Protein AF-A0A197JJI2-F1 (afdb_monomer_lite)

Organism: NCBI:txid1314771

Secondary structure (DSSP, 8-state):
-PPPP---HHHHHHHHHHHHHHHGGGS----------------------------------------------------------------------------------PPPPHHHHHHHHHHHHTT--HHHIIIII-TTS-HHHHHHHHHHHHHHHHHHHHHHHH-PPTTS--HHHHHHT-TTPPPHHHHHHHHHHHHHHHHHHS---HHHHHHHHHHHHHHHTTSPPPHHHHHHHHHHHHHHTTSPTTHHHHHHHT-EETTEE--S-HHHHHHHHHHHHTTGGGG--SPPHHHHHHHHHHHHHHTTTTSHHHHHHHTT--TT-HHHHHHHHHHHHT--SSS------S--GGGGG--HHHHHHHH-SS-HHHHHHHIIIIIS----SSPPHHHHHHHHHHHHHHTT-HHHHHHHHSSS-HHHHHHHHHHHHHHHHHHHHHHHHHHHTT-

Radius of gyration: 39.75 Å; chains: 1; bounding box: 96×110×100 Å

Sequence (451 aa):
MATPFRISNSARLSLVTDALSRLRLHQYTGPAIVPRLYSFQQRTFTQSLLCSLKNLAASEPTTVPSLDASPSKPAGSKKSSFEITQKPLHAHTLGTKVKPRFTPRLRPSLRWTDEEDRELFRLVMAGTSTYDIYSNHFRDRTLSAVSRRIFSARLAGRALEQQAREGVRPGELDVAKSVAGEEGATPLRTVYSRQRESQLVEQQESGMSDDVILRRVSNATSAAQRGAWTRDEDELLRELVRKYIHLPEPALWTSVSGGSVNASVLLRGATTCRQRWRVLQLASSAEHGPWTREEELRLQEAISEQLEGKYQVVVDVLIGKPSATEHNLSQWRSDLQQLPGQAGLPILKFGSRRLRMLSWIAVERIVKSRSDIECRNHFYEVYHNGNRGLFSREERKRLKEGLEMFEKDYWKIAEHVGTRSPIQVMKAIRGRERYKERKLNVSKESSDNKK

Foldseek 3Di:
DDDDDDDDPVVVVVVVVVVVVVVVVPPPDDDDDDDDDDDDDDDDDDDDDDDDDDDDYDDDDDDDDDDDDDDDDDDDDDDDDDDDDDDDDDDDDDDDDPDDDPDPDPQPPDDDDLVNLLVLLVCLVVVHDLVCCCPPPPVVDDSVVSVVSSVLSVLLVVVQVVCVVPNADVPHANSVCCSVVPVPHDRSVVVSVVSVVVVVVCCVVVDDDVVVVVVCLVVVLVVVQVDDDDPVLVVLLVVLCVVQVPDDPPVSLVCSCQDDDPNDGNSYHSVSSVVVVVVVVCVVLVVVPPQDPLLVVLLLVLVLVQVPDPCVCLSCVLVVNNDDPPPCCVVCVVVVVVDDDDNERSACLVLDCVVVSDPLCSSCVRSVSHHSVRSVVVCCVRHNQQPPDDQDPLLVVLLVVQCVVPPLPLSSSCSSSSRHHSVRSNVVVVVVVVVVVVVVVVVVVVVVVVD

Structure (mmCIF, N/CA/C/O backbone):
data_AF-A0A197JJI2-F1
#
_entry.id   AF-A0A197JJI2-F1
#
loop_
_atom_site.group_PDB
_atom_site.id
_atom_site.type_symbol
_atom_site.label_atom_id
_atom_site.label_alt_id
_atom_site.label_comp_id
_atom_site.label_asym_id
_atom_site.label_entity_id
_atom_site.label_seq_id
_atom_site.pdbx_PDB_ins_code
_atom_site.Cartn_x
_atom_site.Cartn_y
_atom_site.Cartn_z
_atom_site.occupancy
_atom_site.B_iso_or_equiv
_atom_site.auth_seq_id
_atom_site.auth_comp_id
_atom_site.auth_asym_id
_atom_site.auth_atom_id
_atom_site.pdbx_PDB_model_num
ATOM 1 N N . MET A 1 1 ? -53.595 -18.055 47.433 1.00 39.16 1 MET A N 1
ATOM 2 C CA . MET A 1 1 ? -52.283 -18.173 46.759 1.00 39.16 1 MET A CA 1
ATOM 3 C C . MET A 1 1 ? -52.509 -17.995 45.266 1.00 39.16 1 MET A C 1
ATOM 5 O O . MET A 1 1 ? -53.070 -18.886 44.649 1.00 39.16 1 MET A O 1
ATOM 9 N N . ALA A 1 2 ? -52.189 -16.821 44.718 1.00 34.75 2 ALA A N 1
ATOM 10 C CA . ALA A 1 2 ? -52.374 -16.515 43.300 1.00 34.75 2 ALA A CA 1
ATOM 11 C C . ALA A 1 2 ? -51.019 -16.597 42.586 1.00 34.75 2 ALA A C 1
ATOM 13 O O . ALA A 1 2 ? -50.085 -15.877 42.936 1.00 34.75 2 ALA A O 1
ATOM 14 N N . THR A 1 3 ? -50.896 -17.504 41.622 1.00 37.03 3 THR A N 1
ATOM 15 C CA . THR A 1 3 ? -49.710 -17.648 40.769 1.00 37.03 3 THR A CA 1
ATOM 16 C C . THR A 1 3 ? -49.725 -16.603 39.649 1.00 37.03 3 THR A C 1
ATOM 18 O O . THR A 1 3 ? -50.762 -16.441 39.002 1.00 37.03 3 THR A O 1
ATOM 21 N N . PRO A 1 4 ? -48.605 -15.913 39.364 1.00 47.50 4 PRO A N 1
ATOM 22 C CA . PRO A 1 4 ? -48.562 -14.919 38.301 1.00 47.50 4 PRO A CA 1
ATOM 23 C C . PRO A 1 4 ? -48.494 -15.590 36.922 1.00 47.50 4 PRO A C 1
ATOM 25 O O . PRO A 1 4 ? -47.658 -16.460 36.668 1.00 47.50 4 PRO A O 1
ATOM 28 N N . PHE A 1 5 ? -49.372 -15.155 36.017 1.00 45.31 5 PHE A N 1
ATOM 29 C CA . PHE A 1 5 ? -49.398 -15.567 34.615 1.00 45.31 5 PHE A CA 1
ATOM 30 C C . PHE A 1 5 ? -48.142 -15.072 33.878 1.00 45.31 5 PHE A C 1
ATOM 32 O O . PHE A 1 5 ? -47.902 -13.870 33.760 1.00 45.31 5 PHE A O 1
ATOM 39 N N . ARG A 1 6 ? -47.348 -16.003 33.333 1.00 37.19 6 ARG A N 1
ATOM 40 C CA . ARG A 1 6 ? -46.288 -15.699 32.359 1.00 37.19 6 ARG A CA 1
ATOM 41 C C . ARG A 1 6 ? -46.919 -15.477 30.986 1.00 37.19 6 ARG A C 1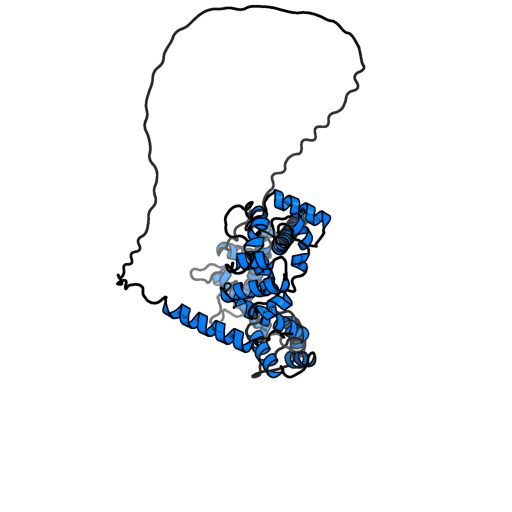
ATOM 43 O O . ARG A 1 6 ? -47.361 -16.423 30.342 1.00 37.19 6 ARG A O 1
ATOM 50 N N . ILE A 1 7 ? -46.924 -14.230 30.530 1.00 49.16 7 ILE A N 1
ATOM 51 C CA . ILE A 1 7 ? -47.288 -13.880 29.154 1.00 49.16 7 ILE A CA 1
ATOM 52 C C . ILE A 1 7 ? -46.143 -14.324 28.232 1.00 49.16 7 ILE A C 1
ATOM 54 O O . ILE A 1 7 ? -44.987 -13.964 28.456 1.00 49.16 7 ILE A O 1
ATOM 58 N N . SER A 1 8 ? -46.453 -15.132 27.215 1.00 51.44 8 SER A N 1
ATOM 59 C CA . SER A 1 8 ? -45.463 -15.651 26.266 1.00 51.44 8 SER A CA 1
ATOM 60 C C . SER A 1 8 ? -44.918 -14.541 25.353 1.00 51.44 8 SER A C 1
ATOM 62 O O . SER A 1 8 ? -45.620 -13.586 25.011 1.00 51.44 8 SER A O 1
ATOM 64 N N . ASN A 1 9 ? -43.659 -14.672 24.919 1.00 45.06 9 ASN A N 1
ATOM 65 C CA . ASN A 1 9 ? -42.978 -13.689 24.060 1.00 45.06 9 ASN A CA 1
ATOM 66 C C . ASN A 1 9 ? -43.694 -13.439 22.714 1.00 45.06 9 ASN A C 1
ATOM 68 O O . ASN A 1 9 ? -43.528 -12.376 22.123 1.00 45.06 9 ASN A O 1
ATOM 72 N N . SER A 1 10 ? -44.544 -14.371 22.271 1.00 44.09 10 SER A N 1
ATOM 73 C CA . SER A 1 10 ? -45.397 -14.218 21.085 1.00 44.09 10 SER A CA 1
ATOM 74 C C . SER A 1 10 ? -46.456 -13.116 21.267 1.00 44.09 10 SER A C 1
ATOM 76 O O . SER A 1 10 ? -46.608 -12.245 20.410 1.00 44.09 10 SER A O 1
ATOM 78 N N . ALA A 1 11 ? -47.110 -13.060 22.433 1.00 44.00 11 ALA A N 1
ATOM 79 C CA . ALA A 1 11 ? -48.126 -12.045 22.722 1.00 44.00 11 ALA A CA 1
ATOM 80 C C . ALA A 1 11 ? -47.526 -10.632 22.863 1.00 44.00 11 ALA A C 1
ATOM 82 O O . ALA A 1 11 ? -48.170 -9.639 22.523 1.00 44.00 11 ALA A O 1
ATOM 83 N N . ARG A 1 12 ? -46.263 -10.533 23.302 1.00 47.81 12 ARG A N 1
ATOM 84 C CA . ARG A 1 12 ? -45.526 -9.261 23.377 1.00 47.81 12 ARG A CA 1
ATOM 85 C C . ARG A 1 12 ? -45.197 -8.691 21.997 1.00 47.81 12 ARG A C 1
ATOM 87 O O . ARG A 1 12 ? -45.296 -7.483 21.812 1.00 47.81 12 ARG A O 1
ATOM 94 N N . LEU A 1 13 ? -44.860 -9.542 21.029 1.00 45.81 13 LEU A N 1
ATOM 95 C CA . LEU A 1 13 ? -44.587 -9.113 19.654 1.00 45.81 13 LEU A CA 1
ATOM 96 C C . LEU A 1 13 ? -45.856 -8.619 18.945 1.00 45.81 13 LEU A C 1
ATOM 98 O O . LEU A 1 13 ? -45.807 -7.584 18.286 1.00 45.81 13 LEU A O 1
ATOM 102 N N . SER A 1 14 ? -47.000 -9.278 19.168 1.00 50.78 14 SER A N 1
ATOM 103 C CA . SER A 1 14 ? -48.289 -8.877 18.582 1.00 50.78 14 SER A CA 1
ATOM 104 C C . SER A 1 14 ? -48.765 -7.493 19.048 1.00 50.78 14 SER A C 1
ATOM 106 O O . SER A 1 14 ? -49.309 -6.726 18.252 1.00 50.78 14 SER A O 1
ATOM 108 N N . LEU A 1 15 ? -48.552 -7.154 20.325 1.00 46.50 15 LEU A N 1
ATOM 109 C CA . LEU A 1 15 ? -48.927 -5.850 20.889 1.00 46.50 15 LEU A CA 1
ATOM 110 C C . LEU A 1 15 ? -48.054 -4.707 20.351 1.00 46.50 15 LEU A C 1
ATOM 112 O O . LEU A 1 15 ? -48.543 -3.599 20.138 1.00 46.50 15 LEU A O 1
ATOM 116 N N . VAL A 1 16 ? -46.774 -4.980 20.081 1.00 48.16 16 VAL A N 1
ATOM 117 C CA . VAL A 1 16 ? -45.846 -3.990 19.515 1.00 48.16 16 VAL A CA 1
ATOM 118 C C . VAL A 1 16 ? -46.162 -3.718 18.041 1.00 48.16 16 VAL A C 1
ATOM 120 O O . VAL A 1 16 ? -46.121 -2.566 17.610 1.00 48.16 16 VAL A O 1
ATOM 123 N N . THR A 1 17 ? -46.552 -4.737 17.269 1.00 50.16 17 THR A N 1
ATOM 124 C CA . THR A 1 17 ? -46.960 -4.552 15.867 1.00 50.16 17 THR A CA 1
ATOM 125 C C . THR A 1 17 ? -48.282 -3.792 15.711 1.00 50.16 17 THR A C 1
ATOM 127 O O . THR A 1 17 ? -48.398 -2.984 14.787 1.00 50.16 17 THR A O 1
ATOM 130 N N . ASP A 1 18 ? -49.251 -3.966 16.622 1.00 46.41 18 ASP A N 1
ATOM 131 C CA . ASP A 1 18 ? -50.512 -3.200 16.587 1.00 46.41 18 ASP A CA 1
ATOM 132 C C . ASP A 1 18 ? -50.288 -1.723 16.961 1.00 46.41 18 ASP A C 1
ATOM 134 O O . ASP A 1 18 ? -50.770 -0.814 16.281 1.00 46.41 18 ASP A O 1
ATOM 138 N N . ALA A 1 19 ? -49.457 -1.459 17.976 1.00 42.97 19 ALA A N 1
ATOM 139 C CA . ALA A 1 19 ? -49.117 -0.098 18.394 1.00 42.97 19 ALA A CA 1
ATOM 140 C C . ALA A 1 19 ? -48.362 0.691 17.304 1.00 42.97 19 ALA A C 1
ATOM 142 O O . ALA A 1 19 ? -48.636 1.873 17.082 1.00 42.97 19 ALA A O 1
ATOM 143 N N . LEU A 1 20 ? -47.451 0.038 16.573 1.00 46.25 20 LEU A N 1
ATOM 144 C CA . LEU A 1 20 ? -46.706 0.666 15.475 1.00 46.25 20 LEU A CA 1
ATOM 145 C C . LEU A 1 20 ? -47.570 0.914 14.229 1.00 46.25 20 LEU A C 1
ATOM 147 O O . LEU A 1 20 ? -47.347 1.892 13.514 1.00 46.25 20 LEU A O 1
ATOM 151 N N . SER A 1 21 ? -48.587 0.083 13.995 1.00 46.66 21 SER A N 1
ATOM 152 C CA . SER A 1 21 ? -49.534 0.271 12.888 1.00 46.66 21 SER A CA 1
ATOM 153 C C . SER A 1 21 ? -50.436 1.490 13.113 1.00 46.66 21 SER A C 1
ATOM 155 O O . SER A 1 21 ? -50.705 2.242 12.176 1.00 46.66 21 SER A O 1
ATOM 157 N N . ARG A 1 22 ? -50.820 1.763 14.368 1.00 44.59 22 ARG A N 1
ATOM 158 C CA . ARG A 1 22 ? -51.632 2.938 14.738 1.00 44.59 22 ARG A CA 1
ATOM 159 C C . ARG A 1 22 ? -50.854 4.257 14.692 1.00 44.59 22 ARG A C 1
ATOM 161 O O . ARG A 1 22 ? -51.421 5.284 14.334 1.00 44.59 22 ARG A O 1
ATOM 168 N N . LEU A 1 23 ? -49.549 4.237 14.972 1.00 42.69 23 LEU A N 1
ATOM 169 C CA . LEU A 1 23 ? -48.689 5.428 14.884 1.00 42.69 23 LEU A CA 1
ATOM 170 C C . LEU A 1 23 ? -48.411 5.879 13.438 1.00 42.69 23 LEU A C 1
ATOM 172 O O . LEU A 1 23 ? -48.114 7.050 13.208 1.00 42.69 23 LEU A O 1
ATOM 176 N N . ARG A 1 24 ? -48.552 4.985 12.449 1.00 44.62 24 ARG A N 1
ATOM 177 C CA . ARG A 1 24 ? -48.292 5.290 11.030 1.00 44.62 24 ARG A CA 1
ATOM 178 C C . ARG A 1 24 ? -49.406 6.084 10.339 1.00 44.62 24 ARG A C 1
ATOM 180 O O . ARG A 1 24 ? -49.148 6.706 9.313 1.00 44.62 24 ARG A O 1
ATOM 187 N N . LEU A 1 25 ? -50.616 6.108 10.901 1.00 42.03 25 LEU A N 1
ATOM 188 C CA . LEU A 1 25 ? -51.771 6.804 10.315 1.00 42.03 25 LEU A CA 1
ATOM 189 C C . LEU A 1 25 ? -51.833 8.304 10.647 1.00 42.03 25 LEU A C 1
ATOM 191 O O . LEU A 1 25 ? -52.551 9.038 9.977 1.00 42.03 25 LEU A O 1
ATOM 195 N N . HIS A 1 26 ? -51.045 8.791 11.611 1.00 43.16 26 HIS A N 1
ATOM 196 C CA . HIS A 1 26 ? -51.077 10.201 12.026 1.00 43.16 26 HIS A CA 1
ATOM 197 C C . HIS A 1 26 ? -50.051 11.118 11.337 1.00 43.16 26 HIS A C 1
ATOM 199 O O . HIS A 1 26 ? -50.017 12.308 11.636 1.00 43.16 26 HIS A O 1
ATOM 205 N N . GLN A 1 27 ? -49.230 10.614 10.407 1.00 44.31 27 GLN A N 1
ATOM 206 C CA . GLN A 1 27 ? -48.160 11.408 9.773 1.00 44.31 27 GLN A CA 1
ATOM 207 C C . GLN A 1 27 ? -48.436 11.849 8.322 1.00 44.31 27 GLN A C 1
ATOM 209 O O . GLN A 1 27 ? -47.592 12.517 7.732 1.00 44.31 27 GLN A O 1
ATOM 214 N N . TYR A 1 28 ? -49.610 11.555 7.752 1.00 40.19 28 TYR A N 1
ATOM 215 C CA . TYR A 1 28 ? -49.947 11.903 6.359 1.00 40.19 28 TYR A CA 1
ATOM 216 C C . TYR A 1 28 ? -51.104 12.900 6.229 1.00 40.19 28 TYR A C 1
ATOM 218 O O . TYR A 1 28 ? -52.018 12.708 5.435 1.00 40.19 28 TYR A O 1
ATOM 226 N N . THR A 1 29 ? -51.048 14.008 6.965 1.00 50.25 29 THR A N 1
ATOM 227 C CA . THR A 1 29 ? -51.828 15.207 6.619 1.00 50.25 29 THR A CA 1
ATOM 228 C C . THR A 1 29 ? -50.973 16.453 6.825 1.00 50.25 29 THR A C 1
ATOM 230 O O . THR A 1 29 ? -50.904 16.999 7.923 1.00 50.25 29 THR A O 1
ATOM 233 N N . GLY A 1 30 ? -50.297 16.886 5.759 1.00 35.59 30 GLY A N 1
ATOM 234 C CA . GLY A 1 30 ? -49.550 18.143 5.681 1.00 35.59 30 GLY A CA 1
ATOM 235 C C . GLY A 1 30 ? -49.440 18.609 4.220 1.00 35.59 30 GLY A C 1
ATOM 236 O O . GLY A 1 30 ? -49.352 17.754 3.339 1.00 35.59 30 GLY A O 1
ATOM 237 N N . PRO A 1 31 ? -49.534 19.923 3.938 1.00 43.72 31 PRO A N 1
ATOM 238 C CA . PRO A 1 31 ? -50.153 20.439 2.716 1.00 43.72 31 PRO A CA 1
ATOM 239 C C . PRO A 1 31 ? -49.207 20.562 1.514 1.00 43.72 31 PRO A C 1
ATOM 241 O O . PRO A 1 31 ? -47.992 20.696 1.643 1.00 43.72 31 PRO A O 1
ATOM 244 N N . ALA A 1 32 ? -49.825 20.548 0.332 1.00 44.38 32 ALA A N 1
ATOM 245 C CA . ALA A 1 32 ? -49.212 20.650 -0.985 1.00 44.38 32 ALA A CA 1
ATOM 246 C C . ALA A 1 32 ? -48.353 21.916 -1.170 1.00 44.38 32 ALA A C 1
ATOM 248 O O . ALA A 1 32 ? -48.808 23.030 -0.915 1.00 44.38 32 ALA A O 1
ATOM 249 N N . ILE A 1 33 ? -47.139 21.739 -1.705 1.00 40.62 33 ILE A N 1
ATOM 250 C CA . ILE A 1 33 ? -46.278 22.821 -2.199 1.00 40.62 33 ILE A CA 1
ATOM 251 C C . ILE A 1 33 ? -45.993 22.582 -3.688 1.00 40.62 33 ILE A C 1
ATOM 253 O O . ILE A 1 33 ? -45.555 21.510 -4.101 1.00 40.62 33 ILE A O 1
ATOM 257 N N . VAL A 1 34 ? -46.291 23.614 -4.475 1.00 36.69 34 VAL A N 1
ATOM 258 C CA . VAL A 1 34 ? -46.188 23.740 -5.937 1.00 36.69 34 VAL A CA 1
ATOM 259 C C . VAL A 1 34 ? -44.715 23.806 -6.389 1.00 36.69 34 VAL A C 1
ATOM 261 O O . VAL A 1 34 ? -43.913 24.444 -5.704 1.00 36.69 34 VAL A O 1
ATOM 264 N N . PRO A 1 35 ? -44.322 23.223 -7.543 1.00 41.28 35 PRO A N 1
ATOM 265 C CA . PRO A 1 35 ? -42.938 23.249 -8.007 1.00 41.28 35 PRO A CA 1
ATOM 266 C C . PRO A 1 35 ? -42.633 24.520 -8.820 1.00 41.28 35 PRO A C 1
ATOM 268 O O . PRO A 1 35 ? -43.408 24.913 -9.692 1.00 41.28 35 PRO A O 1
ATOM 271 N N . ARG A 1 36 ? -41.465 25.137 -8.591 1.00 34.81 36 ARG A N 1
ATOM 272 C CA . ARG A 1 36 ? -40.893 26.165 -9.478 1.00 34.81 36 ARG A CA 1
ATOM 273 C C . ARG A 1 36 ? -39.588 25.666 -10.101 1.00 34.81 36 ARG A C 1
ATOM 275 O O . ARG A 1 36 ? -38.688 25.206 -9.407 1.00 34.81 36 ARG A O 1
ATOM 282 N N . LEU A 1 37 ? -39.551 25.758 -11.426 1.00 35.78 37 LEU A N 1
ATOM 283 C CA . LEU A 1 37 ? -38.508 25.315 -12.349 1.00 35.78 37 LEU A CA 1
ATOM 284 C C . LEU A 1 37 ? -37.332 26.310 -12.447 1.00 35.78 37 LEU A C 1
ATOM 286 O O . LEU A 1 37 ? -37.542 27.515 -12.373 1.00 35.78 37 LEU A O 1
ATOM 290 N N . TYR A 1 38 ? -36.138 25.746 -12.685 1.00 37.81 38 TYR A N 1
ATOM 291 C CA . TYR A 1 38 ? -34.980 26.223 -13.471 1.00 37.81 38 TYR A CA 1
ATOM 292 C C . TYR A 1 38 ? -34.523 27.699 -13.413 1.00 37.81 38 TYR A C 1
ATOM 294 O O . TYR A 1 38 ? -35.226 28.612 -13.826 1.00 37.81 38 TYR A O 1
ATOM 302 N N . SER A 1 39 ? -33.219 27.912 -13.189 1.00 34.12 39 SER A N 1
ATOM 303 C CA . SER A 1 39 ? -32.304 28.243 -14.301 1.00 34.12 39 SER A CA 1
ATOM 304 C C . SER A 1 39 ? -30.828 28.287 -13.885 1.00 34.12 39 SER A C 1
ATOM 306 O O . SER A 1 39 ? -30.450 28.507 -12.739 1.00 34.12 39 SER A O 1
ATOM 308 N N . PHE A 1 40 ? -30.023 27.988 -14.893 1.00 34.91 40 PHE A N 1
ATOM 309 C CA . PHE A 1 40 ? -28.586 27.795 -14.965 1.00 34.91 40 PHE A CA 1
ATOM 310 C C . PHE A 1 40 ? -27.958 29.120 -15.423 1.00 34.91 40 PHE A C 1
ATOM 312 O O . PHE A 1 40 ? -28.468 29.685 -16.386 1.00 34.91 40 PHE A O 1
ATOM 319 N N . GLN A 1 41 ? -26.848 29.588 -14.842 1.00 35.66 41 GLN A N 1
ATOM 320 C CA . GLN A 1 41 ? -25.854 30.354 -15.609 1.00 35.66 41 GLN A CA 1
ATOM 321 C C . GLN A 1 41 ? -24.488 30.411 -14.913 1.00 35.66 41 GLN A C 1
ATOM 323 O O . GLN A 1 41 ? -24.339 30.881 -13.789 1.00 35.66 41 GLN A O 1
ATOM 328 N N . GLN A 1 42 ? -23.483 29.922 -15.638 1.00 38.16 42 GLN A N 1
ATOM 329 C CA . GLN A 1 42 ? -22.062 30.167 -15.417 1.00 38.16 42 GLN A CA 1
ATOM 330 C C . GLN A 1 42 ? -21.704 31.585 -15.879 1.00 38.16 42 GLN A C 1
ATOM 332 O O . GLN A 1 42 ? -22.238 32.032 -16.894 1.00 38.16 42 GLN A O 1
ATOM 337 N N . ARG A 1 43 ? -20.723 32.227 -15.229 1.00 31.83 43 ARG A N 1
ATOM 338 C CA . ARG A 1 43 ? -19.709 33.075 -15.887 1.00 31.83 43 ARG A CA 1
ATOM 339 C C . ARG A 1 43 ? -18.547 33.411 -14.944 1.00 31.83 43 ARG A C 1
ATOM 341 O O . ARG A 1 43 ? -18.615 33.248 -13.733 1.00 31.83 43 ARG A O 1
ATOM 348 N N . THR A 1 44 ? -17.463 33.799 -15.587 1.00 34.53 44 THR A N 1
ATOM 349 C CA . THR A 1 44 ? -16.039 33.664 -15.271 1.00 34.53 44 THR A CA 1
ATOM 350 C C . THR A 1 44 ? -15.332 35.024 -15.140 1.00 34.53 44 THR A C 1
ATOM 352 O O . THR A 1 44 ? -15.741 35.946 -15.835 1.00 34.53 44 THR A O 1
ATOM 355 N N . PHE A 1 45 ? -14.199 35.056 -14.402 1.00 30.58 45 PHE A N 1
ATOM 356 C CA . PHE A 1 45 ? -13.082 36.050 -14.417 1.00 30.58 45 PHE A CA 1
ATOM 357 C C . PHE A 1 45 ? -13.422 37.494 -13.932 1.00 30.58 45 PHE A C 1
ATOM 359 O O . PHE A 1 45 ? -14.555 37.925 -14.052 1.00 30.58 45 PHE A O 1
ATOM 366 N N . THR A 1 46 ? -12.566 38.309 -13.283 1.00 32.44 46 THR A N 1
ATOM 367 C CA . THR A 1 46 ? -11.112 38.586 -13.405 1.00 32.44 46 THR A CA 1
ATOM 368 C C . THR A 1 46 ? -10.569 39.325 -12.151 1.00 32.44 46 THR A C 1
ATOM 370 O O . THR A 1 46 ? -11.335 39.866 -11.360 1.00 32.44 46 THR A O 1
ATOM 373 N N . GLN A 1 47 ? -9.235 39.372 -12.022 1.00 35.97 47 GLN A N 1
ATOM 374 C CA . GLN A 1 47 ? -8.388 40.090 -11.047 1.00 35.97 47 GLN A CA 1
ATOM 375 C C . GLN A 1 47 ? -8.536 41.629 -11.015 1.00 35.97 47 GLN A C 1
ATOM 377 O O . GLN A 1 47 ? -8.804 42.227 -12.051 1.00 35.97 47 GLN A O 1
ATOM 382 N N . SER A 1 48 ? -8.178 42.250 -9.874 1.00 29.95 48 SER A N 1
ATOM 383 C CA . SER A 1 48 ? -7.215 43.378 -9.732 1.00 29.95 48 SER A CA 1
ATOM 384 C C . SER A 1 48 ? -7.566 44.291 -8.541 1.00 29.95 48 SER A C 1
ATOM 386 O O . SER A 1 48 ? -8.687 44.777 -8.433 1.00 29.95 48 SER A O 1
ATOM 388 N N . LEU A 1 49 ? -6.596 44.535 -7.653 1.00 31.06 49 LEU A N 1
ATOM 389 C CA . LEU A 1 49 ? -6.684 45.413 -6.478 1.00 31.06 49 LEU A CA 1
ATOM 390 C C . LEU A 1 49 ? -5.381 46.225 -6.398 1.00 31.06 49 LEU A C 1
ATOM 392 O O . LEU A 1 49 ? -4.332 45.622 -6.183 1.00 31.06 49 LEU A O 1
ATOM 396 N N . LEU A 1 50 ? -5.446 47.555 -6.572 1.00 34.31 50 LEU A N 1
ATOM 397 C CA . LEU A 1 50 ? -4.503 48.551 -6.021 1.00 34.31 50 LEU A CA 1
ATOM 398 C C . LEU A 1 50 ? -4.907 49.992 -6.394 1.00 34.31 50 LEU A C 1
ATOM 400 O O . LEU A 1 50 ? -5.039 50.296 -7.575 1.00 34.31 50 LEU A O 1
ATOM 404 N N . CYS A 1 51 ? -5.062 50.854 -5.378 1.00 29.78 51 CYS A N 1
ATOM 405 C CA . CYS A 1 51 ? -4.785 52.309 -5.325 1.00 29.78 51 CYS A CA 1
ATOM 406 C C . CYS A 1 51 ? -5.459 52.904 -4.065 1.00 29.78 51 CYS A C 1
ATOM 408 O O . CYS A 1 51 ? -6.441 52.344 -3.595 1.00 29.78 51 CYS A O 1
ATOM 410 N N . SER A 1 52 ? -5.161 54.100 -3.554 1.00 32.22 52 SER A N 1
ATOM 411 C CA . SER A 1 52 ? -3.938 54.815 -3.150 1.00 32.22 52 SER A CA 1
ATOM 412 C C . SER A 1 52 ? -4.404 56.164 -2.546 1.00 32.22 52 SER A C 1
ATOM 414 O O . SER A 1 52 ? -5.412 56.699 -3.000 1.00 32.22 52 SER A O 1
ATOM 416 N N . LEU A 1 53 ? -3.610 56.733 -1.625 1.00 34.81 53 LEU A N 1
ATOM 417 C CA . LEU A 1 53 ? -3.398 58.176 -1.334 1.00 34.81 53 LEU A CA 1
ATOM 418 C C . LEU A 1 53 ? -4.442 59.077 -0.626 1.00 34.81 53 LEU A C 1
ATOM 420 O O . LEU A 1 53 ? -5.573 59.232 -1.079 1.00 34.81 53 LEU A O 1
ATOM 424 N N . LYS A 1 54 ? -3.946 59.842 0.375 1.00 33.91 54 LYS A N 1
ATOM 425 C CA . LYS A 1 54 ? -3.688 61.325 0.396 1.00 33.91 54 LYS A CA 1
ATOM 426 C C . LYS A 1 54 ? -3.140 61.731 1.801 1.00 33.91 54 LYS A C 1
ATOM 428 O O . LYS A 1 54 ? -3.723 61.292 2.781 1.00 33.91 54 LYS A O 1
ATOM 433 N N . ASN A 1 55 ? -1.924 62.290 1.991 1.00 36.47 55 ASN A N 1
ATOM 434 C CA . ASN A 1 55 ? -1.382 63.673 1.792 1.00 36.47 55 ASN A CA 1
ATOM 435 C C . ASN A 1 55 ? -1.991 64.731 2.766 1.00 36.47 55 ASN A C 1
ATOM 437 O O . ASN A 1 55 ? -3.197 64.677 2.955 1.00 36.47 55 ASN A O 1
ATOM 441 N N . LEU A 1 56 ? -1.306 65.706 3.417 1.00 33.16 56 LEU A N 1
ATOM 442 C CA . LEU A 1 56 ? -0.218 66.641 3.020 1.00 33.16 56 LEU A CA 1
ATOM 443 C C . LEU A 1 56 ? 0.315 67.504 4.224 1.00 33.16 56 LEU A C 1
ATOM 445 O O . LEU A 1 56 ? -0.487 67.822 5.093 1.00 33.16 56 LEU A O 1
ATOM 449 N N . ALA A 1 57 ? 1.595 67.953 4.144 1.00 31.97 57 ALA A N 1
ATOM 450 C CA . ALA A 1 57 ? 2.230 69.266 4.517 1.00 31.97 57 ALA A CA 1
ATOM 451 C C . ALA A 1 57 ? 2.151 69.864 5.955 1.00 31.97 57 ALA A C 1
ATOM 453 O O . ALA A 1 57 ? 1.172 69.649 6.647 1.00 31.97 57 ALA A O 1
ATOM 454 N N . ALA A 1 58 ? 3.043 70.741 6.463 1.00 35.09 58 ALA A N 1
ATOM 455 C CA . ALA A 1 58 ? 4.413 71.237 6.193 1.00 35.09 58 ALA A CA 1
ATOM 456 C C . ALA A 1 58 ? 4.798 72.260 7.321 1.00 35.09 58 ALA A C 1
ATOM 458 O O . ALA A 1 58 ? 3.924 72.647 8.089 1.00 35.09 58 ALA A O 1
ATOM 459 N N . SER A 1 59 ? 6.066 72.721 7.324 1.00 33.50 59 SER A N 1
ATOM 460 C CA . SER A 1 59 ? 6.688 73.937 7.936 1.00 33.50 59 SER A CA 1
ATOM 461 C C . SER A 1 59 ? 7.279 73.940 9.371 1.00 33.50 59 SER A C 1
ATOM 463 O O . SER A 1 59 ? 6.566 73.787 10.357 1.00 33.50 59 SER A O 1
ATOM 465 N N . GLU A 1 60 ? 8.594 74.224 9.436 1.00 40.78 60 GLU A N 1
ATOM 466 C CA . GLU A 1 60 ? 9.410 74.793 10.546 1.00 40.78 60 GLU A CA 1
ATOM 467 C C . GLU A 1 60 ? 9.215 76.350 10.657 1.00 40.78 60 GLU A C 1
ATOM 469 O O . GLU A 1 60 ? 8.387 76.834 9.878 1.00 40.78 60 GLU A O 1
ATOM 474 N N . PRO A 1 61 ? 9.944 77.196 11.464 1.00 55.91 61 PRO A N 1
ATOM 475 C CA . PRO A 1 61 ? 11.135 76.973 12.327 1.00 55.91 61 PRO A CA 1
ATOM 476 C C . PRO A 1 61 ? 11.284 77.819 13.650 1.00 55.91 61 PRO A C 1
ATOM 478 O O . PRO A 1 61 ? 10.469 78.676 13.970 1.00 55.91 61 PRO A O 1
ATOM 481 N N . THR A 1 62 ? 12.408 77.575 14.361 1.00 34.31 62 THR A N 1
ATOM 482 C CA . THR A 1 62 ? 13.248 78.443 15.256 1.00 34.31 62 THR A CA 1
ATOM 483 C C . THR A 1 62 ? 12.736 79.014 16.608 1.00 34.31 62 THR A C 1
ATOM 485 O O . THR A 1 62 ? 11.821 79.829 16.643 1.00 34.31 62 THR A O 1
ATOM 488 N N . THR A 1 63 ? 13.486 78.750 17.706 1.00 31.55 63 THR A N 1
ATOM 489 C CA . THR A 1 63 ? 14.199 79.701 18.634 1.00 31.55 63 THR A CA 1
ATOM 490 C C . THR A 1 63 ? 14.247 79.226 20.118 1.00 31.55 63 THR A C 1
ATOM 492 O O . THR A 1 63 ? 13.254 78.791 20.682 1.00 31.55 63 THR A O 1
ATOM 495 N N . VAL A 1 64 ? 15.450 79.313 20.710 1.00 46.00 64 VAL A N 1
ATOM 496 C CA . VAL A 1 64 ? 15.974 79.036 22.087 1.00 46.00 64 VAL A CA 1
ATOM 497 C C . VAL A 1 64 ? 15.451 80.009 23.186 1.00 46.00 64 VAL A C 1
ATOM 499 O O . VAL A 1 64 ? 14.746 80.940 22.805 1.00 46.00 64 VAL A O 1
ATOM 502 N N . PRO A 1 65 ? 15.905 80.010 24.480 1.00 56.91 65 PRO A N 1
ATOM 503 C CA . PRO A 1 65 ? 16.461 78.987 25.411 1.00 56.91 65 PRO A CA 1
ATOM 504 C C . PRO A 1 65 ? 15.848 79.063 26.859 1.00 56.91 65 PRO A C 1
ATOM 506 O O . PRO A 1 65 ? 14.975 79.887 27.111 1.00 56.91 65 PRO A O 1
ATOM 509 N N . SER A 1 66 ? 16.382 78.292 27.838 1.00 32.28 66 SER A N 1
ATOM 510 C CA . SER A 1 66 ? 16.889 78.790 29.159 1.00 32.28 66 SER A CA 1
ATOM 511 C C . SER A 1 66 ? 16.497 78.024 30.459 1.00 32.28 66 SER A C 1
ATOM 513 O O . SER A 1 66 ? 15.325 77.760 30.705 1.00 32.28 66 SER A O 1
ATOM 515 N N . LEU A 1 67 ? 17.531 77.822 31.305 1.00 35.38 67 LEU A N 1
ATOM 516 C CA . LEU A 1 67 ? 17.636 77.751 32.789 1.00 35.38 67 LEU A CA 1
ATOM 517 C C . LEU A 1 67 ? 17.288 76.492 33.631 1.00 35.38 67 LEU A C 1
ATOM 519 O O . LEU A 1 67 ? 16.137 76.112 33.808 1.00 35.38 67 LEU A O 1
ATOM 523 N N . ASP A 1 68 ? 18.366 75.952 34.230 1.00 32.22 68 ASP A N 1
ATOM 524 C CA . ASP A 1 68 ? 18.652 75.702 35.663 1.00 32.22 68 ASP A CA 1
ATOM 525 C C . ASP A 1 68 ? 17.627 75.047 36.609 1.00 32.22 68 ASP A C 1
ATOM 527 O O . ASP A 1 68 ? 16.563 75.591 36.882 1.00 32.22 68 ASP A O 1
ATOM 531 N N . ALA A 1 69 ? 18.055 73.965 37.284 1.00 35.72 69 ALA A N 1
ATOM 532 C CA . ALA A 1 69 ? 18.463 73.987 38.706 1.00 35.72 69 ALA A CA 1
ATOM 533 C C . ALA A 1 69 ? 18.583 72.564 39.318 1.00 35.72 69 ALA A C 1
ATOM 535 O O . ALA A 1 69 ? 17.666 71.750 39.271 1.00 35.72 69 ALA A O 1
ATOM 536 N N . SER A 1 70 ? 19.733 72.289 39.944 1.00 44.50 70 SER A N 1
ATOM 537 C CA . SER A 1 70 ? 19.957 71.280 41.015 1.00 44.50 70 SER A CA 1
ATOM 538 C C . SER A 1 70 ? 19.342 71.792 42.353 1.00 44.50 70 SER A C 1
ATOM 540 O O . SER A 1 70 ? 18.952 72.960 42.336 1.00 44.50 70 SER A O 1
ATOM 542 N N . PRO A 1 71 ? 19.296 71.092 43.533 1.00 55.03 71 PRO A N 1
ATOM 543 C CA . PRO A 1 71 ? 20.295 70.131 44.051 1.00 55.03 71 PRO A CA 1
ATOM 544 C C . PRO A 1 71 ? 19.837 69.073 45.111 1.00 55.03 71 PRO A C 1
ATOM 546 O O . PRO A 1 71 ? 18.670 68.951 45.464 1.00 55.03 71 PRO A O 1
ATOM 549 N N . SER A 1 72 ? 20.850 68.404 45.696 1.00 37.53 72 SER A N 1
ATOM 550 C CA . SER A 1 72 ? 20.994 67.843 47.069 1.00 37.53 72 SER A CA 1
ATOM 551 C C . SER A 1 72 ? 20.964 66.299 47.209 1.00 37.53 72 SER A C 1
ATOM 553 O O . SER A 1 72 ? 20.059 65.670 46.686 1.00 37.53 72 SER A O 1
ATOM 555 N N . LYS A 1 73 ? 21.995 65.567 47.698 1.00 42.53 73 LYS A N 1
ATOM 556 C CA . LYS A 1 73 ? 22.811 65.499 48.960 1.00 42.53 73 LYS A CA 1
ATOM 557 C C . LYS A 1 73 ? 22.302 64.381 49.937 1.00 42.53 73 LYS A C 1
ATOM 559 O O . LYS A 1 73 ? 21.243 63.835 49.671 1.00 42.53 73 LYS A O 1
ATOM 564 N N . PRO A 1 74 ? 23.058 63.923 50.972 1.00 57.31 74 PRO A N 1
ATOM 565 C CA . PRO A 1 74 ? 23.859 62.677 50.937 1.00 57.31 74 PRO A CA 1
ATOM 566 C C . PRO A 1 74 ? 23.690 61.726 52.165 1.00 57.31 74 PRO A C 1
ATOM 568 O O . PRO A 1 74 ? 23.047 62.086 53.142 1.00 57.31 74 PRO A O 1
ATOM 571 N N . ALA A 1 75 ? 24.370 60.565 52.166 1.00 39.50 75 ALA A N 1
ATOM 572 C CA . ALA A 1 75 ? 24.886 59.793 53.330 1.00 39.50 75 ALA A CA 1
ATOM 573 C C . ALA A 1 75 ? 25.679 58.575 52.778 1.00 39.50 75 ALA A C 1
ATOM 575 O O . ALA A 1 75 ? 25.293 58.050 51.745 1.00 39.50 75 ALA A O 1
ATOM 576 N N . GLY A 1 76 ? 26.784 58.031 53.300 1.00 33.91 76 GLY A N 1
ATOM 577 C CA . GLY A 1 76 ? 27.495 58.164 54.567 1.00 33.91 76 GLY A CA 1
ATOM 578 C C . GLY A 1 76 ? 27.807 56.765 55.145 1.00 33.91 76 GLY A C 1
ATOM 579 O O . GLY A 1 76 ? 26.881 56.069 55.544 1.00 33.91 76 GLY A O 1
ATOM 580 N N . SER A 1 77 ? 29.100 56.413 55.296 1.00 34.50 77 SER A N 1
ATOM 581 C CA . SER A 1 77 ? 29.647 55.279 56.099 1.00 34.50 77 SER A CA 1
ATOM 582 C C . SER A 1 77 ? 29.572 53.868 55.448 1.00 34.50 77 SER A C 1
ATOM 584 O O . SER A 1 77 ? 28.606 53.572 54.767 1.00 34.50 77 SER A O 1
ATOM 586 N N . LYS A 1 78 ? 30.509 52.910 55.577 1.00 41.66 78 LYS A N 1
ATOM 587 C CA . LYS A 1 78 ? 31.630 52.647 56.504 1.00 41.66 78 LYS A CA 1
ATOM 588 C C . LYS A 1 78 ? 32.611 51.641 55.862 1.00 41.66 78 LYS A C 1
ATOM 590 O O . LYS A 1 78 ? 32.235 50.847 55.006 1.00 41.66 78 LYS A O 1
ATOM 595 N N . LYS A 1 79 ? 33.857 51.673 56.341 1.00 41.12 79 LYS A N 1
ATOM 596 C CA . LYS A 1 79 ? 34.966 50.744 56.062 1.00 41.12 79 LYS A CA 1
ATOM 597 C C . LYS A 1 79 ? 34.650 49.309 56.519 1.00 41.12 79 LYS A C 1
ATOM 599 O O . LYS A 1 79 ? 34.101 49.142 57.603 1.00 41.12 79 LYS A O 1
ATOM 604 N N . SER A 1 80 ? 35.115 48.305 55.775 1.00 40.69 80 SER A N 1
ATOM 605 C CA . SER A 1 80 ? 35.504 47.001 56.331 1.00 40.69 80 SER A CA 1
ATOM 606 C C . SER A 1 80 ? 36.477 46.301 55.382 1.00 40.69 80 SER A C 1
ATOM 608 O O . SER A 1 80 ? 36.153 46.029 54.228 1.00 40.69 80 SER A O 1
ATOM 610 N N . SER A 1 81 ? 37.687 46.083 55.881 1.00 38.16 81 SER A N 1
ATOM 611 C CA . SER A 1 81 ? 38.779 45.354 55.247 1.00 38.16 81 SER A CA 1
ATOM 612 C C . SER A 1 81 ? 38.576 43.855 55.443 1.00 38.16 81 SER A C 1
ATOM 614 O O . SER A 1 81 ? 38.291 43.461 56.564 1.00 38.16 81 SER A O 1
ATOM 616 N N . PHE A 1 82 ? 38.798 43.033 54.416 1.00 36.81 82 PHE A N 1
ATOM 617 C CA . PHE A 1 82 ? 39.363 41.685 54.562 1.00 36.81 82 PHE A CA 1
ATOM 618 C C . PHE A 1 82 ? 39.914 41.223 53.206 1.00 36.81 82 PHE A C 1
ATOM 620 O O . PHE A 1 82 ? 39.175 41.059 52.236 1.00 36.81 82 PHE A O 1
ATOM 627 N N . GLU A 1 83 ? 41.235 41.048 53.151 1.00 42.44 83 GLU A N 1
ATOM 628 C CA . GLU A 1 83 ? 41.937 40.305 52.108 1.00 42.44 83 GLU A CA 1
ATOM 629 C C . GLU A 1 83 ? 41.524 38.834 52.176 1.00 42.44 83 GLU A C 1
ATOM 631 O O . GLU A 1 83 ? 41.725 38.182 53.199 1.00 42.44 83 GLU A O 1
ATOM 636 N N . ILE A 1 84 ? 40.986 38.297 51.078 1.00 40.00 84 ILE A N 1
ATOM 637 C CA . ILE A 1 84 ? 40.935 36.854 50.841 1.00 40.00 84 ILE A CA 1
ATOM 638 C C . ILE A 1 84 ? 41.378 36.582 49.400 1.00 40.00 84 ILE A C 1
ATOM 640 O O . ILE A 1 84 ? 40.846 37.106 48.424 1.00 40.00 84 ILE A O 1
ATOM 644 N N . THR A 1 85 ? 42.409 35.752 49.341 1.00 34.03 85 THR A N 1
ATOM 645 C CA . THR A 1 85 ? 43.158 35.168 48.233 1.00 34.03 85 THR A CA 1
ATOM 646 C C . THR A 1 85 ? 42.338 34.868 46.970 1.00 34.03 85 THR A C 1
ATOM 648 O O . THR A 1 85 ? 41.424 34.044 46.977 1.00 34.03 85 THR A O 1
ATOM 651 N N . GLN A 1 86 ? 42.734 35.471 45.845 1.00 35.88 86 GLN A N 1
ATOM 652 C CA . GLN A 1 86 ? 42.225 35.142 44.513 1.00 35.88 86 GLN A CA 1
ATOM 653 C C . GLN A 1 86 ? 42.845 33.828 43.998 1.00 35.88 86 GLN A C 1
ATOM 655 O O . GLN A 1 86 ? 44.058 33.727 43.828 1.00 35.88 86 GLN A O 1
ATOM 660 N N . LYS A 1 87 ? 42.000 32.835 43.694 1.00 41.47 87 LYS A N 1
ATOM 661 C CA . LYS A 1 87 ? 42.290 31.748 42.740 1.00 41.47 87 LYS A CA 1
ATOM 662 C C . LYS A 1 87 ? 41.499 32.020 41.451 1.00 41.47 87 LYS A C 1
ATOM 664 O O . LYS A 1 87 ? 40.294 32.251 41.550 1.00 41.47 87 LYS A O 1
ATOM 669 N N . PRO A 1 88 ? 42.110 31.977 40.255 1.00 46.16 88 PRO A N 1
ATOM 670 C CA . PRO A 1 88 ? 41.388 32.209 39.010 1.00 46.16 88 PRO A CA 1
ATOM 671 C C . PRO A 1 88 ? 40.628 30.950 38.562 1.00 46.16 88 PRO A C 1
ATOM 673 O O . PRO A 1 88 ? 41.207 29.880 38.376 1.00 46.16 88 PRO A O 1
ATOM 676 N N . LEU A 1 89 ? 39.315 31.095 38.370 1.00 33.94 89 LEU A N 1
ATOM 677 C CA . LEU A 1 89 ? 38.452 30.139 37.677 1.00 33.94 89 LEU A CA 1
ATOM 678 C C . LEU A 1 89 ? 38.502 30.425 36.170 1.00 33.94 89 LEU A C 1
ATOM 680 O O . LEU A 1 89 ? 38.063 31.478 35.711 1.00 33.94 89 LEU A O 1
ATOM 684 N N . HIS A 1 90 ? 39.016 29.469 35.396 1.00 36.66 90 HIS A N 1
ATOM 685 C CA . HIS A 1 90 ? 38.905 29.457 33.940 1.00 36.66 90 HIS A CA 1
ATOM 686 C C . HIS A 1 90 ? 37.459 29.158 33.518 1.00 36.66 90 HIS A C 1
ATOM 688 O O . HIS A 1 90 ? 36.958 28.050 33.706 1.00 36.66 90 HIS A O 1
ATOM 694 N N . ALA A 1 91 ? 36.797 30.142 32.908 1.00 35.19 91 ALA A N 1
ATOM 695 C CA . ALA A 1 91 ? 35.529 29.962 32.211 1.00 35.19 91 ALA A CA 1
ATOM 696 C C . ALA A 1 91 ? 35.790 29.569 30.745 1.00 35.19 91 ALA A C 1
ATOM 698 O O . ALA A 1 91 ? 36.276 30.373 29.951 1.00 35.19 91 ALA A O 1
ATOM 699 N N . HIS A 1 92 ? 35.450 28.332 30.373 1.00 36.62 92 HIS A N 1
ATOM 700 C CA . HIS A 1 92 ? 35.379 27.900 28.976 1.00 36.62 92 HIS A CA 1
ATOM 701 C C . HIS A 1 92 ? 33.962 28.117 28.436 1.00 36.62 92 HIS A C 1
ATOM 703 O O . HIS A 1 92 ? 33.061 27.306 28.648 1.00 36.62 92 HIS A O 1
ATOM 709 N N . THR A 1 93 ? 33.770 29.205 27.696 1.00 37.09 93 THR A N 1
ATOM 710 C CA . THR A 1 93 ? 32.546 29.466 26.930 1.00 37.09 93 THR A CA 1
ATOM 711 C C . THR A 1 93 ? 32.615 28.707 25.600 1.00 37.09 93 THR A C 1
ATOM 713 O O . THR A 1 93 ? 33.215 29.170 24.631 1.00 37.09 93 THR A O 1
ATOM 716 N N . LEU A 1 94 ? 32.016 27.514 25.534 1.00 41.16 94 LEU A N 1
ATOM 717 C CA . LEU A 1 94 ? 31.855 26.760 24.285 1.00 41.16 94 LEU A CA 1
ATOM 718 C C . LEU A 1 94 ? 30.698 27.342 23.457 1.00 41.16 94 LEU A C 1
ATOM 720 O O . LEU A 1 94 ? 29.538 26.958 23.604 1.00 41.16 94 LEU A O 1
ATOM 724 N N . GLY A 1 95 ? 31.030 28.263 22.551 1.00 37.25 95 GLY A N 1
ATOM 725 C CA . GLY A 1 95 ? 30.129 28.737 21.502 1.00 37.25 95 GLY A CA 1
ATOM 726 C C . GLY A 1 95 ? 29.800 27.617 20.511 1.00 37.25 95 GLY A C 1
ATOM 727 O O . GLY A 1 95 ? 30.621 27.226 19.681 1.00 37.25 95 GLY A O 1
ATOM 728 N N . THR A 1 96 ? 28.580 27.089 20.576 1.00 41.75 96 THR A N 1
ATOM 729 C CA . THR A 1 96 ? 28.069 26.098 19.624 1.00 41.75 96 THR A CA 1
ATOM 730 C C . THR A 1 96 ? 27.718 26.790 18.306 1.00 41.75 96 THR A C 1
ATOM 732 O O . THR A 1 96 ? 26.673 27.421 18.168 1.00 41.75 96 THR A O 1
ATOM 735 N N . LYS A 1 97 ? 28.596 26.663 17.302 1.00 46.34 97 LYS A N 1
ATOM 736 C CA . LYS A 1 97 ? 28.305 27.054 15.913 1.00 46.34 97 LYS A CA 1
ATOM 737 C C . LYS A 1 97 ? 27.114 26.241 15.395 1.00 46.34 97 LYS A C 1
ATOM 739 O O . LYS A 1 97 ? 27.237 25.053 15.089 1.00 46.34 97 LYS A O 1
ATOM 744 N N . VAL A 1 98 ? 25.956 26.887 15.283 1.00 37.94 98 VAL A N 1
ATOM 745 C CA . VAL A 1 98 ? 24.757 26.331 14.648 1.00 37.94 98 VAL A CA 1
ATOM 746 C C . VAL A 1 98 ? 25.050 26.139 13.158 1.00 37.94 98 VAL A C 1
ATOM 748 O O . VAL A 1 98 ? 25.084 27.096 12.390 1.00 37.94 98 VAL A O 1
ATOM 751 N N . LYS A 1 99 ? 25.288 24.891 12.736 1.00 44.91 99 LYS A N 1
ATOM 752 C CA . LYS A 1 99 ? 25.366 24.540 11.311 1.00 44.91 99 LYS A CA 1
ATOM 753 C C . LYS A 1 99 ? 23.971 24.707 10.689 1.00 44.91 99 LYS A C 1
ATOM 755 O O . LYS A 1 99 ? 23.032 24.071 11.180 1.00 44.91 99 LYS A O 1
ATOM 760 N N . PRO A 1 100 ? 23.805 25.508 9.621 1.00 40.66 100 PRO A N 1
ATOM 761 C CA . PRO A 1 100 ? 22.527 25.617 8.932 1.00 40.66 100 PRO A CA 1
ATOM 762 C C . PRO A 1 100 ? 22.126 24.239 8.393 1.00 40.66 100 PRO A C 1
ATOM 764 O O . PRO A 1 100 ? 22.887 23.574 7.687 1.00 40.66 100 PRO A O 1
ATOM 767 N N . ARG A 1 101 ? 20.930 23.774 8.768 1.00 42.12 101 ARG A N 1
ATOM 768 C CA . ARG A 1 101 ? 20.347 22.539 8.235 1.00 42.12 101 ARG A CA 1
ATOM 769 C C . ARG A 1 101 ? 19.984 22.770 6.769 1.00 42.12 101 ARG A C 1
ATOM 771 O O . ARG A 1 101 ? 18.938 23.341 6.483 1.00 42.12 101 ARG A O 1
ATOM 778 N N . PHE A 1 102 ? 20.824 22.285 5.859 1.00 45.06 102 PHE A N 1
ATOM 779 C CA . PHE A 1 102 ? 20.435 22.056 4.471 1.00 45.06 102 PHE A CA 1
ATOM 780 C C . PHE A 1 102 ? 19.352 20.974 4.457 1.00 45.06 102 PHE A C 1
ATOM 782 O O . PHE A 1 102 ? 19.632 19.788 4.630 1.00 45.06 102 PHE A O 1
ATOM 789 N N . THR A 1 103 ? 18.094 21.372 4.302 1.00 43.91 103 THR A N 1
ATOM 790 C CA . THR A 1 103 ? 17.065 20.445 3.841 1.00 43.91 103 THR A CA 1
ATOM 791 C C . THR A 1 103 ? 17.367 20.155 2.369 1.00 43.91 103 THR A C 1
ATOM 793 O O . THR A 1 103 ? 17.497 21.103 1.590 1.00 43.91 103 THR A O 1
ATOM 796 N N . PRO A 1 104 ? 17.546 18.885 1.955 1.00 47.72 104 PRO A N 1
ATOM 797 C CA . PRO A 1 104 ? 17.714 18.562 0.548 1.00 47.72 104 PRO A CA 1
ATOM 798 C C . PRO A 1 104 ? 16.422 18.971 -0.152 1.00 47.72 104 PRO A C 1
ATOM 800 O O . PRO A 1 104 ? 15.382 18.328 -0.001 1.00 47.72 104 PRO A O 1
ATOM 803 N N . ARG A 1 105 ? 16.464 20.108 -0.852 1.00 49.69 105 ARG A N 1
ATOM 804 C CA . ARG A 1 105 ? 15.385 20.514 -1.743 1.00 49.69 105 ARG A CA 1
ATOM 805 C C . ARG A 1 105 ? 15.233 19.372 -2.737 1.00 49.69 105 ARG A C 1
ATOM 807 O O . ARG A 1 105 ? 16.197 19.042 -3.426 1.00 49.69 105 ARG A O 1
ATOM 814 N N . LEU A 1 106 ? 14.060 18.741 -2.748 1.00 51.16 106 LEU A N 1
ATOM 815 C CA . LEU A 1 106 ? 13.675 17.775 -3.768 1.00 51.16 106 LEU A CA 1
ATOM 816 C C . LEU A 1 106 ? 13.881 18.474 -5.110 1.00 51.16 106 LEU A C 1
ATOM 818 O O . LEU A 1 106 ? 13.116 19.374 -5.457 1.00 51.16 106 LEU A O 1
ATOM 822 N N . ARG A 1 107 ? 14.979 18.151 -5.802 1.00 62.59 107 ARG A N 1
ATOM 823 C CA . ARG A 1 107 ? 15.229 18.724 -7.119 1.00 62.59 107 ARG A CA 1
ATOM 824 C C . ARG A 1 107 ? 14.092 18.226 -8.010 1.00 62.59 107 ARG A C 1
ATOM 826 O O . ARG A 1 107 ? 13.850 17.014 -8.021 1.00 62.59 107 ARG A O 1
ATOM 833 N N . PRO A 1 108 ? 13.359 19.119 -8.692 1.00 63.69 108 PRO A N 1
ATOM 834 C CA . PRO A 1 108 ? 12.345 18.689 -9.637 1.00 63.69 108 PRO A CA 1
ATOM 835 C C . PRO A 1 108 ? 12.996 17.718 -10.623 1.00 63.69 108 PRO A C 1
ATOM 837 O O . PRO A 1 108 ? 14.129 17.932 -11.054 1.00 63.69 108 PRO A O 1
ATOM 840 N N . SER A 1 109 ? 12.307 16.615 -10.919 1.00 77.00 109 SER A N 1
ATOM 841 C CA . SER A 1 109 ? 12.753 15.650 -11.921 1.00 77.00 109 SER A CA 1
ATOM 842 C C . SER A 1 109 ? 12.768 16.351 -13.275 1.00 77.00 109 SER A C 1
ATOM 844 O O . SER A 1 109 ? 11.755 16.378 -13.970 1.00 77.00 109 SER A O 1
ATOM 846 N N . LEU A 1 110 ? 13.900 16.956 -13.628 1.00 87.38 110 LEU A N 1
ATOM 847 C CA . LEU A 1 110 ? 14.077 17.595 -14.921 1.00 87.38 110 LEU A CA 1
ATOM 848 C C . LEU A 1 110 ? 13.882 16.528 -16.006 1.00 87.38 110 LEU A C 1
ATOM 850 O O . LEU A 1 110 ? 14.379 15.404 -15.896 1.00 87.38 110 LEU A O 1
ATOM 854 N N . ARG A 1 111 ? 13.140 16.851 -17.058 1.00 92.75 111 ARG A N 1
ATOM 855 C CA . ARG A 1 111 ? 12.997 15.980 -18.232 1.00 92.75 111 ARG A CA 1
ATOM 856 C C . ARG A 1 111 ? 14.282 16.058 -19.063 1.00 92.75 111 ARG A C 1
ATOM 858 O O . ARG A 1 111 ? 14.865 17.133 -19.110 1.00 92.75 111 ARG A O 1
ATOM 865 N N . TRP A 1 112 ? 14.747 14.952 -19.647 1.00 94.94 112 TRP A N 1
ATOM 866 C CA . TRP A 1 112 ? 15.879 14.971 -20.590 1.00 94.94 112 TRP A CA 1
ATOM 867 C C . TRP A 1 112 ? 15.462 15.681 -21.882 1.00 94.94 112 TRP A C 1
ATOM 869 O O . TRP A 1 112 ? 14.373 15.395 -22.395 1.00 94.94 112 TRP A O 1
ATOM 879 N N . THR A 1 113 ? 16.284 16.612 -22.358 1.00 95.69 113 THR A N 1
ATOM 880 C CA . THR A 1 113 ? 16.121 17.247 -23.670 1.00 95.69 113 THR A CA 1
ATOM 881 C C . THR A 1 113 ? 16.776 16.399 -24.756 1.00 95.69 113 THR A C 1
ATOM 883 O O . THR A 1 113 ? 17.580 15.507 -24.473 1.00 95.69 113 THR A O 1
ATOM 886 N N . ASP A 1 114 ? 16.418 16.664 -26.010 1.00 92.44 114 ASP A N 1
ATOM 887 C CA . ASP A 1 114 ? 16.944 15.892 -27.134 1.00 92.44 114 ASP A CA 1
ATOM 888 C C . ASP A 1 114 ? 18.433 16.230 -27.382 1.00 92.44 114 ASP A C 1
ATOM 890 O O . ASP A 1 114 ? 19.213 15.356 -27.755 1.00 92.44 114 ASP A O 1
ATOM 894 N N . GLU A 1 115 ? 18.869 17.457 -27.074 1.00 94.94 115 GLU A N 1
ATOM 895 C CA . GLU A 1 115 ? 20.281 17.874 -27.080 1.00 94.94 115 GLU A CA 1
ATOM 896 C C . GLU A 1 115 ? 21.097 17.115 -26.032 1.00 94.94 115 GLU A C 1
ATOM 898 O O . GLU A 1 115 ? 22.184 16.625 -26.337 1.00 94.94 115 GLU A O 1
ATOM 903 N N . GLU A 1 116 ? 20.565 16.983 -24.812 1.00 96.38 116 GLU A N 1
ATOM 904 C CA . GLU A 1 116 ? 21.214 16.210 -23.752 1.00 96.38 116 GLU A CA 1
ATOM 905 C C . GLU A 1 116 ? 21.340 14.732 -24.142 1.00 96.38 116 GLU A C 1
ATOM 907 O O . GLU A 1 116 ? 22.369 14.117 -23.874 1.00 96.38 116 GLU A O 1
ATOM 912 N N . ASP A 1 117 ? 20.322 14.156 -24.790 1.00 97.44 117 ASP A N 1
ATOM 913 C CA . ASP A 1 117 ? 20.373 12.774 -25.271 1.00 97.44 117 ASP A CA 1
ATOM 914 C C . ASP A 1 117 ? 21.413 12.576 -26.384 1.00 97.44 117 ASP A C 1
ATOM 916 O O . ASP A 1 117 ? 22.109 11.558 -26.367 1.00 97.44 117 ASP A O 1
ATOM 920 N N . ARG A 1 118 ? 21.541 13.530 -27.320 1.00 95.75 118 ARG A N 1
ATOM 921 C CA . ARG A 1 118 ? 22.560 13.497 -28.387 1.00 95.75 118 ARG A CA 1
ATOM 922 C C . ARG A 1 118 ? 23.970 13.609 -27.819 1.00 95.75 118 ARG A C 1
ATOM 924 O O . ARG A 1 118 ? 24.835 12.807 -28.165 1.00 95.75 118 ARG A O 1
ATOM 931 N N . GLU A 1 119 ? 24.190 14.553 -26.908 1.00 97.38 119 GLU A N 1
ATOM 932 C CA . GLU A 1 119 ? 25.493 14.730 -26.264 1.00 97.38 119 GLU A CA 1
ATOM 933 C C . GLU A 1 119 ? 25.862 13.509 -25.415 1.00 97.38 119 GLU A C 1
ATOM 935 O O . GLU A 1 119 ? 26.982 13.003 -25.496 1.00 97.38 119 GLU A O 1
ATOM 940 N N . LEU A 1 120 ? 24.906 12.961 -24.657 1.00 97.56 120 LEU A N 1
ATOM 941 C CA . LEU A 1 120 ? 25.118 11.732 -23.899 1.00 97.56 120 LEU A CA 1
ATOM 942 C C . LEU A 1 120 ? 25.487 10.566 -24.821 1.00 97.56 120 LEU A C 1
ATOM 944 O O . LEU A 1 120 ? 26.426 9.829 -24.524 1.00 97.56 120 LEU A O 1
ATOM 948 N N . PHE A 1 121 ? 24.756 10.392 -25.924 1.00 97.62 121 PHE A N 1
ATOM 949 C CA . PHE A 1 121 ? 25.029 9.342 -26.899 1.00 97.62 121 PHE A CA 1
ATOM 950 C C . PHE A 1 121 ? 26.447 9.471 -27.464 1.00 97.62 121 PHE A C 1
ATOM 952 O O . PHE A 1 121 ? 27.207 8.504 -27.428 1.00 97.62 121 PHE A O 1
ATOM 959 N N . ARG A 1 122 ? 26.839 10.680 -27.888 1.00 97.88 122 ARG A N 1
ATOM 960 C CA . ARG A 1 122 ? 28.187 10.984 -28.388 1.00 97.88 122 ARG A CA 1
ATOM 961 C C . ARG A 1 122 ? 29.272 10.592 -27.381 1.00 97.88 122 ARG A C 1
ATOM 963 O O . ARG A 1 122 ? 30.228 9.913 -27.747 1.00 97.88 122 ARG A O 1
ATOM 970 N N . LEU A 1 123 ? 29.111 10.966 -26.110 1.00 98.00 123 LEU A N 1
ATOM 971 C CA . LEU A 1 123 ? 30.073 10.649 -25.046 1.00 98.00 123 LEU A CA 1
ATOM 972 C C . LEU A 1 123 ? 30.159 9.147 -24.751 1.00 98.00 123 LEU A C 1
ATOM 974 O O . LEU A 1 123 ? 31.252 8.632 -24.508 1.00 98.00 123 LEU A O 1
ATOM 978 N N . VAL A 1 124 ? 29.021 8.447 -24.777 1.00 97.81 124 VAL A N 1
ATOM 979 C CA . VAL A 1 124 ? 28.957 6.992 -24.576 1.00 9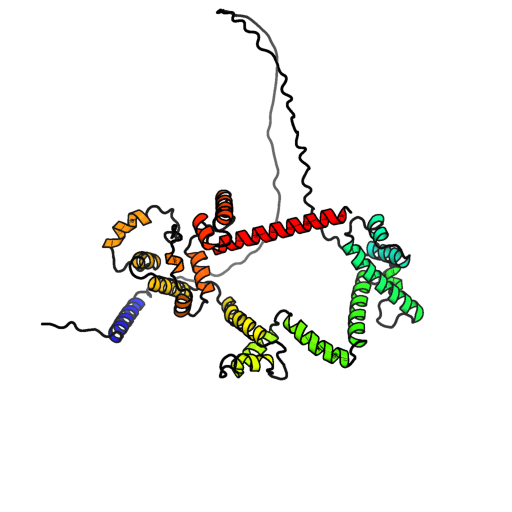7.81 124 VAL A CA 1
ATOM 980 C C . VAL A 1 124 ? 29.661 6.253 -25.712 1.00 97.81 124 VAL A C 1
ATOM 982 O O . VAL A 1 124 ? 30.430 5.335 -25.433 1.00 97.81 124 VAL A O 1
ATOM 985 N N . MET A 1 125 ? 29.450 6.669 -26.964 1.00 97.31 125 MET A N 1
ATOM 986 C CA . MET A 1 125 ? 30.119 6.074 -28.126 1.00 97.31 125 MET A CA 1
ATOM 987 C C . MET A 1 125 ? 31.616 6.401 -28.175 1.00 97.31 125 MET A C 1
ATOM 989 O O . MET A 1 125 ? 32.401 5.580 -28.634 1.00 97.31 125 MET A O 1
ATOM 993 N N . ALA A 1 126 ? 32.035 7.542 -27.620 1.00 97.50 126 ALA A N 1
ATOM 994 C CA . ALA A 1 126 ? 33.447 7.869 -27.415 1.00 97.50 126 ALA A CA 1
ATOM 995 C C . ALA A 1 126 ? 34.119 7.054 -26.285 1.00 97.50 126 ALA A C 1
ATOM 997 O O . ALA A 1 126 ? 35.300 7.251 -26.010 1.00 97.50 126 ALA A O 1
ATOM 998 N N . GLY A 1 127 ? 33.387 6.165 -25.598 1.00 97.25 127 GLY A N 1
ATOM 999 C CA . GLY A 1 127 ? 33.928 5.331 -24.520 1.00 97.25 127 GLY A CA 1
ATOM 1000 C C . GLY A 1 127 ? 34.158 6.071 -23.198 1.00 97.25 127 GLY A C 1
ATOM 1001 O O . GLY A 1 127 ? 34.851 5.559 -22.321 1.00 97.25 127 GLY A O 1
ATOM 1002 N N . THR A 1 128 ? 33.574 7.261 -23.031 1.00 98.12 128 THR A N 1
ATOM 1003 C CA . THR A 1 128 ? 33.730 8.074 -21.814 1.00 98.12 128 THR A CA 1
ATOM 1004 C C . THR A 1 128 ? 33.180 7.332 -20.590 1.00 98.12 128 THR A C 1
ATOM 1006 O O . THR A 1 128 ? 32.129 6.684 -20.656 1.00 98.12 128 THR A O 1
ATOM 1009 N N . SER A 1 129 ? 33.867 7.428 -19.447 1.00 97.69 129 SER A N 1
ATOM 1010 C CA . SER A 1 129 ? 33.423 6.756 -18.224 1.00 97.69 129 SER A CA 1
ATOM 1011 C C . SER A 1 129 ? 32.100 7.340 -17.709 1.00 97.69 129 SER A C 1
ATOM 1013 O O . SER A 1 129 ? 31.829 8.536 -17.828 1.00 97.69 129 SER A O 1
ATOM 1015 N N . THR A 1 130 ? 31.265 6.506 -17.081 1.00 96.88 130 THR A N 1
ATOM 1016 C CA . THR A 1 130 ? 29.985 6.945 -16.495 1.00 96.88 130 THR A CA 1
ATOM 1017 C C . THR A 1 130 ? 30.163 8.096 -15.501 1.00 96.88 130 THR A C 1
ATOM 1019 O O . THR A 1 130 ? 29.321 8.993 -15.435 1.00 96.88 130 THR A O 1
ATOM 1022 N N . TYR A 1 131 ? 31.249 8.068 -14.723 1.00 95.81 131 TYR A N 1
ATOM 1023 C CA . TYR A 1 131 ? 31.532 9.095 -13.726 1.00 95.81 131 TYR A CA 1
ATOM 1024 C C . TYR A 1 131 ? 31.952 10.416 -14.376 1.00 95.81 131 TYR A C 1
ATOM 1026 O O . TYR A 1 131 ? 31.484 11.468 -13.944 1.00 95.81 131 TYR A O 1
ATOM 1034 N N . ASP A 1 132 ? 32.750 10.380 -15.443 1.00 97.56 132 ASP A N 1
ATOM 1035 C CA . ASP A 1 132 ? 33.157 11.585 -16.177 1.00 97.56 132 ASP A CA 1
ATOM 1036 C C . ASP A 1 132 ? 31.973 12.224 -16.905 1.00 97.56 132 ASP A C 1
ATOM 1038 O O . ASP A 1 132 ? 31.781 13.436 -16.833 1.00 97.56 132 ASP A O 1
ATOM 1042 N N . ILE A 1 133 ? 31.110 11.411 -17.523 1.00 97.81 133 ILE A N 1
ATOM 1043 C CA . ILE A 1 133 ? 29.861 11.880 -18.141 1.00 97.81 133 ILE A CA 1
ATOM 1044 C C . ILE A 1 133 ? 29.007 12.628 -17.105 1.00 97.81 133 ILE A C 1
ATOM 1046 O O . ILE A 1 133 ? 28.548 13.746 -17.344 1.00 97.81 133 ILE A O 1
ATOM 1050 N N . TYR A 1 134 ? 28.813 12.034 -15.926 1.00 97.31 134 TYR A N 1
ATOM 1051 C CA . TYR A 1 134 ? 28.043 12.652 -14.848 1.00 97.31 134 TYR A CA 1
ATOM 1052 C C . TYR A 1 134 ? 28.702 13.931 -14.311 1.00 97.31 134 TYR A C 1
ATOM 1054 O O . TYR A 1 134 ? 28.051 14.970 -14.207 1.00 97.31 134 TYR A O 1
ATOM 1062 N N . SER A 1 135 ? 29.985 13.856 -13.962 1.00 95.56 135 SER A N 1
ATOM 1063 C CA . SER A 1 135 ? 30.687 14.926 -13.255 1.00 95.56 135 SER A CA 1
ATOM 1064 C C . SER A 1 135 ? 31.065 16.100 -14.152 1.00 95.56 135 SER A C 1
ATOM 1066 O O . SER A 1 135 ? 31.144 17.214 -13.642 1.00 95.56 135 SER A O 1
ATOM 1068 N N . ASN A 1 136 ? 31.248 15.906 -15.460 1.00 97.50 136 ASN A N 1
ATOM 1069 C CA . ASN A 1 136 ? 31.684 16.969 -16.371 1.00 97.50 136 ASN A CA 1
ATOM 1070 C C . ASN A 1 136 ? 30.575 17.487 -17.292 1.00 97.50 136 ASN A C 1
ATOM 1072 O O . ASN A 1 136 ? 30.568 18.680 -17.576 1.00 97.50 136 ASN A O 1
ATOM 1076 N N . HIS A 1 137 ? 29.612 16.649 -17.694 1.00 96.88 137 HIS A N 1
ATOM 1077 C CA . HIS A 1 137 ? 28.610 17.030 -18.703 1.00 96.88 137 HIS A CA 1
ATOM 1078 C C . HIS A 1 137 ? 27.195 17.188 -18.135 1.00 96.88 137 HIS A C 1
ATOM 1080 O O . HIS A 1 137 ? 26.457 18.066 -18.569 1.00 96.88 137 HIS A O 1
ATOM 1086 N N . PHE A 1 138 ? 26.813 16.396 -17.127 1.00 96.69 138 PHE A N 1
ATOM 1087 C CA . PHE A 1 138 ? 25.433 16.357 -16.619 1.00 96.69 138 PHE A CA 1
ATOM 1088 C C . PHE A 1 138 ? 25.340 16.603 -15.104 1.00 96.69 138 PHE A C 1
ATOM 1090 O O . PHE A 1 138 ? 24.647 15.876 -14.387 1.00 96.69 138 PHE A O 1
ATOM 1097 N N . ARG A 1 139 ? 26.000 17.664 -14.614 1.00 94.00 139 ARG A N 1
ATOM 1098 C CA . ARG A 1 139 ? 26.072 18.031 -13.179 1.00 94.00 139 ARG A CA 1
ATOM 1099 C C . ARG A 1 139 ? 24.715 18.322 -12.532 1.00 94.00 139 ARG A C 1
ATOM 1101 O O . ARG A 1 139 ? 24.551 18.167 -11.320 1.00 94.00 139 ARG A O 1
ATOM 1108 N N . ASP A 1 140 ? 23.738 18.737 -13.333 1.00 93.56 140 ASP A N 1
ATOM 1109 C CA . ASP A 1 140 ? 22.383 19.031 -12.860 1.00 93.56 140 ASP A CA 1
ATOM 1110 C C . ASP A 1 140 ? 21.505 17.780 -12.739 1.00 93.56 140 ASP A C 1
ATOM 1112 O O . ASP A 1 140 ? 20.442 17.809 -12.107 1.00 93.56 140 ASP A O 1
ATOM 1116 N N . ARG A 1 141 ? 21.965 16.655 -13.295 1.00 94.75 141 ARG A N 1
ATOM 1117 C CA . ARG A 1 141 ? 21.315 15.347 -13.196 1.00 94.75 141 ARG A CA 1
ATOM 1118 C C . ARG A 1 141 ? 21.818 14.603 -11.964 1.00 94.75 141 ARG A C 1
ATOM 1120 O O . ARG A 1 141 ? 22.820 14.949 -11.363 1.00 94.75 141 ARG A O 1
ATOM 1127 N N . THR A 1 142 ? 21.107 13.555 -11.558 1.00 94.69 142 THR A N 1
ATOM 1128 C CA . THR A 1 142 ? 21.612 12.603 -10.552 1.00 94.69 142 THR A CA 1
ATOM 1129 C C . THR A 1 142 ? 22.412 11.500 -11.240 1.00 94.69 142 THR A C 1
ATOM 1131 O O . THR A 1 142 ? 21.987 11.056 -12.310 1.00 94.69 142 THR A O 1
ATOM 1134 N N . LEU A 1 143 ? 23.453 10.961 -10.597 1.00 94.75 143 LEU A N 1
ATOM 1135 C CA . LEU A 1 143 ? 24.246 9.842 -11.129 1.00 94.75 143 LEU A CA 1
ATOM 1136 C C . LEU A 1 143 ? 23.365 8.666 -11.589 1.00 94.75 143 LEU A C 1
ATOM 1138 O O . LEU A 1 143 ? 23.497 8.194 -12.711 1.00 94.75 143 LEU A O 1
ATOM 1142 N N . SER A 1 144 ? 22.366 8.265 -10.796 1.00 94.00 144 SER A N 1
ATOM 1143 C CA . SER A 1 144 ? 21.437 7.177 -11.153 1.00 94.00 144 SER A CA 1
ATOM 1144 C C . SER A 1 144 ? 20.552 7.475 -12.372 1.00 94.00 144 SER A C 1
ATOM 1146 O O . SER A 1 144 ? 20.059 6.554 -13.025 1.00 94.00 144 SER A O 1
ATOM 1148 N N . ALA A 1 145 ? 20.289 8.749 -12.675 1.00 95.19 145 ALA A N 1
ATOM 1149 C CA . ALA A 1 145 ? 19.575 9.137 -13.892 1.00 95.19 145 ALA A CA 1
ATOM 1150 C C . ALA A 1 145 ? 20.499 9.032 -15.111 1.00 95.19 145 ALA A C 1
ATOM 1152 O O . ALA A 1 145 ? 20.090 8.453 -16.115 1.00 95.19 145 ALA A O 1
ATOM 1153 N N . VAL A 1 146 ? 21.744 9.506 -14.986 1.00 96.62 146 VAL A N 1
ATOM 1154 C CA . VAL A 1 146 ? 22.776 9.398 -16.028 1.00 96.62 146 VAL A CA 1
ATOM 1155 C C . VAL A 1 146 ? 23.085 7.930 -16.331 1.00 96.62 146 VAL A C 1
ATOM 1157 O O . VAL A 1 146 ? 22.986 7.523 -17.481 1.00 96.62 146 VAL A O 1
ATOM 1160 N N . SER A 1 147 ? 23.326 7.089 -15.319 1.00 95.75 147 SER A N 1
ATOM 1161 C CA . SER A 1 147 ? 23.619 5.657 -15.507 1.00 95.75 147 SER A CA 1
ATOM 1162 C C . SER A 1 147 ? 22.505 4.905 -16.242 1.00 95.75 147 SER A C 1
ATOM 1164 O O . SER A 1 147 ? 22.778 4.113 -17.144 1.00 95.75 147 SER A O 1
ATOM 1166 N N . ARG A 1 148 ? 21.233 5.171 -15.906 1.00 94.38 148 ARG A N 1
ATOM 1167 C CA . ARG A 1 148 ? 20.086 4.584 -16.626 1.00 94.38 148 ARG A CA 1
ATOM 1168 C C . ARG A 1 148 ? 20.032 5.041 -18.083 1.00 94.38 148 ARG A C 1
ATOM 1170 O O . ARG A 1 148 ? 19.670 4.259 -18.962 1.00 94.38 148 ARG A O 1
ATOM 1177 N N . ARG A 1 149 ? 20.391 6.299 -18.341 1.00 96.50 149 ARG A N 1
ATOM 1178 C CA . ARG A 1 149 ? 20.388 6.865 -19.688 1.00 96.50 149 ARG A CA 1
ATOM 1179 C C . ARG A 1 149 ? 21.552 6.342 -20.533 1.00 96.50 149 ARG A C 1
ATOM 1181 O O . ARG A 1 149 ? 21.324 5.977 -21.679 1.00 96.50 149 ARG A O 1
ATOM 1188 N N . ILE A 1 150 ? 22.735 6.154 -19.943 1.00 97.19 150 ILE A N 1
ATOM 1189 C CA . ILE A 1 150 ? 23.897 5.509 -20.581 1.00 97.19 150 ILE A CA 1
ATOM 1190 C C . ILE A 1 150 ? 23.555 4.098 -21.058 1.00 97.19 150 ILE A C 1
ATOM 1192 O O . ILE A 1 150 ? 23.904 3.727 -22.174 1.00 97.19 150 ILE A O 1
ATOM 1196 N N . PHE A 1 151 ? 22.841 3.309 -20.248 1.00 95.31 151 PHE A N 1
ATOM 1197 C CA . PHE A 1 151 ? 22.400 1.975 -20.668 1.00 95.31 151 PHE A CA 1
ATOM 1198 C C . PHE A 1 151 ? 21.535 2.028 -21.939 1.00 95.31 151 PHE A C 1
ATOM 1200 O O . PHE A 1 151 ? 21.728 1.232 -22.855 1.00 95.31 151 PHE A O 1
ATOM 1207 N N . SER A 1 152 ? 20.630 3.008 -22.015 1.00 94.62 152 SER A N 1
ATOM 1208 C CA . SER A 1 152 ? 19.771 3.215 -23.187 1.00 94.62 152 SER A CA 1
ATOM 1209 C C . SER A 1 152 ? 20.576 3.658 -24.416 1.00 94.62 152 SER A C 1
ATOM 1211 O O . SER A 1 152 ? 20.366 3.135 -25.507 1.00 94.62 152 SER A O 1
ATOM 1213 N N . ALA A 1 153 ? 21.550 4.554 -24.227 1.00 96.19 153 ALA A N 1
ATOM 1214 C CA . ALA A 1 153 ? 22.456 4.991 -25.286 1.00 96.19 153 ALA A CA 1
ATOM 1215 C C . ALA A 1 153 ? 23.303 3.832 -25.843 1.00 96.19 153 ALA A C 1
ATOM 1217 O O . ALA A 1 153 ? 23.423 3.696 -27.053 1.00 96.19 153 ALA A O 1
ATOM 1218 N N . ARG A 1 154 ? 23.813 2.931 -24.989 1.00 96.06 154 ARG A N 1
ATOM 1219 C CA . ARG A 1 154 ? 24.552 1.728 -25.430 1.00 96.06 154 ARG A CA 1
ATOM 1220 C C . ARG A 1 154 ? 23.692 0.763 -26.246 1.00 96.06 154 ARG A C 1
ATOM 1222 O O . ARG A 1 154 ? 24.197 0.121 -27.160 1.00 96.06 154 ARG A O 1
ATOM 1229 N N . LEU A 1 155 ? 22.407 0.630 -25.912 1.00 92.81 155 LEU A N 1
ATOM 1230 C CA . LEU A 1 155 ? 21.470 -0.160 -26.718 1.00 92.81 155 LEU A CA 1
ATOM 1231 C C . LEU A 1 155 ? 21.290 0.450 -28.108 1.00 92.81 155 LEU A C 1
ATOM 1233 O O . LEU A 1 155 ? 21.435 -0.258 -29.097 1.00 92.81 155 LEU A O 1
ATOM 1237 N N . ALA A 1 156 ? 21.057 1.761 -28.179 1.00 93.75 156 ALA A N 1
ATOM 1238 C CA . ALA A 1 156 ? 20.972 2.458 -29.457 1.00 93.75 156 ALA A CA 1
ATOM 1239 C C . ALA A 1 156 ? 22.287 2.393 -30.253 1.00 93.75 156 ALA A C 1
ATOM 1241 O O . ALA A 1 156 ? 22.237 2.257 -31.466 1.00 93.75 156 ALA A O 1
ATOM 1242 N N . GLY A 1 157 ? 23.450 2.419 -29.592 1.00 95.69 157 GLY A N 1
ATOM 1243 C CA . GLY A 1 157 ? 24.751 2.250 -30.247 1.00 95.69 157 GLY A CA 1
ATOM 1244 C C . GLY A 1 157 ? 24.885 0.896 -30.945 1.00 95.69 157 GLY A C 1
ATOM 1245 O O . GLY A 1 157 ? 25.287 0.837 -32.100 1.00 95.69 157 GLY A O 1
ATOM 1246 N N . ARG A 1 158 ? 24.445 -0.188 -30.290 1.00 94.81 158 ARG A N 1
ATOM 1247 C CA . ARG A 1 158 ? 24.404 -1.524 -30.910 1.00 94.81 158 ARG A CA 1
ATOM 1248 C C . ARG A 1 158 ? 23.442 -1.590 -32.094 1.00 94.81 158 ARG A C 1
ATOM 1250 O O . ARG A 1 158 ? 23.791 -2.169 -33.116 1.00 94.81 158 ARG A O 1
ATOM 1257 N N . ALA A 1 159 ? 22.267 -0.972 -31.972 1.00 92.50 159 ALA A N 1
ATOM 1258 C CA . ALA A 1 159 ? 21.313 -0.885 -33.076 1.00 92.50 159 ALA A CA 1
ATOM 1259 C C . ALA A 1 159 ? 21.884 -0.085 -34.261 1.00 92.50 159 ALA A C 1
ATOM 1261 O O . ALA A 1 159 ? 21.746 -0.505 -35.403 1.00 92.50 159 ALA A O 1
ATOM 1262 N N . LEU A 1 160 ? 22.592 1.019 -33.996 1.00 95.62 160 LEU A N 1
ATOM 1263 C CA . LEU A 1 160 ? 23.279 1.807 -35.021 1.00 95.62 160 LEU A CA 1
ATOM 1264 C C . LEU A 1 160 ? 24.353 0.982 -35.746 1.00 95.62 160 LEU A C 1
ATOM 1266 O O . LEU A 1 160 ? 24.418 1.003 -36.972 1.00 95.62 160 LEU A O 1
ATOM 1270 N N . GLU A 1 161 ? 25.170 0.225 -35.008 1.00 95.69 161 GLU A N 1
ATOM 1271 C CA . GLU A 1 161 ? 26.163 -0.683 -35.599 1.00 95.69 161 GLU A CA 1
ATOM 1272 C C . GLU A 1 161 ? 25.514 -1.782 -36.449 1.00 95.69 161 GLU A C 1
ATOM 1274 O O . GLU A 1 161 ? 26.033 -2.127 -37.510 1.00 95.69 161 GLU A O 1
ATOM 1279 N N . GLN A 1 162 ? 24.380 -2.329 -36.006 1.00 94.25 162 GLN A N 1
ATOM 1280 C CA . GLN A 1 162 ? 23.636 -3.332 -36.762 1.00 94.25 162 GLN A CA 1
ATOM 1281 C C . GLN A 1 162 ? 23.062 -2.745 -38.058 1.00 94.25 162 GLN A C 1
ATOM 1283 O O . GLN A 1 162 ? 23.263 -3.326 -39.122 1.00 94.25 162 GLN A O 1
ATOM 1288 N N . GLN A 1 163 ? 22.445 -1.561 -37.998 1.00 95.44 163 GLN A N 1
ATOM 1289 C CA . GLN A 1 163 ? 21.934 -0.847 -39.174 1.00 95.44 163 GLN A CA 1
ATOM 1290 C C . GLN A 1 163 ? 23.050 -0.472 -40.157 1.00 95.44 163 GLN A C 1
ATOM 1292 O O . GLN A 1 163 ? 22.839 -0.515 -41.365 1.00 95.44 163 GLN A O 1
ATOM 1297 N N . ALA A 1 164 ? 24.254 -0.163 -39.667 1.00 94.19 164 ALA A N 1
ATOM 1298 C CA . ALA A 1 164 ? 25.410 0.085 -40.526 1.00 94.19 164 ALA A CA 1
ATOM 1299 C C . ALA A 1 164 ? 25.881 -1.176 -41.278 1.00 94.19 164 ALA A C 1
ATOM 1301 O O . ALA A 1 164 ? 26.418 -1.060 -42.377 1.00 94.19 164 ALA A O 1
ATOM 1302 N N . ARG A 1 165 ? 25.688 -2.373 -40.704 1.00 95.81 165 ARG A N 1
ATOM 1303 C CA . ARG A 1 165 ? 26.052 -3.654 -41.338 1.00 95.81 165 ARG A CA 1
ATOM 1304 C C . ARG A 1 165 ? 24.965 -4.192 -42.265 1.00 95.81 165 ARG A C 1
ATOM 1306 O O . ARG A 1 165 ? 25.284 -4.691 -43.337 1.00 95.81 165 ARG A O 1
ATOM 1313 N N . GLU A 1 166 ? 23.706 -4.133 -41.839 1.00 95.94 166 GLU A N 1
ATOM 1314 C CA . GLU A 1 166 ? 22.573 -4.796 -42.504 1.00 95.94 166 GLU A CA 1
ATOM 1315 C C . GLU A 1 166 ? 21.700 -3.837 -43.331 1.00 95.94 166 GLU A C 1
ATOM 1317 O O . GLU A 1 166 ? 20.834 -4.282 -44.083 1.00 95.94 166 GLU A O 1
ATOM 1322 N N . GLY A 1 167 ? 21.919 -2.526 -43.209 1.00 95.88 167 GLY A N 1
ATOM 1323 C CA . GLY A 1 167 ? 20.976 -1.507 -43.660 1.00 95.88 167 GLY A CA 1
ATOM 1324 C C . GLY A 1 167 ? 19.798 -1.340 -42.691 1.00 95.88 167 GLY A C 1
ATOM 1325 O O . GLY A 1 167 ? 19.568 -2.152 -41.796 1.00 95.88 167 GLY A O 1
ATOM 1326 N N . VAL A 1 168 ? 19.033 -0.260 -42.862 1.00 95.69 168 VAL A N 1
ATOM 1327 C CA . VAL A 1 168 ? 17.809 -0.019 -42.079 1.00 95.69 168 VAL A CA 1
ATOM 1328 C C . VAL A 1 168 ? 16.665 -0.828 -42.690 1.00 95.69 168 VAL A C 1
ATOM 1330 O O . VAL A 1 168 ? 16.325 -0.637 -43.861 1.00 95.69 168 VAL A O 1
ATOM 1333 N N . ARG A 1 169 ? 16.053 -1.731 -41.915 1.00 92.88 169 ARG A N 1
ATOM 1334 C CA . ARG A 1 169 ? 14.933 -2.551 -42.402 1.00 92.88 169 ARG A CA 1
ATOM 1335 C C . ARG A 1 169 ? 13.660 -1.705 -42.568 1.00 92.88 169 ARG A C 1
ATOM 1337 O O . ARG A 1 169 ? 13.442 -0.768 -41.794 1.00 92.88 169 ARG A O 1
ATOM 1344 N N . PRO A 1 170 ? 12.769 -2.030 -43.526 1.00 93.75 170 PRO A N 1
ATOM 1345 C CA . PRO A 1 170 ? 11.492 -1.333 -43.667 1.00 93.75 170 PRO A CA 1
ATOM 1346 C C . PRO A 1 170 ? 10.684 -1.350 -42.359 1.00 93.75 170 PRO A C 1
ATOM 1348 O O . PRO A 1 170 ? 10.402 -2.412 -41.810 1.00 93.75 170 PRO A O 1
ATOM 1351 N N . GLY A 1 171 ? 10.310 -0.169 -41.858 1.00 90.94 171 GLY A N 1
ATOM 1352 C CA . GLY A 1 171 ? 9.554 -0.002 -40.607 1.00 90.94 171 GLY A CA 1
ATOM 1353 C C . GLY A 1 171 ? 10.406 0.121 -39.335 1.00 90.94 171 GLY A C 1
ATOM 1354 O O . GLY A 1 171 ? 9.867 0.449 -38.272 1.00 90.94 171 GLY A O 1
ATOM 1355 N N . GLU A 1 172 ? 11.721 -0.084 -39.428 1.00 91.44 172 GLU A N 1
ATOM 1356 C CA . GLU A 1 172 ? 12.653 0.167 -38.331 1.00 91.44 172 GLU A CA 1
ATOM 1357 C C . GLU A 1 172 ? 12.969 1.668 -38.207 1.00 91.44 172 GLU A C 1
ATOM 1359 O O . GLU A 1 172 ? 12.937 2.417 -39.183 1.00 91.44 172 GLU A O 1
ATOM 1364 N N . LEU A 1 173 ? 13.243 2.136 -36.985 1.00 92.88 173 LEU A N 1
ATOM 1365 C CA . LEU A 1 173 ? 13.648 3.524 -36.761 1.00 92.88 173 LEU A CA 1
ATOM 1366 C C . LEU A 1 173 ? 15.108 3.706 -37.168 1.00 92.88 173 LEU A C 1
ATOM 1368 O O . LEU A 1 173 ? 15.978 3.029 -36.627 1.00 92.88 173 LEU A O 1
ATOM 1372 N N . ASP A 1 174 ? 15.374 4.669 -38.045 1.00 95.25 174 ASP A N 1
ATOM 1373 C CA . ASP A 1 174 ? 16.729 5.049 -38.442 1.00 95.25 174 ASP A CA 1
ATOM 1374 C C . ASP A 1 174 ? 17.456 5.737 -37.270 1.00 95.25 174 ASP A C 1
ATOM 1376 O O . ASP A 1 174 ? 17.191 6.897 -36.913 1.00 95.25 174 ASP A O 1
ATOM 1380 N N . VAL A 1 175 ? 18.346 4.986 -36.613 1.00 93.62 175 VAL A N 1
ATOM 1381 C CA . VAL A 1 175 ? 19.085 5.471 -35.444 1.00 93.62 175 VAL A CA 1
ATOM 1382 C C . VAL A 1 175 ? 20.106 6.523 -35.870 1.00 93.62 175 VAL A C 1
ATOM 1384 O O . VAL A 1 175 ? 20.308 7.486 -35.132 1.00 93.62 175 VAL A O 1
ATOM 1387 N N . ALA A 1 176 ? 20.695 6.402 -37.063 1.00 93.12 176 ALA A N 1
ATOM 1388 C CA . ALA A 1 176 ? 21.709 7.329 -37.559 1.00 93.12 176 ALA A CA 1
ATOM 1389 C C . ALA A 1 176 ? 21.134 8.741 -37.725 1.00 93.12 176 ALA A C 1
ATOM 1391 O O . ALA A 1 176 ? 21.692 9.696 -37.181 1.00 93.12 176 ALA A O 1
ATOM 1392 N N . LYS A 1 177 ? 19.961 8.862 -38.360 1.00 94.12 177 LYS A N 1
ATOM 1393 C CA . LYS A 1 177 ? 19.260 10.153 -38.505 1.00 94.12 177 LYS A CA 1
ATOM 1394 C C . LYS A 1 177 ? 18.886 10.769 -37.163 1.00 94.12 177 LYS A C 1
ATOM 1396 O O . LYS A 1 177 ? 19.031 11.972 -36.950 1.00 94.12 177 LYS A O 1
ATOM 1401 N N . SER A 1 178 ? 18.439 9.923 -36.233 1.00 93.25 178 SER A N 1
ATOM 1402 C CA . SER A 1 178 ? 18.054 10.330 -34.876 1.00 93.25 178 SER A CA 1
ATOM 1403 C C . SER A 1 178 ? 19.250 10.870 -34.078 1.00 93.25 178 SER A C 1
ATOM 1405 O O . SER A 1 178 ? 19.115 11.847 -33.342 1.00 93.25 178 SER A O 1
ATOM 1407 N N . VAL A 1 179 ? 20.430 10.261 -34.243 1.00 91.50 179 VAL A N 1
ATOM 1408 C CA . VAL A 1 179 ? 21.693 10.710 -33.632 1.00 91.50 179 VAL A CA 1
ATOM 1409 C C . VAL A 1 179 ? 22.199 11.999 -34.280 1.00 91.50 179 VAL A C 1
ATOM 1411 O O . VAL A 1 179 ? 22.603 12.913 -33.561 1.00 91.50 179 VAL A O 1
ATOM 1414 N N . ALA A 1 180 ? 22.143 12.094 -35.611 1.00 91.31 180 ALA A N 1
ATOM 1415 C CA . ALA A 1 180 ? 22.551 13.279 -36.365 1.00 91.31 180 ALA A CA 1
ATOM 1416 C C . ALA A 1 180 ? 21.655 14.500 -36.092 1.00 91.31 180 ALA A C 1
ATOM 1418 O O . ALA A 1 180 ? 22.074 15.634 -36.311 1.00 91.31 180 ALA A O 1
ATOM 1419 N N . GLY A 1 181 ? 20.444 14.279 -35.570 1.00 91.69 181 GLY A N 1
ATOM 1420 C CA . GLY A 1 181 ? 19.482 15.346 -35.317 1.00 91.69 181 GLY A CA 1
ATOM 1421 C C . GLY A 1 181 ? 18.920 15.938 -36.607 1.00 91.69 181 GLY A C 1
ATOM 1422 O O . GLY A 1 181 ? 18.608 17.125 -36.632 1.00 91.69 181 GLY A O 1
ATOM 1423 N N . GLU A 1 182 ? 18.813 15.126 -37.661 1.00 93.31 182 GLU A N 1
ATOM 1424 C CA . GLU A 1 182 ? 18.214 15.546 -38.927 1.00 93.31 182 GLU A CA 1
ATOM 1425 C C . GLU A 1 182 ? 16.762 15.999 -38.726 1.00 93.31 182 GLU A C 1
ATOM 1427 O O . GLU A 1 182 ? 16.026 15.473 -37.883 1.00 93.31 182 GLU A O 1
ATOM 1432 N N . GLU A 1 183 ? 16.334 16.986 -39.510 1.00 90.94 183 GLU A N 1
ATOM 1433 C CA . GLU A 1 183 ? 14.975 17.509 -39.434 1.00 90.94 183 GLU A CA 1
ATOM 1434 C C . GLU A 1 183 ? 13.960 16.407 -39.785 1.00 90.94 183 GLU A C 1
ATOM 1436 O O . GLU A 1 183 ? 14.062 15.737 -40.812 1.00 90.94 183 GLU A O 1
ATOM 1441 N N . GLY A 1 184 ? 12.996 16.172 -38.890 1.00 90.94 184 GLY A N 1
ATOM 1442 C CA . GLY A 1 184 ? 12.021 15.082 -39.017 1.00 90.94 184 GLY A CA 1
ATOM 1443 C C . GLY A 1 184 ? 12.491 13.718 -38.491 1.00 90.94 184 GLY A C 1
ATOM 1444 O O . GLY A 1 184 ? 11.697 12.775 -38.474 1.00 90.94 184 GLY A O 1
ATOM 1445 N N . ALA A 1 185 ? 13.733 13.593 -38.011 1.00 92.31 185 ALA A N 1
ATOM 1446 C CA . ALA A 1 185 ? 14.186 12.374 -37.351 1.00 92.31 185 ALA A CA 1
ATOM 1447 C C . ALA A 1 185 ? 13.453 12.141 -36.019 1.00 92.31 185 ALA A C 1
ATOM 1449 O O . ALA A 1 185 ? 13.032 13.063 -35.315 1.00 92.31 185 ALA A O 1
ATOM 1450 N N . THR A 1 186 ? 13.307 10.869 -35.648 1.00 92.88 186 THR A N 1
ATOM 1451 C CA . THR A 1 186 ? 12.656 10.503 -34.389 1.00 92.88 186 THR A CA 1
ATOM 1452 C C . THR A 1 186 ? 13.571 10.858 -33.208 1.00 92.88 186 THR A C 1
ATOM 1454 O O . THR A 1 186 ? 14.748 10.510 -33.226 1.00 92.88 186 THR A O 1
ATOM 1457 N N . PRO A 1 187 ? 13.072 11.494 -32.132 1.00 94.06 187 PRO A N 1
ATOM 1458 C CA . PRO A 1 187 ? 13.904 11.795 -30.969 1.00 94.06 187 PRO A CA 1
ATOM 1459 C C . PRO A 1 187 ? 14.541 10.538 -30.355 1.00 94.06 187 PRO A C 1
ATOM 1461 O O . PRO A 1 187 ? 13.864 9.520 -30.172 1.00 94.06 187 PRO A O 1
ATOM 1464 N N . LEU A 1 188 ? 15.812 10.622 -29.943 1.00 91.88 188 LEU A N 1
ATOM 1465 C CA . LEU A 1 188 ? 16.571 9.495 -29.371 1.00 91.88 188 LEU A CA 1
ATOM 1466 C C . LEU A 1 188 ? 15.865 8.819 -28.191 1.00 91.88 188 LEU A C 1
ATOM 1468 O O . LEU A 1 188 ? 15.910 7.600 -28.045 1.00 91.88 188 LEU A O 1
ATOM 1472 N N . ARG A 1 189 ? 15.127 9.575 -27.374 1.00 91.19 189 ARG A N 1
ATOM 1473 C CA . ARG A 1 189 ? 14.316 9.013 -26.281 1.00 91.19 189 ARG A CA 1
ATOM 1474 C C . ARG A 1 189 ? 13.302 7.959 -26.742 1.00 91.19 189 ARG A C 1
ATOM 1476 O O . ARG A 1 189 ? 13.002 7.029 -25.990 1.00 91.19 189 ARG A O 1
ATOM 1483 N N . THR A 1 190 ? 12.754 8.121 -27.942 1.00 91.56 190 THR A N 1
ATOM 1484 C CA . THR A 1 190 ? 11.776 7.202 -28.527 1.00 91.56 190 THR A CA 1
ATOM 1485 C C . THR A 1 190 ? 12.492 5.965 -29.056 1.00 91.56 190 THR A C 1
ATOM 1487 O O . THR A 1 190 ? 12.045 4.853 -28.783 1.00 91.56 190 THR A O 1
ATOM 1490 N N . VAL A 1 191 ? 13.654 6.150 -29.696 1.00 92.50 191 VAL A N 1
ATOM 1491 C CA . VAL A 1 191 ? 14.550 5.053 -30.097 1.00 92.50 191 VAL A CA 1
ATOM 1492 C C . VAL A 1 191 ? 14.921 4.200 -28.882 1.00 92.50 191 VAL A C 1
ATOM 1494 O O . VAL A 1 191 ? 14.749 2.987 -28.907 1.00 92.50 191 VAL A O 1
ATOM 1497 N N . TYR A 1 192 ? 15.325 4.826 -27.772 1.00 93.00 192 TYR A N 1
ATOM 1498 C CA . TYR A 1 192 ? 15.652 4.136 -26.519 1.00 93.00 192 TYR A CA 1
ATOM 1499 C C . TYR A 1 192 ? 14.494 3.302 -25.967 1.00 93.00 192 TYR A C 1
ATOM 1501 O O . TYR A 1 192 ? 14.714 2.206 -25.453 1.00 93.00 192 TYR A O 1
ATOM 1509 N N . SER A 1 193 ? 13.269 3.823 -26.050 1.00 89.69 193 SER A N 1
ATOM 1510 C CA . SER A 1 193 ? 12.084 3.133 -25.534 1.00 89.69 193 SER A CA 1
ATOM 1511 C C . SER A 1 193 ? 11.754 1.912 -26.392 1.00 89.69 193 SER A C 1
ATOM 1513 O O . SER A 1 193 ? 11.632 0.819 -25.846 1.00 89.69 193 SER A O 1
ATOM 1515 N N . ARG A 1 194 ? 11.744 2.068 -27.725 1.00 90.69 194 ARG A N 1
ATOM 1516 C CA . ARG A 1 194 ? 11.522 0.952 -28.654 1.00 90.69 194 ARG A CA 1
ATOM 1517 C C . ARG A 1 194 ? 12.600 -0.119 -28.556 1.00 90.69 194 ARG A C 1
ATOM 1519 O O . ARG A 1 194 ? 12.270 -1.289 -28.470 1.00 90.69 194 ARG A O 1
ATOM 1526 N N . GLN A 1 195 ? 13.877 0.260 -28.506 1.00 89.19 195 GLN A N 1
ATOM 1527 C CA . GLN A 1 195 ? 14.968 -0.715 -28.404 1.00 89.19 195 GLN A CA 1
ATOM 1528 C C . GLN A 1 195 ? 14.893 -1.527 -27.107 1.00 89.19 195 GLN A C 1
ATOM 1530 O O . GLN A 1 195 ? 15.180 -2.720 -27.089 1.00 89.19 195 GLN A O 1
ATOM 1535 N N . ARG A 1 196 ? 14.450 -0.903 -26.009 1.00 87.38 196 ARG A N 1
ATOM 1536 C CA . ARG A 1 196 ? 14.201 -1.618 -24.756 1.00 87.38 196 ARG A CA 1
ATOM 1537 C C . ARG A 1 196 ? 13.036 -2.604 -24.876 1.00 87.38 196 ARG A C 1
ATOM 1539 O O . ARG A 1 196 ? 13.121 -3.684 -24.303 1.00 87.38 196 ARG A O 1
ATOM 1546 N N . GLU A 1 197 ? 11.968 -2.234 -25.576 1.00 87.56 197 GLU A N 1
ATOM 1547 C CA . GLU A 1 197 ? 10.829 -3.120 -25.845 1.00 87.56 197 GLU A CA 1
ATOM 1548 C C . GLU A 1 197 ? 11.241 -4.300 -26.731 1.00 87.56 197 GLU A C 1
ATOM 1550 O O . GLU A 1 197 ? 11.004 -5.442 -26.345 1.00 87.56 197 GLU A O 1
ATOM 1555 N N . SER A 1 198 ? 11.952 -4.052 -27.836 1.00 85.75 198 SER A N 1
ATOM 1556 C CA . SER A 1 198 ? 12.481 -5.109 -28.709 1.00 85.75 198 SER A CA 1
ATOM 1557 C C . SER A 1 198 ? 13.382 -6.076 -27.946 1.00 85.75 198 SER A C 1
ATOM 1559 O O . SER A 1 198 ? 13.217 -7.282 -28.064 1.00 85.75 198 SER A O 1
ATOM 1561 N N . GLN A 1 199 ? 14.267 -5.572 -27.078 1.00 84.44 199 GLN A N 1
ATOM 1562 C CA . GLN A 1 199 ? 15.141 -6.434 -26.282 1.00 84.44 199 GLN A CA 1
ATOM 1563 C C . GLN A 1 199 ? 14.366 -7.308 -25.279 1.00 84.44 199 GLN A C 1
ATOM 1565 O O . GLN A 1 199 ? 14.805 -8.410 -24.956 1.00 84.44 199 GLN A O 1
ATOM 1570 N N . LEU A 1 200 ? 13.229 -6.829 -24.762 1.00 80.94 200 LEU A N 1
ATOM 1571 C CA . LEU A 1 200 ? 12.360 -7.630 -23.896 1.00 80.94 200 LEU A CA 1
ATOM 1572 C C . LEU A 1 200 ? 11.655 -8.738 -24.685 1.00 80.94 200 LEU A C 1
ATOM 1574 O O . LEU A 1 200 ? 11.551 -9.851 -24.174 1.00 80.94 200 LEU A O 1
ATOM 1578 N N . VAL A 1 201 ? 11.227 -8.452 -25.918 1.00 82.94 201 VAL A N 1
ATOM 1579 C CA . VAL A 1 201 ? 10.628 -9.443 -26.827 1.00 82.94 201 VAL A CA 1
ATOM 1580 C C . VAL A 1 201 ? 11.670 -10.478 -27.256 1.00 82.94 201 VAL A C 1
ATOM 1582 O O . VAL A 1 201 ? 11.442 -11.670 -27.095 1.00 82.94 201 VAL A O 1
ATOM 1585 N N . GLU A 1 202 ? 12.866 -10.058 -27.667 1.00 82.25 202 GLU A N 1
ATOM 1586 C CA . GLU A 1 202 ? 13.954 -10.982 -28.010 1.00 82.25 202 GLU A CA 1
ATOM 1587 C C . GLU A 1 202 ? 14.378 -11.844 -26.816 1.00 82.25 202 GLU A C 1
ATOM 1589 O O . GLU A 1 202 ? 14.634 -13.034 -26.974 1.00 82.25 202 GLU A O 1
ATOM 1594 N N . GLN A 1 203 ? 14.428 -11.296 -25.597 1.00 76.75 203 GLN A N 1
ATOM 1595 C CA . GLN A 1 203 ? 14.681 -12.093 -24.386 1.00 76.75 203 GLN A CA 1
ATOM 1596 C C . GLN A 1 203 ? 13.548 -13.080 -24.078 1.00 76.75 203 GLN A C 1
ATOM 1598 O O . GLN A 1 203 ? 13.783 -14.105 -23.433 1.00 76.75 203 GLN A O 1
ATOM 1603 N N . GLN A 1 204 ? 12.325 -12.770 -24.504 1.00 72.88 204 GLN A N 1
ATOM 1604 C CA . GLN A 1 204 ? 11.179 -13.662 -24.390 1.00 72.88 204 GLN A CA 1
ATOM 1605 C C . GLN A 1 204 ? 11.246 -14.790 -25.432 1.00 72.88 204 GLN A C 1
ATOM 1607 O O . GLN A 1 204 ? 10.929 -15.929 -25.095 1.00 72.88 204 GLN A O 1
ATOM 1612 N N . GLU A 1 205 ? 11.717 -14.499 -26.646 1.00 79.88 205 GLU A N 1
ATOM 1613 C CA . GLU A 1 205 ? 11.793 -15.443 -27.770 1.00 79.88 205 GLU A CA 1
ATOM 1614 C C . GLU A 1 205 ? 13.057 -16.322 -27.758 1.00 79.88 205 GLU A C 1
ATOM 1616 O O . GLU A 1 205 ? 12.988 -17.514 -28.043 1.00 79.88 205 GLU A O 1
ATOM 1621 N N . SER A 1 206 ? 14.215 -15.780 -27.371 1.00 68.88 206 SER A N 1
ATOM 1622 C CA . SER A 1 206 ? 15.520 -16.466 -27.453 1.00 68.88 206 SER A CA 1
ATOM 1623 C C . SER A 1 206 ? 15.823 -17.440 -26.302 1.00 68.88 206 SER A C 1
ATOM 1625 O O . SER A 1 206 ? 16.907 -18.021 -26.256 1.00 68.88 206 SER A O 1
ATOM 1627 N N . GLY A 1 207 ? 14.902 -17.634 -25.348 1.00 47.81 207 GLY A N 1
ATOM 1628 C CA . GLY A 1 207 ? 15.248 -18.213 -24.044 1.00 47.81 207 GLY A CA 1
ATOM 1629 C C . GLY A 1 207 ? 14.175 -19.033 -23.328 1.00 47.81 207 GLY A C 1
ATOM 1630 O O . GLY A 1 207 ? 14.064 -18.925 -22.104 1.00 47.81 207 GLY A O 1
ATOM 1631 N N . MET A 1 208 ? 13.413 -19.877 -24.029 1.00 48.69 208 MET A N 1
ATOM 1632 C CA . MET A 1 208 ? 12.613 -20.932 -23.383 1.00 48.69 208 MET A CA 1
ATOM 1633 C C . MET A 1 208 ? 13.022 -22.325 -23.874 1.00 48.69 208 MET A C 1
ATOM 1635 O O . MET A 1 208 ? 12.327 -22.963 -24.647 1.00 48.69 208 MET A O 1
ATOM 1639 N N . SER A 1 209 ? 14.173 -22.798 -23.384 1.00 59.44 209 SER A N 1
ATOM 1640 C CA . SER A 1 209 ? 14.471 -24.236 -23.310 1.00 59.44 209 SER A CA 1
ATOM 1641 C C . SER A 1 209 ? 13.468 -24.899 -22.359 1.00 59.44 209 SER A C 1
ATOM 1643 O O . SER A 1 209 ? 13.217 -24.347 -21.286 1.00 59.44 209 SER A O 1
ATOM 1645 N N . ASP A 1 210 ? 12.920 -26.062 -22.724 1.00 51.69 210 ASP A N 1
ATOM 1646 C CA . ASP A 1 210 ? 11.897 -26.805 -21.961 1.00 51.69 210 ASP A CA 1
ATOM 1647 C C . ASP A 1 210 ? 12.256 -27.025 -20.478 1.00 51.69 210 ASP A C 1
ATOM 1649 O O . ASP A 1 210 ? 11.392 -26.960 -19.600 1.00 51.69 210 ASP A O 1
ATOM 1653 N N . ASP A 1 211 ? 13.545 -27.134 -20.153 1.00 49.75 211 ASP A N 1
ATOM 1654 C CA . ASP A 1 211 ? 14.033 -27.218 -18.771 1.00 49.75 211 ASP A CA 1
ATOM 1655 C C . ASP A 1 211 ? 13.920 -25.887 -18.009 1.00 49.75 211 ASP A C 1
ATOM 1657 O O . ASP A 1 211 ? 13.629 -25.850 -16.810 1.00 49.75 211 ASP A O 1
ATOM 1661 N N . VAL A 1 212 ? 14.083 -24.757 -18.698 1.00 52.31 212 VAL A N 1
ATOM 1662 C CA . VAL A 1 212 ? 13.807 -23.422 -18.152 1.00 52.31 212 VAL A CA 1
ATOM 1663 C C . VAL A 1 212 ? 12.302 -23.196 -18.037 1.00 52.31 212 VAL A C 1
ATOM 1665 O O . VAL A 1 212 ? 11.898 -22.493 -17.117 1.00 52.31 212 VAL A O 1
ATOM 1668 N N . ILE A 1 213 ? 11.464 -23.818 -18.877 1.00 49.44 213 ILE A N 1
ATOM 1669 C CA . ILE A 1 21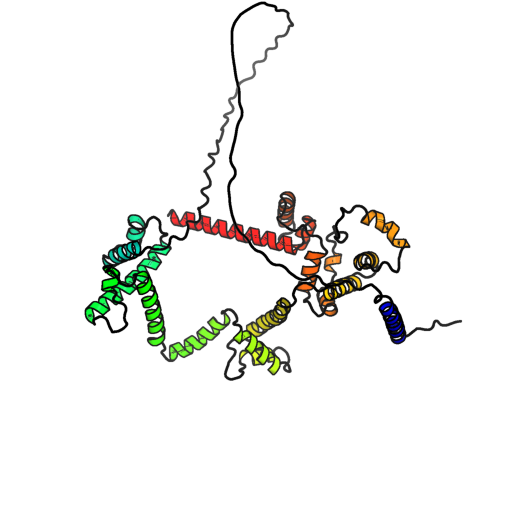3 ? 9.998 -23.796 -18.736 1.00 49.44 213 ILE A CA 1
ATOM 1670 C C . ILE A 1 213 ? 9.582 -24.542 -17.471 1.00 49.44 213 ILE A C 1
ATOM 1672 O O . ILE A 1 213 ? 8.884 -23.963 -16.646 1.00 49.44 213 ILE A O 1
ATOM 1676 N N . LEU A 1 214 ? 10.074 -25.759 -17.228 1.00 49.19 214 LEU A N 1
ATOM 1677 C CA . LEU A 1 214 ? 9.760 -26.515 -16.006 1.00 49.19 214 LEU A CA 1
ATOM 1678 C C . LEU A 1 214 ? 10.309 -25.83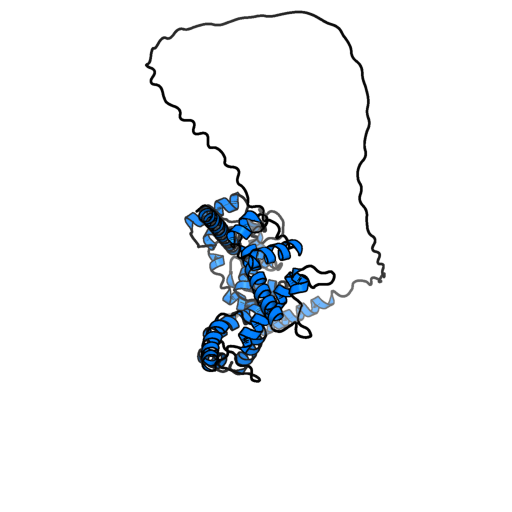6 -14.744 1.00 49.19 214 LEU A C 1
ATOM 1680 O O . LEU A 1 214 ? 9.623 -25.744 -13.717 1.00 49.19 214 LEU A O 1
ATOM 1684 N N . ARG A 1 215 ? 11.509 -25.252 -14.824 1.00 48.00 215 ARG A N 1
ATOM 1685 C CA . ARG A 1 215 ? 12.097 -24.492 -13.713 1.00 48.00 215 ARG A CA 1
ATOM 1686 C C . ARG A 1 215 ? 11.428 -23.128 -13.529 1.00 48.00 215 ARG A C 1
ATOM 1688 O O . ARG A 1 215 ? 11.341 -22.665 -12.398 1.00 48.00 215 ARG A O 1
ATOM 1695 N N . ARG A 1 216 ? 10.885 -22.505 -14.584 1.00 44.69 216 ARG A N 1
ATOM 1696 C CA . ARG A 1 216 ? 10.014 -21.318 -14.511 1.00 44.69 216 ARG A CA 1
ATOM 1697 C C . ARG A 1 216 ? 8.600 -21.659 -14.086 1.00 44.69 216 ARG A C 1
ATOM 1699 O O . ARG A 1 216 ? 8.037 -20.817 -13.434 1.00 44.69 216 ARG A O 1
ATOM 1706 N N . VAL A 1 217 ? 8.024 -22.829 -14.329 1.00 49.12 217 VAL A N 1
ATOM 1707 C CA . VAL A 1 217 ? 6.734 -23.219 -13.725 1.00 49.12 217 VAL A CA 1
ATOM 1708 C C . VAL A 1 217 ? 6.928 -23.457 -12.223 1.00 49.12 217 VAL A C 1
ATOM 1710 O O . VAL A 1 217 ? 6.131 -23.002 -11.408 1.00 49.12 217 VAL A O 1
ATOM 1713 N N . SER A 1 218 ? 8.067 -24.025 -11.825 1.00 52.06 218 SER A N 1
ATOM 1714 C CA . SER A 1 218 ? 8.468 -24.191 -10.415 1.00 52.06 218 SER A CA 1
ATOM 1715 C C . SER A 1 218 ? 8.855 -22.861 -9.728 1.00 52.06 218 SER A C 1
ATOM 1717 O O . SER A 1 218 ? 8.554 -22.620 -8.557 1.00 52.06 218 SER A O 1
ATOM 1719 N N . ASN A 1 219 ? 9.483 -21.938 -10.463 1.00 46.53 219 ASN A N 1
ATOM 1720 C CA . ASN A 1 219 ? 9.849 -20.608 -9.964 1.00 46.53 219 ASN A CA 1
ATOM 1721 C C . ASN A 1 219 ? 8.718 -19.577 -10.106 1.00 46.53 219 ASN A C 1
ATOM 1723 O O . ASN A 1 219 ? 8.640 -18.652 -9.310 1.00 46.53 219 ASN A O 1
ATOM 1727 N N . ALA A 1 220 ? 7.817 -19.726 -11.076 1.00 48.28 220 ALA A N 1
ATOM 1728 C CA . ALA A 1 220 ? 6.609 -18.925 -11.252 1.00 48.28 220 ALA A CA 1
ATOM 1729 C C . ALA A 1 220 ? 5.517 -19.400 -10.313 1.00 48.28 220 ALA A C 1
ATOM 1731 O O . ALA A 1 220 ? 4.768 -18.562 -9.860 1.00 48.28 220 ALA A O 1
ATOM 1732 N N . THR A 1 221 ? 5.459 -20.666 -9.899 1.00 51.56 221 THR A N 1
ATOM 1733 C CA . THR A 1 221 ? 4.628 -21.033 -8.742 1.00 51.56 221 THR A CA 1
ATOM 1734 C C . THR A 1 221 ? 5.146 -20.354 -7.474 1.00 51.56 221 THR A C 1
ATOM 1736 O O . THR A 1 221 ? 4.343 -19.836 -6.712 1.00 51.56 221 THR A O 1
ATOM 1739 N N . SER A 1 222 ? 6.461 -20.205 -7.275 1.00 51.91 222 SER A N 1
ATOM 1740 C CA . SER A 1 222 ? 7.023 -19.497 -6.105 1.00 51.91 222 SER A CA 1
ATOM 1741 C C . SER A 1 222 ? 7.128 -17.959 -6.238 1.00 51.91 222 SER A C 1
ATOM 1743 O O . SER A 1 222 ? 7.220 -17.255 -5.225 1.00 51.91 222 SER A O 1
ATOM 1745 N N . ALA A 1 223 ? 7.071 -17.403 -7.453 1.00 49.62 223 ALA A N 1
ATOM 1746 C CA . ALA A 1 223 ? 6.960 -15.965 -7.725 1.00 49.62 223 ALA A CA 1
ATOM 1747 C C . ALA A 1 223 ? 5.495 -15.511 -7.821 1.00 49.62 223 ALA A C 1
ATOM 1749 O O . ALA A 1 223 ? 5.162 -14.478 -7.250 1.00 49.62 223 ALA A O 1
ATOM 1750 N N . ALA A 1 224 ? 4.604 -16.307 -8.422 1.00 51.81 224 ALA A N 1
ATOM 1751 C CA . ALA A 1 224 ? 3.155 -16.139 -8.328 1.00 51.81 224 ALA A CA 1
ATOM 1752 C C . ALA A 1 224 ? 2.727 -16.285 -6.874 1.00 51.81 224 ALA A C 1
ATOM 1754 O O . ALA A 1 224 ? 2.066 -15.386 -6.398 1.00 51.81 224 ALA A O 1
ATOM 1755 N N . GLN A 1 225 ? 3.224 -17.254 -6.088 1.00 55.94 225 GLN A N 1
ATOM 1756 C CA . GLN A 1 225 ? 2.987 -17.295 -4.630 1.00 55.94 225 GLN A CA 1
ATOM 1757 C C . GLN A 1 225 ? 3.371 -15.995 -3.896 1.00 55.94 225 GLN A C 1
ATOM 1759 O O . GLN A 1 225 ? 2.782 -15.703 -2.855 1.00 55.94 225 GLN A O 1
ATOM 1764 N N . ARG A 1 226 ? 4.313 -15.201 -4.428 1.00 63.12 226 ARG A N 1
ATOM 1765 C CA . ARG A 1 226 ? 4.741 -13.907 -3.863 1.00 63.12 226 ARG A CA 1
ATOM 1766 C C . ARG A 1 226 ? 4.125 -12.681 -4.546 1.00 63.12 226 ARG A C 1
ATOM 1768 O O . ARG A 1 226 ? 4.256 -11.578 -4.018 1.00 63.12 226 ARG A O 1
ATOM 1775 N N . GLY A 1 227 ? 3.461 -12.850 -5.686 1.00 79.88 227 GLY A N 1
ATOM 1776 C CA . GLY A 1 227 ? 2.814 -11.774 -6.429 1.00 79.88 227 GLY A CA 1
ATOM 1777 C C . GLY A 1 227 ? 1.570 -11.256 -5.712 1.00 79.88 227 GLY A C 1
ATOM 1778 O O . GLY A 1 227 ? 0.901 -11.999 -4.986 1.00 79.88 227 GLY A O 1
ATOM 1779 N N . ALA A 1 228 ? 1.243 -9.979 -5.929 1.00 87.12 228 ALA A N 1
ATOM 1780 C CA . ALA A 1 228 ? -0.051 -9.434 -5.527 1.00 87.12 228 ALA A CA 1
ATOM 1781 C C . ALA A 1 228 ? -1.179 -10.257 -6.172 1.00 87.12 228 ALA A C 1
ATOM 1783 O O . ALA A 1 228 ? -1.025 -10.747 -7.287 1.00 87.12 228 ALA A O 1
ATOM 1784 N N . TRP A 1 229 ? -2.280 -10.446 -5.452 1.00 91.56 229 TRP A N 1
ATOM 1785 C CA . TRP A 1 229 ? -3.451 -11.146 -5.975 1.00 91.56 229 TRP A CA 1
ATOM 1786 C C . TRP A 1 229 ? -4.129 -10.305 -7.052 1.00 91.56 229 TRP A C 1
ATOM 1788 O O . TRP A 1 229 ? -4.392 -9.119 -6.827 1.00 91.56 229 TRP A O 1
ATOM 1798 N N . THR A 1 230 ? -4.393 -10.909 -8.207 1.00 93.25 230 THR A N 1
ATOM 1799 C CA . THR A 1 230 ? -5.159 -10.269 -9.278 1.00 93.25 230 THR A CA 1
ATOM 1800 C C . THR A 1 230 ? -6.661 -10.424 -9.039 1.00 93.25 230 THR A C 1
ATOM 1802 O O . THR A 1 230 ? -7.112 -11.260 -8.255 1.00 93.25 230 THR A O 1
ATOM 1805 N N . ARG A 1 231 ? -7.461 -9.603 -9.729 1.00 89.94 231 ARG A N 1
ATOM 1806 C CA . ARG A 1 231 ? -8.926 -9.681 -9.656 1.00 89.94 231 ARG A CA 1
ATOM 1807 C C . ARG A 1 231 ? -9.454 -11.024 -10.174 1.00 89.94 231 ARG A C 1
ATOM 1809 O O . ARG A 1 231 ? -10.394 -11.557 -9.593 1.00 89.94 231 ARG A O 1
ATOM 1816 N N . ASP A 1 232 ? -8.834 -11.561 -11.220 1.00 93.25 232 ASP A N 1
ATOM 1817 C CA . ASP A 1 232 ? -9.230 -12.839 -11.819 1.00 93.25 232 ASP A CA 1
ATOM 1818 C C . ASP A 1 232 ? -8.890 -14.009 -10.889 1.00 93.25 232 ASP A C 1
ATOM 1820 O O . ASP A 1 232 ? -9.703 -14.913 -10.711 1.00 93.25 232 ASP A O 1
ATOM 1824 N N . GLU A 1 233 ? -7.735 -13.956 -10.210 1.00 95.12 233 GLU A N 1
ATOM 1825 C CA . GLU A 1 233 ? -7.388 -14.924 -9.162 1.00 95.12 233 GLU A CA 1
ATOM 1826 C C . GLU A 1 233 ? -8.379 -14.876 -7.993 1.00 95.12 233 GLU A C 1
ATOM 1828 O O . GLU A 1 233 ? -8.734 -15.919 -7.446 1.00 95.12 233 GLU A O 1
ATOM 1833 N N . ASP A 1 234 ? -8.835 -13.682 -7.604 1.00 95.19 234 ASP A N 1
ATOM 1834 C CA . ASP A 1 234 ? -9.835 -13.529 -6.548 1.00 95.19 234 ASP A CA 1
ATOM 1835 C C . ASP A 1 234 ? -11.194 -14.121 -6.944 1.00 95.19 234 ASP A C 1
ATOM 1837 O O . ASP A 1 234 ? -11.844 -14.749 -6.107 1.00 95.19 234 ASP A O 1
ATOM 1841 N N . GLU A 1 235 ? -11.633 -13.937 -8.194 1.00 94.62 235 GLU A N 1
ATOM 1842 C CA . GLU A 1 235 ? -12.887 -14.532 -8.675 1.00 94.62 235 GLU A CA 1
ATOM 1843 C C . GLU A 1 235 ? -12.775 -16.053 -8.778 1.00 94.62 235 GLU A C 1
ATOM 1845 O O . GLU A 1 235 ? -13.626 -16.767 -8.248 1.00 94.62 235 GLU A O 1
ATOM 1850 N N . LEU A 1 236 ? -11.669 -16.558 -9.330 1.00 96.25 236 LEU A N 1
ATOM 1851 C CA . LEU A 1 236 ? -11.397 -17.991 -9.383 1.00 96.25 236 LEU A CA 1
ATOM 1852 C C . LEU A 1 236 ? -11.356 -18.603 -7.975 1.00 96.25 236 LEU A C 1
ATOM 1854 O O . LEU A 1 236 ? -11.907 -19.679 -7.740 1.00 96.25 236 LEU A O 1
ATOM 1858 N N . LEU A 1 237 ? -10.763 -17.901 -7.003 1.00 96.56 237 LEU A N 1
ATOM 1859 C CA . LEU A 1 237 ? -10.775 -18.315 -5.602 1.00 96.56 237 LEU A CA 1
ATOM 1860 C C . LEU A 1 237 ? -12.207 -18.371 -5.039 1.00 96.56 237 LEU A C 1
ATOM 1862 O O . LEU A 1 237 ? -12.529 -19.330 -4.336 1.00 96.56 237 LEU A O 1
ATOM 1866 N N . ARG A 1 238 ? -13.086 -17.405 -5.358 1.00 95.88 238 ARG A N 1
ATOM 1867 C CA . ARG A 1 238 ? -14.511 -17.444 -4.960 1.00 95.88 238 ARG A CA 1
ATOM 1868 C C . ARG A 1 238 ? -15.229 -18.652 -5.536 1.00 95.88 238 ARG A C 1
ATOM 1870 O O . ARG A 1 238 ? -15.932 -19.340 -4.796 1.00 95.88 238 ARG A O 1
ATOM 1877 N N . GLU A 1 239 ? -15.056 -18.922 -6.822 1.00 96.94 239 GLU A N 1
ATOM 1878 C CA . GLU A 1 239 ? -15.688 -20.060 -7.489 1.00 96.94 239 GLU A CA 1
ATOM 1879 C C . GLU A 1 239 ? -15.205 -21.397 -6.919 1.00 96.94 239 GLU A C 1
ATOM 1881 O O . GLU A 1 239 ? -16.022 -22.257 -6.579 1.00 96.94 239 GLU A O 1
ATOM 1886 N N . LEU A 1 240 ? -13.892 -21.555 -6.729 1.00 97.19 240 LEU A N 1
ATOM 1887 C CA . LEU A 1 240 ? -13.309 -22.768 -6.157 1.00 97.19 240 LEU A CA 1
ATOM 1888 C C . LEU A 1 240 ? -13.757 -22.997 -4.711 1.00 97.19 240 LEU A C 1
ATOM 1890 O O . LEU A 1 240 ? -14.098 -24.126 -4.354 1.00 97.19 240 LEU A O 1
ATOM 1894 N N . VAL A 1 241 ? -13.813 -21.950 -3.881 1.00 97.12 241 VAL A N 1
ATOM 1895 C CA . VAL A 1 241 ? -14.314 -22.084 -2.506 1.00 97.12 241 VAL A CA 1
ATOM 1896 C C . VAL A 1 241 ? -15.794 -22.463 -2.498 1.00 97.12 241 VAL A C 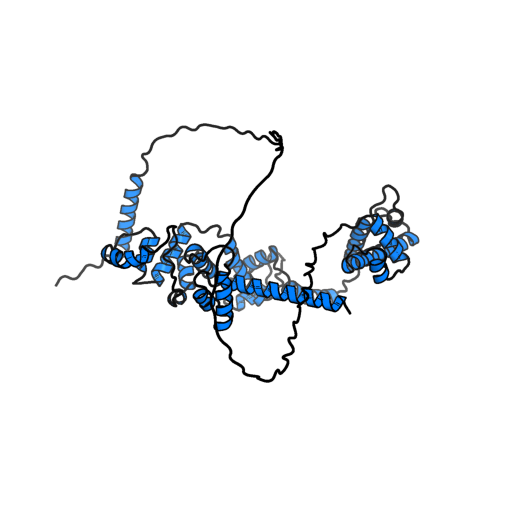1
ATOM 1898 O O . VAL A 1 241 ? -16.162 -23.361 -1.749 1.00 97.12 241 VAL A O 1
ATOM 1901 N N . ARG A 1 242 ? -16.639 -21.863 -3.354 1.00 96.75 242 ARG A N 1
ATOM 1902 C CA . ARG A 1 242 ? -18.054 -22.269 -3.493 1.00 96.75 242 ARG A CA 1
ATOM 1903 C C . ARG A 1 242 ? -18.181 -23.738 -3.902 1.00 96.75 242 ARG A C 1
ATOM 1905 O O . ARG A 1 242 ? -18.988 -24.458 -3.324 1.00 96.75 242 ARG A O 1
ATOM 1912 N N . LYS A 1 243 ? -17.365 -24.190 -4.860 1.00 97.56 243 LYS A N 1
ATOM 1913 C CA . LYS A 1 243 ? -17.367 -25.574 -5.356 1.00 97.56 243 LYS A CA 1
ATOM 1914 C C . LYS A 1 243 ? -17.016 -26.585 -4.261 1.00 97.56 243 LYS A C 1
ATOM 1916 O O . LYS A 1 243 ? -17.656 -27.629 -4.170 1.00 97.56 243 LYS A O 1
ATOM 1921 N N . TYR A 1 244 ? -16.029 -26.278 -3.421 1.00 97.44 244 TYR A N 1
ATOM 1922 C CA . TYR A 1 244 ? -15.509 -27.202 -2.408 1.00 97.44 244 TYR A CA 1
ATOM 1923 C C . TYR A 1 244 ? -16.008 -26.935 -0.980 1.00 97.44 244 TYR A C 1
ATOM 1925 O O . TYR A 1 244 ? -15.547 -27.598 -0.056 1.00 97.44 244 TYR A O 1
ATOM 1933 N N . ILE A 1 245 ? -16.963 -26.017 -0.776 1.00 96.88 245 ILE A N 1
ATOM 1934 C CA . ILE A 1 245 ? -17.423 -25.569 0.557 1.00 96.88 245 ILE A CA 1
ATOM 1935 C C . ILE A 1 245 ? -17.941 -26.696 1.466 1.00 96.88 245 ILE A C 1
ATOM 1937 O O . ILE A 1 245 ? -17.948 -26.556 2.684 1.00 96.88 245 ILE A O 1
ATOM 1941 N N . HIS A 1 246 ? -18.374 -27.811 0.879 1.00 97.38 246 HIS A N 1
ATOM 1942 C CA . HIS A 1 246 ? -18.874 -28.985 1.592 1.00 97.38 246 HIS A CA 1
ATOM 1943 C C . HIS A 1 246 ? -17.760 -29.827 2.241 1.00 97.38 246 HIS A C 1
ATOM 1945 O O . HIS A 1 246 ? -18.054 -30.703 3.052 1.00 97.38 246 HIS A O 1
ATOM 1951 N N . LEU A 1 247 ? -16.490 -29.592 1.893 1.00 96.38 247 LEU A N 1
ATOM 1952 C CA . LEU A 1 247 ? -15.352 -30.288 2.488 1.00 96.38 247 LEU A CA 1
ATOM 1953 C C . LEU A 1 247 ? -14.955 -29.643 3.830 1.00 96.38 247 LEU A C 1
ATOM 1955 O O . LEU A 1 247 ? -14.922 -28.415 3.934 1.00 96.38 247 LEU A O 1
ATOM 1959 N N . PRO A 1 248 ? -14.585 -30.433 4.854 1.00 95.75 248 PRO A N 1
ATOM 1960 C CA . PRO A 1 248 ? -14.086 -29.887 6.115 1.00 95.75 248 PRO A CA 1
ATOM 1961 C C . PRO A 1 248 ? -12.703 -29.227 5.950 1.00 95.75 248 PRO A C 1
ATOM 1963 O O . PRO A 1 248 ? -11.902 -29.610 5.091 1.00 95.75 248 PRO A O 1
ATOM 1966 N N . GLU A 1 249 ? -12.368 -28.255 6.810 1.00 92.12 249 GLU A N 1
ATOM 1967 C CA . GLU A 1 249 ? -10.971 -27.815 6.960 1.00 92.12 249 GLU A CA 1
ATOM 1968 C C . GLU A 1 249 ? -10.146 -28.967 7.583 1.00 92.12 249 GLU A C 1
ATOM 1970 O O . GLU A 1 249 ? -10.614 -29.569 8.550 1.00 92.12 249 GLU A O 1
ATOM 1975 N N . PRO A 1 250 ? -8.933 -29.303 7.084 1.00 94.19 250 PRO A N 1
ATOM 1976 C CA . PRO A 1 250 ? -8.104 -28.572 6.115 1.00 94.19 250 PRO A CA 1
ATOM 1977 C C . PRO A 1 250 ? -8.275 -28.989 4.642 1.00 94.19 250 PRO A C 1
ATOM 1979 O O . PRO A 1 250 ? -7.706 -28.329 3.771 1.00 94.19 250 PRO A O 1
ATOM 1982 N N . ALA A 1 251 ? -9.042 -30.045 4.354 1.00 95.44 251 ALA A N 1
ATOM 1983 C CA . ALA A 1 251 ? -9.170 -30.631 3.016 1.00 95.44 251 ALA A CA 1
ATOM 1984 C C . ALA A 1 251 ? -9.670 -29.625 1.967 1.00 95.44 251 ALA A C 1
ATOM 1986 O O . ALA A 1 251 ? -9.142 -29.597 0.856 1.00 95.44 251 ALA A O 1
ATOM 1987 N N . LEU A 1 252 ? -10.592 -28.733 2.357 1.00 97.06 252 LEU A N 1
ATOM 1988 C CA . LEU A 1 252 ? -11.059 -27.609 1.537 1.00 97.06 252 LEU A CA 1
ATOM 1989 C C . LEU A 1 252 ? -9.901 -26.857 0.861 1.00 97.06 252 LEU A C 1
ATOM 1991 O O . LEU A 1 252 ? -9.901 -26.658 -0.351 1.00 97.06 252 LEU A O 1
ATOM 1995 N N . TRP A 1 253 ? -8.897 -26.437 1.633 1.00 97.12 253 TRP A N 1
ATOM 1996 C CA . TRP A 1 253 ? -7.840 -25.562 1.122 1.00 97.12 253 TRP A CA 1
ATOM 1997 C C . TRP A 1 253 ? -6.846 -26.298 0.233 1.00 97.12 253 TRP A C 1
ATOM 1999 O O . TRP A 1 253 ? -6.339 -25.707 -0.720 1.00 97.12 253 TRP A O 1
ATOM 2009 N N . THR A 1 254 ? -6.611 -27.581 0.507 1.00 96.19 254 THR A N 1
ATOM 2010 C CA . THR A 1 254 ? -5.819 -28.453 -0.364 1.00 96.19 254 THR A CA 1
ATOM 2011 C C . THR A 1 254 ? -6.490 -28.581 -1.732 1.00 96.19 254 THR A C 1
ATOM 2013 O O . THR A 1 254 ? -5.841 -28.329 -2.747 1.00 96.19 254 THR A O 1
ATOM 2016 N N . SER A 1 255 ? -7.802 -28.846 -1.766 1.00 96.50 255 SER A N 1
ATOM 2017 C CA . SER A 1 255 ? -8.582 -28.929 -3.008 1.00 96.50 255 SER A CA 1
ATOM 2018 C C . SER A 1 255 ? -8.665 -27.594 -3.756 1.00 96.50 255 SER A C 1
ATOM 2020 O O . SER A 1 255 ? -8.586 -27.573 -4.981 1.00 96.50 255 SER A O 1
ATOM 2022 N N . VAL A 1 256 ? -8.765 -26.468 -3.041 1.00 97.19 256 VAL A N 1
ATOM 2023 C CA . VAL A 1 256 ? -8.771 -25.124 -3.648 1.00 97.19 256 VAL A CA 1
ATOM 2024 C C . VAL A 1 256 ? -7.412 -24.779 -4.275 1.00 97.19 256 VAL A C 1
ATOM 2026 O O . VAL A 1 256 ? -7.379 -24.224 -5.367 1.00 97.19 256 VAL A O 1
ATOM 2029 N N . SER A 1 257 ? -6.289 -25.122 -3.633 1.00 94.06 257 SER A N 1
ATOM 2030 C CA . SER A 1 257 ? -4.935 -24.742 -4.089 1.00 94.06 257 SER A CA 1
ATOM 2031 C C . SER A 1 257 ? -4.425 -25.424 -5.361 1.00 94.06 257 SER A C 1
ATOM 2033 O O . SER A 1 257 ? -3.430 -24.988 -5.928 1.00 94.06 257 SER A O 1
ATOM 2035 N N . GLY A 1 258 ? -5.091 -26.491 -5.803 1.00 89.12 258 GLY A N 1
ATOM 2036 C CA . GLY A 1 258 ? -4.831 -27.156 -7.084 1.00 89.12 258 GLY A CA 1
ATOM 2037 C C . GLY A 1 258 ? -6.069 -27.222 -7.976 1.00 89.12 258 GLY A C 1
ATOM 2038 O O . GLY A 1 258 ? -6.078 -27.948 -8.967 1.00 89.12 258 GLY A O 1
ATOM 2039 N N . GLY A 1 259 ? -7.137 -26.519 -7.597 1.00 92.38 259 GLY A N 1
ATOM 2040 C CA . GLY A 1 259 ? -8.400 -26.547 -8.311 1.00 92.38 259 GLY A CA 1
ATOM 2041 C C . GLY A 1 259 ? -8.346 -25.748 -9.612 1.00 92.38 259 GLY A C 1
ATOM 2042 O O . GLY A 1 259 ? -7.614 -24.763 -9.736 1.00 92.38 259 GLY A O 1
ATOM 2043 N N . SER A 1 260 ? -9.171 -26.160 -10.571 1.00 92.38 260 SER A N 1
ATOM 2044 C CA . SER A 1 260 ? -9.386 -25.435 -11.819 1.00 92.38 260 SER A CA 1
ATOM 2045 C C . SER A 1 260 ? -10.873 -25.234 -12.119 1.00 92.38 260 SER A C 1
ATOM 2047 O O . SER A 1 260 ? -11.720 -26.065 -11.762 1.00 92.38 260 SER A O 1
ATOM 2049 N N . VAL A 1 261 ? -11.182 -24.107 -12.764 1.00 91.00 261 VAL A N 1
ATOM 2050 C CA . VAL A 1 261 ? -12.508 -23.766 -13.303 1.00 91.00 261 VAL A CA 1
ATOM 2051 C C . VAL A 1 261 ? -12.307 -23.214 -14.712 1.00 91.00 261 VAL A C 1
ATOM 2053 O O . VAL A 1 261 ? -11.450 -22.359 -14.913 1.00 91.00 261 VAL A O 1
ATOM 2056 N N . ASN A 1 262 ? -13.051 -23.723 -15.699 1.00 88.69 262 ASN A N 1
ATOM 2057 C CA . ASN A 1 262 ? -12.995 -23.264 -17.097 1.00 88.69 262 ASN A CA 1
ATOM 2058 C C . ASN A 1 262 ? -11.561 -23.174 -17.663 1.00 88.69 262 ASN A C 1
ATOM 2060 O O . ASN A 1 262 ? -11.162 -22.149 -18.206 1.00 88.69 262 ASN A O 1
ATOM 2064 N N . ALA A 1 263 ? -10.767 -24.235 -17.474 1.00 90.06 263 ALA A N 1
ATOM 2065 C CA . ALA A 1 263 ? -9.348 -24.323 -17.851 1.00 90.06 263 ALA A CA 1
ATOM 2066 C C . ALA A 1 263 ? -8.386 -23.347 -17.132 1.00 90.06 263 ALA A C 1
ATOM 2068 O O . ALA A 1 263 ? -7.176 -23.430 -17.336 1.00 90.06 263 ALA A O 1
ATOM 2069 N N . SER A 1 264 ? -8.877 -22.485 -16.236 1.00 89.94 264 SER A N 1
ATOM 2070 C CA . SER A 1 264 ? -8.046 -21.621 -15.391 1.00 89.94 264 SER A CA 1
ATOM 2071 C C . SER A 1 264 ? -7.665 -22.348 -14.102 1.00 89.94 264 SER A C 1
ATOM 2073 O O . SER A 1 264 ? -8.533 -22.835 -13.377 1.00 89.94 264 SER A O 1
ATOM 2075 N N . VAL A 1 265 ? -6.364 -22.443 -13.816 1.00 92.50 265 VAL A N 1
ATOM 2076 C CA . VAL A 1 265 ? -5.816 -23.134 -12.636 1.00 92.50 265 VAL A CA 1
ATOM 2077 C C . VAL A 1 265 ? -5.331 -22.106 -11.622 1.00 92.50 265 VAL A C 1
ATOM 2079 O O . VAL A 1 265 ? -4.560 -21.209 -11.966 1.00 92.50 265 VAL A O 1
ATOM 2082 N N . LEU A 1 266 ? -5.738 -22.247 -10.358 1.00 93.12 266 LEU A N 1
ATOM 2083 C CA . LEU A 1 266 ? -5.251 -21.371 -9.295 1.00 93.12 266 LEU A CA 1
ATOM 2084 C C . LEU A 1 266 ? -3.881 -21.856 -8.802 1.00 93.12 266 LEU A C 1
ATOM 2086 O O . LEU A 1 266 ? -3.788 -22.762 -7.983 1.00 93.12 266 LEU A O 1
ATOM 2090 N N . LEU A 1 267 ? -2.799 -21.235 -9.272 1.00 91.94 267 LEU A N 1
ATOM 2091 C CA . LEU A 1 267 ? -1.416 -21.617 -8.939 1.00 91.94 267 LEU A CA 1
ATOM 2092 C C . LEU A 1 267 ? -0.933 -21.015 -7.602 1.00 91.94 267 LEU A C 1
ATOM 2094 O O . LEU A 1 267 ? 0.146 -20.423 -7.513 1.00 91.94 267 LEU A O 1
ATOM 2098 N N . ARG A 1 268 ? -1.739 -21.135 -6.541 1.00 93.25 268 ARG A N 1
ATOM 2099 C CA . ARG A 1 268 ? -1.462 -20.567 -5.208 1.00 93.25 268 ARG A CA 1
ATOM 2100 C C . ARG A 1 268 ? -1.533 -21.658 -4.143 1.00 93.25 268 ARG A C 1
ATOM 2102 O O . ARG A 1 268 ? -2.410 -22.507 -4.175 1.00 93.25 268 ARG A O 1
ATOM 2109 N N . GLY A 1 269 ? -0.627 -21.630 -3.164 1.00 94.06 269 GLY A N 1
ATOM 2110 C CA . GLY A 1 269 ? -0.608 -22.632 -2.091 1.00 94.06 269 GLY A CA 1
ATOM 2111 C C . GLY A 1 269 ? -1.807 -22.509 -1.140 1.00 94.06 269 GLY A C 1
ATOM 2112 O O . GLY A 1 269 ? -2.284 -21.400 -0.883 1.00 94.06 269 GLY A O 1
ATOM 2113 N N . ALA A 1 270 ? -2.246 -23.623 -0.546 1.00 95.44 270 ALA A N 1
ATOM 2114 C CA . ALA A 1 270 ? -3.420 -23.704 0.338 1.00 95.44 270 ALA A CA 1
ATOM 2115 C C . ALA A 1 270 ? -3.455 -22.620 1.430 1.00 95.44 270 ALA A C 1
ATOM 2117 O O . ALA A 1 270 ? -4.468 -21.943 1.618 1.00 95.44 270 ALA A O 1
ATOM 2118 N N . THR A 1 271 ? -2.325 -22.384 2.103 1.00 92.44 271 THR A N 1
ATOM 2119 C CA . THR A 1 271 ? -2.200 -21.351 3.143 1.00 92.44 271 THR A CA 1
ATOM 2120 C C . THR A 1 271 ? -2.434 -19.943 2.592 1.00 92.44 271 THR A C 1
ATOM 2122 O O . THR A 1 271 ? -3.120 -19.138 3.223 1.00 92.44 271 THR A O 1
ATOM 2125 N N . THR A 1 272 ? -1.905 -19.648 1.399 1.00 93.50 272 THR A N 1
ATOM 2126 C CA . THR A 1 272 ? -2.076 -18.339 0.750 1.00 93.50 272 THR A CA 1
ATOM 2127 C C . THR A 1 272 ? -3.513 -18.123 0.284 1.00 93.50 272 THR A C 1
ATOM 2129 O O . THR A 1 272 ? -4.055 -17.045 0.520 1.00 93.50 272 THR A O 1
ATOM 2132 N N . CYS A 1 273 ? -4.165 -19.153 -0.271 1.00 95.62 273 CYS A N 1
ATOM 2133 C CA . CYS A 1 273 ? -5.584 -19.118 -0.633 1.00 95.62 273 CYS A CA 1
ATOM 2134 C C . CYS A 1 273 ? -6.463 -18.858 0.594 1.00 95.62 273 CYS A C 1
ATOM 2136 O O . CYS A 1 273 ? -7.307 -17.967 0.563 1.00 95.62 273 CYS A O 1
ATOM 2138 N N . ARG A 1 274 ? -6.212 -19.554 1.712 1.00 95.25 274 ARG A N 1
ATOM 2139 C CA . ARG A 1 274 ? -6.945 -19.350 2.974 1.00 95.25 274 ARG A CA 1
ATOM 2140 C C . ARG A 1 274 ? -6.783 -17.932 3.510 1.00 95.25 274 ARG A C 1
ATOM 2142 O O . ARG A 1 274 ? -7.755 -17.303 3.925 1.00 95.25 274 ARG A O 1
ATOM 2149 N N . GLN A 1 275 ? -5.555 -17.413 3.517 1.00 90.50 275 GLN A N 1
ATOM 2150 C CA . GLN A 1 275 ? -5.290 -16.054 3.981 1.00 90.50 275 GLN A CA 1
ATOM 2151 C C . GLN A 1 275 ? -5.954 -15.016 3.074 1.00 90.50 275 GLN A C 1
ATOM 2153 O O . GLN A 1 275 ? -6.568 -14.077 3.584 1.00 90.50 275 GLN A O 1
ATOM 2158 N N . ARG A 1 276 ? -5.884 -15.195 1.749 1.00 93.94 276 ARG A N 1
ATOM 2159 C CA . ARG A 1 276 ? -6.561 -14.306 0.805 1.00 93.94 276 ARG A CA 1
ATOM 2160 C C . ARG A 1 276 ? -8.069 -14.370 0.953 1.00 93.94 276 ARG A C 1
ATOM 2162 O O . ARG A 1 276 ? -8.695 -13.321 0.966 1.00 93.94 276 ARG A O 1
ATOM 2169 N N . TRP A 1 277 ? -8.639 -15.557 1.131 1.00 94.94 277 TRP A N 1
ATOM 2170 C CA . TRP A 1 277 ? -10.074 -15.718 1.324 1.00 94.94 277 TRP A CA 1
ATOM 2171 C C . TRP A 1 277 ? -10.582 -14.919 2.519 1.00 94.94 277 TRP A C 1
ATOM 2173 O O . TRP A 1 277 ? -11.562 -14.194 2.394 1.00 94.94 277 TRP A O 1
ATOM 2183 N N . ARG A 1 278 ? -9.865 -14.957 3.651 1.00 88.12 278 ARG A N 1
ATOM 2184 C CA . ARG A 1 278 ? -10.183 -14.104 4.809 1.00 88.12 278 ARG A CA 1
ATOM 2185 C C . ARG A 1 278 ? -10.173 -12.624 4.438 1.00 88.12 278 ARG A C 1
ATOM 2187 O O . ARG A 1 278 ? -11.067 -11.897 4.843 1.00 88.12 278 ARG A O 1
ATOM 2194 N N . VAL A 1 279 ? -9.191 -12.184 3.649 1.00 84.25 279 VAL A N 1
ATOM 2195 C CA . VAL A 1 279 ? -9.139 -10.800 3.158 1.00 84.25 279 VAL A CA 1
ATOM 2196 C C . VAL A 1 279 ? -10.299 -10.496 2.216 1.00 84.25 279 VAL A C 1
ATOM 2198 O O . VAL A 1 279 ? -10.839 -9.412 2.320 1.00 84.25 279 VAL A O 1
ATOM 2201 N N . LEU A 1 280 ? -10.713 -11.412 1.336 1.00 86.75 280 LEU A N 1
ATOM 2202 C CA . LEU A 1 280 ? -11.843 -11.194 0.426 1.00 86.75 280 LEU A CA 1
ATOM 2203 C C . LEU A 1 280 ? -13.181 -11.121 1.156 1.00 86.75 280 LEU A C 1
ATOM 2205 O O . LEU A 1 280 ? -13.991 -10.266 0.823 1.00 86.75 280 LEU A O 1
ATOM 2209 N N . GLN A 1 281 ? -13.370 -11.946 2.184 1.00 82.94 281 GLN A N 1
ATOM 2210 C CA . GLN A 1 281 ? -14.522 -11.870 3.089 1.00 82.94 281 GLN A CA 1
ATOM 2211 C C . GLN A 1 281 ? -14.529 -10.557 3.895 1.00 82.94 281 GLN A C 1
ATOM 2213 O O . GLN A 1 281 ? -15.584 -10.000 4.183 1.00 82.94 281 GLN A O 1
ATOM 2218 N N . LEU A 1 282 ? -13.344 -10.019 4.206 1.00 69.88 282 LEU A N 1
ATOM 2219 C CA . LEU A 1 282 ? -13.163 -8.677 4.773 1.00 69.88 282 LEU A CA 1
ATOM 2220 C C . LEU A 1 282 ? -13.138 -7.565 3.706 1.00 69.88 282 LEU A C 1
ATOM 2222 O O . LEU A 1 282 ? -13.105 -6.398 4.050 1.00 69.88 282 LEU A O 1
ATOM 2226 N N . ALA A 1 283 ? -13.087 -7.866 2.410 1.00 60.25 283 ALA A N 1
ATOM 2227 C CA . ALA A 1 283 ? -13.039 -6.858 1.347 1.00 60.25 283 ALA A CA 1
ATOM 2228 C C . ALA A 1 283 ? -14.423 -6.632 0.746 1.00 60.25 283 ALA A C 1
ATOM 2230 O O . ALA A 1 283 ? -14.729 -5.504 0.377 1.00 60.25 283 ALA A O 1
ATOM 2231 N N . SER A 1 284 ? -15.303 -7.640 0.774 1.00 57.94 284 SER A N 1
ATOM 2232 C CA . SER A 1 284 ? -16.751 -7.400 0.731 1.00 57.94 284 SER A CA 1
ATOM 2233 C C . SER A 1 284 ? -17.183 -6.432 1.829 1.00 57.94 284 SER A C 1
ATOM 2235 O O . SER A 1 284 ? -18.181 -5.742 1.664 1.00 57.94 284 SER A O 1
ATOM 2237 N N . SER A 1 285 ? -16.390 -6.294 2.903 1.00 49.50 285 SER A N 1
ATOM 2238 C CA . SER A 1 285 ? -16.649 -5.286 3.920 1.00 49.50 285 SER A CA 1
ATOM 2239 C C . SER A 1 285 ? -16.238 -3.855 3.554 1.00 49.50 285 SER A C 1
ATOM 2241 O O . SER A 1 285 ? -16.785 -2.901 4.101 1.00 49.50 285 SER A O 1
ATOM 2243 N N . ALA A 1 286 ? -15.373 -3.676 2.549 1.00 52.56 286 ALA A N 1
ATOM 2244 C CA . ALA A 1 286 ? -15.071 -2.366 1.968 1.00 52.56 286 ALA A CA 1
ATOM 2245 C C . ALA A 1 286 ? -16.201 -1.833 1.062 1.00 52.56 286 ALA A C 1
ATOM 2247 O O . ALA A 1 286 ? -16.197 -0.648 0.733 1.00 52.56 286 ALA A O 1
ATOM 2248 N N . GLU A 1 287 ? -17.173 -2.675 0.685 1.00 55.81 287 GLU A N 1
ATOM 2249 C CA . GLU A 1 287 ? -18.435 -2.233 0.068 1.00 55.81 287 GLU A CA 1
ATOM 2250 C C . GLU A 1 287 ? -19.453 -1.750 1.097 1.00 55.81 287 GLU A C 1
ATOM 2252 O O . GLU A 1 287 ? -20.435 -1.095 0.737 1.00 55.81 287 GLU A O 1
ATOM 2257 N N . HIS A 1 288 ? -19.232 -2.021 2.384 1.00 67.62 288 HIS A N 1
ATOM 2258 C CA . HIS A 1 288 ? -20.050 -1.410 3.404 1.00 67.62 288 HIS A CA 1
ATOM 2259 C C . HIS A 1 288 ? -19.659 0.071 3.459 1.00 67.62 288 HIS A C 1
ATOM 2261 O O . HIS A 1 288 ? -18.668 0.440 4.094 1.00 67.62 288 HIS A O 1
ATOM 2267 N N . GLY A 1 289 ? -20.398 0.904 2.725 1.00 77.56 289 GLY A N 1
ATOM 2268 C CA . GLY A 1 289 ? -20.184 2.342 2.601 1.00 77.56 289 GLY A CA 1
ATOM 2269 C C . GLY A 1 289 ? -20.273 3.092 3.943 1.00 77.56 289 GLY A C 1
ATOM 2270 O O . GLY A 1 289 ? -19.897 2.563 4.995 1.00 77.56 289 GLY A O 1
ATOM 2271 N N . PRO A 1 290 ? -20.733 4.354 3.975 1.00 87.19 290 PRO A N 1
ATOM 2272 C CA . PRO A 1 290 ? -20.934 5.030 5.256 1.00 87.19 290 PRO A CA 1
ATOM 2273 C C . PRO A 1 290 ? -21.823 4.174 6.173 1.00 87.19 290 PRO A C 1
ATOM 2275 O O . PRO A 1 290 ? -22.697 3.454 5.688 1.00 87.19 290 PRO A O 1
ATOM 2278 N N . TRP A 1 291 ? -21.563 4.212 7.482 1.00 88.94 291 TRP A N 1
ATOM 2279 C CA . TRP A 1 291 ? -22.382 3.485 8.452 1.00 88.94 291 TRP A CA 1
ATOM 2280 C C . TRP A 1 291 ? -23.834 3.925 8.308 1.00 88.94 291 TRP A C 1
ATOM 2282 O O . TRP A 1 291 ? -24.147 5.114 8.372 1.00 88.94 291 TRP A O 1
ATOM 2292 N N . THR A 1 292 ? -24.702 2.959 8.031 1.00 89.19 292 THR A N 1
ATOM 2293 C CA . THR A 1 292 ? -26.138 3.221 7.946 1.00 89.19 292 THR A CA 1
ATOM 2294 C C . THR A 1 292 ? -26.704 3.393 9.350 1.00 89.19 292 THR A C 1
ATOM 2296 O O . THR A 1 292 ? -26.170 2.860 10.327 1.00 89.19 292 THR A O 1
ATOM 2299 N N . ARG A 1 293 ? -27.817 4.117 9.471 1.00 84.88 293 ARG A N 1
ATOM 2300 C CA . ARG A 1 293 ? -28.453 4.359 10.771 1.00 84.88 293 ARG A CA 1
ATOM 2301 C C . ARG A 1 293 ? -28.863 3.048 11.451 1.00 84.88 293 ARG A C 1
ATOM 2303 O O . ARG A 1 293 ? -28.781 2.921 12.667 1.00 84.88 293 ARG A O 1
ATOM 2310 N N . GLU A 1 294 ? -29.271 2.055 10.669 1.00 85.19 294 GLU A N 1
ATOM 2311 C CA . GLU A 1 294 ? -29.654 0.721 11.132 1.00 85.19 294 GLU A CA 1
ATOM 2312 C C . GLU A 1 294 ? -28.452 -0.088 11.641 1.00 85.19 294 GLU A C 1
ATOM 2314 O O . GLU A 1 294 ? -28.585 -0.907 12.550 1.00 85.19 294 GLU A O 1
ATOM 2319 N N . GLU A 1 295 ? -27.270 0.106 11.054 1.00 91.88 295 GLU A N 1
ATOM 2320 C CA . GLU A 1 295 ? -26.019 -0.473 11.553 1.00 91.88 295 GLU A CA 1
ATOM 2321 C C . GLU A 1 295 ? -25.578 0.176 12.858 1.00 91.88 295 GLU A C 1
ATOM 2323 O O . GLU A 1 295 ? -25.218 -0.535 13.795 1.00 91.88 295 GLU A O 1
ATOM 2328 N N . GLU A 1 296 ? -25.644 1.505 12.936 1.00 90.81 296 GLU A N 1
ATOM 2329 C CA . GLU A 1 296 ? -25.318 2.245 14.156 1.00 90.81 296 GLU A CA 1
ATOM 2330 C C . GLU A 1 296 ? -26.227 1.825 15.315 1.00 90.81 296 GLU A C 1
ATOM 2332 O O . GLU A 1 296 ? -25.735 1.541 16.405 1.00 90.81 296 GLU A O 1
ATOM 2337 N N . LEU A 1 297 ? -27.537 1.694 15.075 1.00 86.12 297 LEU A N 1
ATOM 2338 C CA . LEU A 1 297 ? -28.487 1.231 16.088 1.00 86.12 297 LEU A CA 1
ATOM 2339 C C . LEU A 1 297 ? -28.182 -0.195 16.564 1.00 86.12 297 LEU A C 1
ATOM 2341 O O . LEU A 1 297 ? -28.163 -0.435 17.769 1.00 86.12 297 LEU A O 1
ATOM 2345 N N . ARG A 1 298 ? -27.885 -1.129 15.649 1.00 91.69 298 ARG A N 1
ATOM 2346 C CA . ARG A 1 298 ? -27.497 -2.503 16.017 1.00 91.69 298 ARG A CA 1
ATOM 2347 C C . ARG A 1 298 ? -26.184 -2.542 16.792 1.00 91.69 298 ARG A C 1
ATOM 2349 O O . ARG A 1 298 ? -26.049 -3.332 17.721 1.00 91.69 298 ARG A O 1
ATOM 2356 N N . LEU A 1 299 ? -25.218 -1.697 16.430 1.00 92.38 299 LEU A N 1
ATOM 2357 C CA . LEU A 1 299 ? -23.956 -1.582 17.156 1.00 92.38 299 LEU A CA 1
ATOM 2358 C C . LEU A 1 299 ? -24.188 -1.060 18.578 1.00 92.38 299 LEU A C 1
ATOM 2360 O O . LEU A 1 299 ? -23.632 -1.607 19.528 1.00 92.38 299 LEU A O 1
ATOM 2364 N N . GLN A 1 300 ? -25.019 -0.029 18.732 1.00 88.06 300 GLN A N 1
ATOM 2365 C CA . GLN A 1 300 ? -25.390 0.518 20.037 1.00 88.06 300 GLN A CA 1
ATOM 2366 C C . GLN A 1 300 ? -26.123 -0.517 20.896 1.00 88.06 300 GLN A C 1
ATOM 2368 O O . GLN A 1 300 ? -25.767 -0.694 22.060 1.00 88.06 300 GLN A O 1
ATOM 2373 N N . GLU A 1 301 ? -27.091 -1.229 20.319 1.00 87.06 301 GLU A N 1
ATOM 2374 C CA . GLU A 1 301 ? -27.842 -2.296 20.987 1.00 87.06 301 GLU A CA 1
ATOM 2375 C C . GLU A 1 301 ? -26.909 -3.419 21.459 1.00 87.06 301 GLU A C 1
ATOM 2377 O O . GLU A 1 301 ? -26.900 -3.749 22.645 1.00 87.06 301 GLU A O 1
ATOM 2382 N N . ALA A 1 302 ? -26.034 -3.911 20.580 1.00 91.12 302 ALA A N 1
ATOM 2383 C CA . ALA A 1 302 ? -25.065 -4.960 20.893 1.00 91.12 302 ALA A CA 1
ATOM 2384 C C . ALA A 1 302 ? -24.096 -4.576 22.020 1.00 91.12 302 ALA A C 1
ATOM 2386 O O . ALA A 1 302 ? -23.694 -5.410 22.833 1.00 91.12 302 ALA A O 1
ATOM 2387 N N . ILE A 1 303 ? -23.689 -3.307 22.061 1.00 89.44 303 ILE A N 1
ATOM 2388 C CA . ILE A 1 303 ? -22.833 -2.784 23.126 1.00 89.44 303 ILE A CA 1
ATOM 2389 C C . ILE A 1 303 ? -23.628 -2.643 24.425 1.00 89.44 303 ILE A C 1
ATOM 2391 O O . ILE A 1 303 ? -23.098 -2.963 25.487 1.00 89.44 303 ILE A O 1
ATOM 2395 N N . SER A 1 304 ? -24.886 -2.199 24.353 1.00 83.31 304 SER A N 1
ATOM 2396 C CA . SER A 1 304 ? -25.769 -2.074 25.518 1.00 83.31 304 SER A CA 1
ATOM 2397 C C . SER A 1 304 ? -25.986 -3.418 26.212 1.00 83.31 304 SER A C 1
ATOM 2399 O O . SER A 1 304 ? -25.804 -3.510 27.424 1.00 83.31 304 SER A O 1
ATOM 2401 N N . GLU A 1 305 ? -26.236 -4.470 25.427 1.00 86.88 305 GLU A N 1
ATOM 2402 C CA . GLU A 1 305 ? -26.478 -5.832 25.905 1.00 86.88 305 GLU A CA 1
ATOM 2403 C C . GLU A 1 305 ? -25.253 -6.397 26.637 1.00 86.88 305 GLU A C 1
ATOM 2405 O O . GLU A 1 305 ? -25.371 -7.044 27.668 1.00 86.88 305 GLU A O 1
ATOM 2410 N N . GLN A 1 306 ? -24.039 -6.089 26.177 1.00 87.38 306 GLN A N 1
ATOM 2411 C CA . GLN A 1 306 ? -22.823 -6.540 26.865 1.00 87.38 306 GLN A CA 1
ATOM 2412 C C . GLN A 1 306 ? -22.454 -5.707 28.097 1.00 87.38 306 GLN A C 1
ATOM 2414 O O . GLN A 1 306 ? -21.647 -6.147 28.918 1.00 87.38 306 GLN A O 1
ATOM 2419 N N . LEU A 1 307 ? -22.998 -4.496 28.232 1.00 82.75 307 LEU A N 1
ATOM 2420 C CA . LEU A 1 307 ? -22.708 -3.580 29.339 1.00 82.75 307 LEU A CA 1
ATOM 2421 C C . LEU A 1 307 ? -23.764 -3.631 30.459 1.00 82.75 307 LEU A C 1
ATOM 2423 O O . LEU A 1 307 ? -23.804 -2.710 31.282 1.00 82.75 307 LEU A O 1
ATOM 2427 N N . GLU A 1 308 ? -24.580 -4.693 30.492 1.00 72.44 308 GLU A N 1
ATOM 2428 C CA . GLU A 1 308 ? -25.709 -4.939 31.401 1.00 72.44 308 GLU A CA 1
ATOM 2429 C C . GLU A 1 308 ? -25.596 -4.293 32.804 1.00 72.44 308 GLU A C 1
ATOM 2431 O O . GLU A 1 308 ? -24.581 -4.363 33.509 1.00 72.44 308 GLU A O 1
ATOM 2436 N N . GLY A 1 309 ? -26.702 -3.676 33.243 1.00 66.94 309 GLY A N 1
ATOM 2437 C CA . GLY A 1 309 ? -26.909 -3.173 34.604 1.00 66.94 309 GLY A CA 1
ATOM 2438 C C . GLY A 1 309 ? -26.740 -1.659 34.758 1.00 66.94 309 GLY A C 1
ATOM 2439 O O . GLY A 1 309 ? -27.721 -0.923 34.781 1.00 66.94 309 GLY A O 1
ATOM 2440 N N . LYS A 1 310 ? -25.503 -1.166 34.919 1.00 54.97 310 LYS A N 1
ATOM 2441 C CA . LYS A 1 310 ? -25.244 0.237 35.336 1.00 54.97 310 LYS A CA 1
ATOM 2442 C C . LYS A 1 310 ? -25.159 1.246 34.190 1.00 54.97 310 LYS A C 1
ATOM 2444 O O . LYS A 1 310 ? -25.251 2.443 34.439 1.00 54.97 310 LYS A O 1
ATOM 2449 N N . TYR A 1 311 ? -24.969 0.775 32.961 1.00 60.12 311 TYR A N 1
ATOM 2450 C CA . TYR A 1 311 ? -24.772 1.639 31.793 1.00 60.12 311 TYR A CA 1
ATOM 2451 C C . TYR A 1 311 ? -25.945 1.615 30.825 1.00 60.12 311 TYR A C 1
ATOM 2453 O O . TYR A 1 311 ? -25.950 2.420 29.899 1.00 60.12 311 TYR A O 1
ATOM 2461 N N . GLN A 1 312 ? -26.960 0.781 31.081 1.00 59.38 312 GLN A N 1
ATOM 2462 C CA . GLN A 1 312 ? -28.202 0.786 30.312 1.00 59.38 312 GLN A CA 1
ATOM 2463 C C . GLN A 1 312 ? -28.807 2.193 30.290 1.00 59.38 312 GLN A C 1
ATOM 2465 O O . GLN A 1 312 ? -29.115 2.699 29.227 1.00 59.38 312 GLN A O 1
ATOM 2470 N N . VAL A 1 313 ? -28.802 2.900 31.428 1.00 57.66 313 VAL A N 1
ATOM 2471 C CA . VAL A 1 313 ? -29.272 4.294 31.526 1.00 57.66 313 VAL A CA 1
ATOM 2472 C C . VAL A 1 313 ? -28.471 5.248 30.629 1.00 57.66 313 VAL A C 1
ATOM 2474 O O . VAL A 1 313 ? -29.045 6.130 30.000 1.00 57.66 313 VAL A O 1
ATOM 2477 N N . VAL A 1 314 ? -27.147 5.079 30.535 1.00 58.88 314 VAL A N 1
ATOM 2478 C CA . VAL A 1 314 ? -26.298 5.911 29.663 1.00 58.88 314 VAL A CA 1
ATOM 2479 C C . VAL A 1 314 ? -26.580 5.595 28.196 1.00 58.88 314 VAL A C 1
ATOM 2481 O O . VAL A 1 314 ? -26.662 6.509 27.384 1.00 58.88 314 VAL A O 1
ATOM 2484 N N . VAL A 1 315 ? -26.768 4.320 27.855 1.00 58.06 315 VAL A N 1
ATOM 2485 C CA . VAL A 1 315 ? -27.044 3.891 26.481 1.00 58.06 315 VAL A CA 1
ATOM 2486 C C . VAL A 1 315 ? -28.467 4.253 26.036 1.00 58.06 315 VAL A C 1
ATOM 2488 O O . VAL A 1 315 ? -28.641 4.760 24.934 1.00 58.06 315 VAL A O 1
ATOM 2491 N N . ASP A 1 316 ? -29.463 4.137 26.907 1.00 60.22 316 ASP A N 1
ATOM 2492 C CA . ASP A 1 316 ? -30.851 4.539 26.655 1.00 60.22 316 ASP A CA 1
ATOM 2493 C C . ASP A 1 316 ? -30.966 6.056 26.404 1.00 60.22 316 ASP A C 1
ATOM 2495 O O . ASP A 1 316 ? -31.686 6.494 25.500 1.00 60.22 316 ASP A O 1
ATOM 2499 N N . VAL A 1 317 ? -30.188 6.865 27.140 1.00 59.56 317 VAL A N 1
ATOM 2500 C CA . VAL A 1 317 ? -30.048 8.313 26.901 1.00 59.56 317 VAL A CA 1
ATOM 2501 C C . VAL A 1 317 ? -29.402 8.600 25.539 1.00 59.56 317 VAL A C 1
ATOM 2503 O O . VAL A 1 317 ? -29.811 9.538 24.860 1.00 59.56 317 VAL A O 1
ATOM 2506 N N . LEU A 1 318 ? -28.437 7.787 25.100 1.00 55.66 318 LEU A N 1
ATOM 2507 C CA . LEU A 1 318 ? -27.751 7.957 23.809 1.00 55.66 318 LEU A CA 1
ATOM 2508 C C . LEU A 1 318 ? -28.584 7.531 22.604 1.00 55.66 318 LEU A C 1
ATOM 2510 O O . LEU A 1 318 ? -28.478 8.146 21.547 1.00 55.66 318 LEU A O 1
ATOM 2514 N N . ILE A 1 319 ? -29.409 6.497 22.761 1.00 57.12 319 ILE A N 1
ATOM 2515 C CA . ILE A 1 319 ? -30.306 5.994 21.711 1.00 57.12 319 ILE A CA 1
ATOM 2516 C C . ILE A 1 319 ? -31.568 6.878 21.603 1.00 57.12 319 ILE A C 1
ATOM 2518 O O . ILE A 1 319 ? -32.377 6.721 20.689 1.00 57.12 319 ILE A O 1
ATOM 2522 N N . GLY A 1 320 ? -31.749 7.845 22.512 1.00 51.25 320 GLY A N 1
ATOM 2523 C CA . GLY A 1 320 ? -32.926 8.714 22.532 1.00 51.25 320 GLY A CA 1
ATOM 2524 C C . GLY A 1 320 ? -34.199 7.981 22.963 1.00 51.25 320 GLY A C 1
ATOM 2525 O O . GLY A 1 320 ? -35.296 8.375 22.571 1.00 51.25 320 GLY A O 1
ATOM 2526 N N . LYS A 1 321 ? -34.068 6.918 23.768 1.00 55.47 321 LYS A N 1
ATOM 2527 C CA . LYS A 1 321 ? -35.182 6.161 24.359 1.00 55.47 321 LYS A CA 1
ATOM 2528 C C . LYS A 1 321 ? -35.213 6.374 25.883 1.00 55.47 321 LYS A C 1
ATOM 2530 O O . LYS A 1 321 ? -34.818 5.483 26.625 1.00 55.47 321 LYS A O 1
ATOM 2535 N N . PRO A 1 322 ? -35.694 7.519 26.398 1.00 53.38 322 PRO A N 1
ATOM 2536 C CA . PRO A 1 322 ? -35.643 7.832 27.834 1.00 53.38 322 PRO A CA 1
ATOM 2537 C C . PRO A 1 322 ? -36.653 7.054 28.713 1.00 53.38 322 PRO A C 1
ATOM 2539 O O . PRO A 1 322 ? -36.992 7.494 29.807 1.00 53.38 322 PRO A O 1
ATOM 2542 N N . SER A 1 323 ? -37.190 5.917 28.270 1.00 51.31 323 SER A N 1
ATOM 2543 C CA . SER A 1 323 ? -38.519 5.463 28.696 1.00 51.31 323 SER A CA 1
ATOM 2544 C C . SER A 1 323 ? -38.628 4.679 30.015 1.00 51.31 323 SER A C 1
ATOM 2546 O O . SER A 1 323 ? -39.656 4.034 30.197 1.00 51.31 323 SER A O 1
ATOM 2548 N N . ALA A 1 324 ? -37.665 4.684 30.952 1.00 49.88 324 ALA A N 1
ATOM 2549 C CA . ALA A 1 324 ? -37.863 3.872 32.171 1.00 49.88 324 ALA A CA 1
ATOM 2550 C C . ALA A 1 324 ? -37.182 4.280 33.490 1.00 49.88 324 ALA A C 1
ATOM 2552 O O . ALA A 1 324 ? -37.338 3.543 34.464 1.00 49.88 324 ALA A O 1
ATOM 2553 N N . THR A 1 325 ? -36.416 5.372 33.617 1.00 52.03 325 THR A N 1
ATOM 2554 C CA . THR A 1 325 ? -35.746 5.625 34.919 1.00 52.03 325 THR A CA 1
ATOM 2555 C C . THR A 1 325 ? -35.447 7.097 35.220 1.00 52.03 325 THR A C 1
ATOM 2557 O O . THR A 1 325 ? -34.294 7.507 35.343 1.00 52.03 325 THR A O 1
ATOM 2560 N N . GLU A 1 326 ? -36.493 7.905 35.424 1.00 54.50 326 GLU A N 1
ATOM 2561 C CA . GLU A 1 326 ? -36.355 9.287 35.925 1.00 54.50 326 GLU A CA 1
ATOM 2562 C C . GLU A 1 326 ? -35.610 9.372 37.269 1.00 54.50 326 GLU A C 1
ATOM 2564 O O . GLU A 1 326 ? -34.827 10.297 37.480 1.00 54.50 326 GLU A O 1
ATOM 2569 N N . HIS A 1 327 ? -35.767 8.378 38.151 1.00 56.34 327 HIS A N 1
ATOM 2570 C CA . HIS A 1 327 ? -35.173 8.412 39.493 1.00 56.34 327 HIS A CA 1
ATOM 2571 C C . HIS A 1 327 ? -33.645 8.252 39.541 1.00 56.34 327 HIS A C 1
ATOM 2573 O O . HIS A 1 327 ? -33.039 8.681 40.517 1.00 56.34 327 HIS A O 1
ATOM 2579 N N . ASN A 1 328 ? -33.004 7.704 38.502 1.00 54.72 328 ASN A N 1
ATOM 2580 C CA . ASN A 1 328 ? -31.538 7.639 38.437 1.00 54.72 328 ASN A CA 1
ATOM 2581 C C . ASN A 1 328 ? -30.938 8.865 37.730 1.00 54.72 328 ASN A C 1
ATOM 2583 O O . ASN A 1 328 ? -29.815 9.261 38.031 1.00 54.72 328 ASN A O 1
ATOM 2587 N N . LEU A 1 329 ? -31.676 9.513 36.825 1.00 52.31 329 LEU A N 1
ATOM 2588 C CA . LEU A 1 329 ? -31.163 10.615 36.004 1.00 52.31 329 LEU A CA 1
ATOM 2589 C C . LEU A 1 329 ? -30.696 11.831 36.815 1.00 52.31 329 LEU A C 1
ATOM 2591 O O . LEU A 1 329 ? -29.776 12.517 36.380 1.00 52.31 329 LEU A O 1
ATOM 2595 N N . SER A 1 330 ? -31.284 12.105 37.981 1.00 54.91 330 SER A N 1
ATOM 2596 C CA . SER A 1 330 ? -30.865 13.208 38.858 1.00 54.91 330 SER A CA 1
ATOM 2597 C C . SER A 1 330 ? -29.484 12.977 39.481 1.00 54.91 330 SER A C 1
ATOM 2599 O O . SER A 1 330 ? -28.697 13.917 39.561 1.00 54.91 330 SER A O 1
ATOM 2601 N N . GLN A 1 331 ? -29.154 11.734 39.847 1.00 58.41 331 GLN A N 1
ATOM 2602 C CA . GLN A 1 331 ? -27.848 11.378 40.408 1.00 58.41 331 GLN A CA 1
ATOM 2603 C C . GLN A 1 331 ? -26.740 11.416 39.348 1.00 58.41 331 GLN A C 1
ATOM 2605 O O . GLN A 1 331 ? -25.636 11.870 39.629 1.00 58.41 331 GLN A O 1
ATOM 2610 N N . TRP A 1 332 ? -27.053 11.026 38.109 1.00 52.41 332 TRP A N 1
ATOM 2611 C CA . TRP A 1 332 ? -26.116 11.110 36.984 1.00 52.41 332 TRP A CA 1
ATOM 2612 C C . TRP A 1 332 ? -26.070 12.502 36.337 1.00 52.41 332 TRP A C 1
ATOM 2614 O O . TRP A 1 332 ? -25.110 12.812 35.640 1.00 52.41 332 TRP A O 1
ATOM 2624 N N . ARG A 1 333 ? -27.064 13.374 36.563 1.00 50.41 333 ARG A N 1
ATOM 2625 C CA . ARG A 1 333 ? -27.123 14.724 35.971 1.00 50.41 333 ARG A CA 1
ATOM 2626 C C . ARG A 1 333 ? -25.917 15.578 36.336 1.00 50.41 333 ARG A C 1
ATOM 2628 O O . ARG A 1 333 ? -25.428 16.277 35.459 1.00 50.41 333 ARG A O 1
ATOM 2635 N N . SER A 1 334 ? -25.412 15.491 37.565 1.00 54.53 334 SER A N 1
ATOM 2636 C CA . SER A 1 334 ? -24.209 16.225 37.985 1.00 54.53 334 SER A CA 1
ATOM 2637 C C . SER A 1 334 ? -22.946 15.729 37.268 1.00 54.53 334 SER A C 1
ATOM 2639 O O . SER A 1 334 ? -22.123 16.543 36.851 1.00 54.53 334 SER A O 1
ATOM 2641 N N . ASP A 1 335 ? -22.838 14.416 37.031 1.00 49.62 335 ASP A N 1
ATOM 2642 C CA . ASP A 1 335 ? -21.739 13.802 36.269 1.00 49.62 335 ASP A CA 1
ATOM 2643 C C . ASP A 1 335 ? -21.856 14.074 34.754 1.00 49.62 335 ASP A C 1
ATOM 2645 O O . ASP A 1 335 ? -20.854 14.116 34.038 1.00 49.62 335 ASP A O 1
ATOM 2649 N N . LEU A 1 336 ? -23.080 14.301 34.262 1.00 47.12 336 LEU A N 1
ATOM 2650 C CA . LEU A 1 336 ? -23.394 14.612 32.864 1.00 47.12 336 LEU A CA 1
ATOM 2651 C C . LEU A 1 336 ? -23.368 16.126 32.545 1.00 47.12 336 LEU A C 1
ATOM 2653 O O . LEU A 1 336 ? -23.145 16.490 31.393 1.00 47.12 336 LEU A O 1
ATOM 2657 N N . GLN A 1 337 ? -23.574 17.021 33.524 1.00 44.41 337 GLN A N 1
ATOM 2658 C CA . GLN A 1 337 ? -23.665 18.483 33.330 1.00 44.41 337 GLN A CA 1
ATOM 2659 C C . GLN A 1 337 ? -22.313 19.205 33.208 1.00 44.41 337 GLN A C 1
ATOM 2661 O O . GLN A 1 337 ? -22.283 20.344 32.751 1.00 44.41 337 GLN A O 1
ATOM 2666 N N . GLN A 1 338 ? -21.181 18.574 33.540 1.00 42.69 338 GLN A N 1
ATOM 2667 C CA . GLN A 1 338 ? -19.847 19.186 33.383 1.00 42.69 338 GLN A CA 1
ATOM 2668 C C . GLN A 1 338 ? -19.281 19.118 31.946 1.00 42.69 338 GLN A C 1
ATOM 2670 O O . GLN A 1 338 ? -18.067 19.207 31.741 1.00 42.69 338 GLN A O 1
ATOM 2675 N N . LEU A 1 339 ? -20.125 18.926 30.929 1.00 40.91 339 LEU A N 1
ATOM 2676 C CA . LEU A 1 339 ? -19.678 18.632 29.567 1.00 40.91 339 LEU A CA 1
ATOM 2677 C C . LEU A 1 339 ? -19.803 19.851 28.634 1.00 40.91 339 LEU A C 1
ATOM 2679 O O . LEU A 1 339 ? -20.879 20.442 28.540 1.00 40.91 339 LEU A O 1
ATOM 2683 N N . PRO A 1 340 ? -18.735 20.221 27.896 1.00 38.12 340 PRO A N 1
ATOM 2684 C CA . PRO A 1 340 ? -18.834 21.218 26.839 1.00 38.12 340 PRO A CA 1
ATOM 2685 C C . PRO A 1 340 ? -19.725 20.676 25.718 1.00 38.12 340 PRO A C 1
ATOM 2687 O O . PRO A 1 340 ? -19.519 19.570 25.213 1.00 38.12 340 PRO A O 1
ATOM 2690 N N . GLY A 1 341 ? -20.746 21.452 25.362 1.00 39.34 341 GLY A N 1
ATOM 2691 C CA . GLY A 1 341 ? -21.756 21.072 24.386 1.00 39.34 341 GLY A CA 1
ATOM 2692 C C . GLY A 1 341 ? -21.167 20.819 23.002 1.00 39.34 341 GLY A C 1
ATOM 2693 O O . GLY A 1 341 ? -20.716 21.750 22.348 1.00 39.34 341 GLY A O 1
ATOM 2694 N N . GLN A 1 342 ? -21.199 19.556 22.573 1.00 39.94 342 GLN A N 1
ATOM 2695 C CA . GLN A 1 342 ? -21.575 19.096 21.230 1.00 39.94 342 GLN A CA 1
ATOM 2696 C C . GLN A 1 342 ? -21.501 17.561 21.199 1.00 39.94 342 GLN A C 1
ATOM 2698 O O . GLN A 1 342 ? -20.421 16.997 21.085 1.00 39.94 342 GLN A O 1
ATOM 2703 N N . ALA A 1 343 ? -22.664 16.912 21.352 1.00 41.84 343 ALA A N 1
ATOM 2704 C CA . ALA A 1 343 ? -23.046 15.576 20.855 1.00 41.84 343 ALA A CA 1
ATOM 2705 C C . ALA A 1 343 ? -22.027 14.415 20.909 1.00 41.84 343 ALA A C 1
ATOM 2707 O O . ALA A 1 343 ? -22.109 13.472 20.126 1.00 41.84 343 ALA A O 1
ATOM 2708 N N . GLY A 1 344 ? -21.088 14.452 21.842 1.00 42.22 344 GLY A N 1
ATOM 2709 C CA . GLY A 1 344 ? -20.213 13.346 22.159 1.00 42.22 344 GLY A CA 1
ATOM 2710 C C . GLY A 1 344 ? -20.733 12.638 23.398 1.00 42.22 344 GLY A C 1
ATOM 2711 O O . GLY A 1 344 ? -21.020 13.289 24.400 1.00 42.22 344 GLY A O 1
ATOM 2712 N N . LEU A 1 345 ? -20.815 11.310 23.333 1.00 50.38 345 LEU A N 1
ATOM 2713 C CA . LEU A 1 345 ? -20.931 10.424 24.493 1.00 50.38 345 LEU A CA 1
ATOM 2714 C C . LEU A 1 345 ? -20.167 10.996 25.696 1.00 50.38 345 LEU A C 1
ATOM 2716 O O . LEU A 1 345 ? -19.035 11.451 25.479 1.00 50.38 345 LEU A O 1
ATOM 2720 N N . PRO A 1 346 ? -20.708 10.964 26.935 1.00 47.44 346 PRO A N 1
ATOM 2721 C CA . PRO A 1 346 ? -19.895 11.173 28.122 1.00 47.44 346 PRO A CA 1
ATOM 2722 C C . PRO A 1 346 ? -18.709 10.233 27.996 1.00 47.44 346 PRO A C 1
ATOM 2724 O O . PRO A 1 346 ? -18.831 9.008 28.048 1.00 47.44 346 PRO A O 1
ATOM 2727 N N . ILE A 1 347 ? -17.578 10.852 27.681 1.00 47.75 347 ILE A N 1
ATOM 2728 C CA . ILE A 1 347 ? -16.325 10.194 27.402 1.00 47.75 347 ILE A CA 1
ATOM 2729 C C . ILE A 1 347 ? -16.133 9.261 28.586 1.00 47.75 347 ILE A C 1
ATOM 2731 O O . ILE A 1 347 ? -16.113 9.710 29.735 1.00 47.75 347 ILE A O 1
ATOM 2735 N N . LEU A 1 348 ? -16.005 7.969 28.298 1.00 51.25 348 LEU A N 1
ATOM 2736 C CA . LEU A 1 348 ? -15.311 7.013 29.147 1.00 51.25 348 LEU A CA 1
ATOM 2737 C C . LEU A 1 348 ? -13.872 7.553 29.316 1.00 51.25 348 LEU A C 1
ATOM 2739 O O . LEU A 1 348 ? -12.926 7.028 28.743 1.00 51.25 348 LEU A O 1
ATOM 2743 N N . LYS A 1 349 ? -13.714 8.691 30.020 1.00 48.72 349 LYS A N 1
ATOM 2744 C CA . LYS A 1 349 ? -12.444 9.405 30.260 1.00 48.72 349 LYS A CA 1
ATOM 2745 C C . LYS A 1 349 ? -11.528 8.498 31.047 1.00 48.72 349 LYS A C 1
ATOM 2747 O O . LYS A 1 349 ? -10.319 8.503 30.866 1.00 48.72 349 LYS A O 1
ATOM 2752 N N . PHE A 1 350 ? -12.143 7.662 31.866 1.00 45.16 350 PHE A N 1
ATOM 2753 C CA . PHE A 1 350 ? -11.540 6.438 32.306 1.00 45.16 350 PHE A CA 1
ATOM 2754 C C . PHE A 1 350 ? -11.645 5.445 31.159 1.00 45.16 350 PHE A C 1
ATOM 2756 O O . PHE A 1 350 ? -12.716 4.865 30.951 1.00 45.16 350 PHE A O 1
ATOM 2763 N N . GLY A 1 351 ? -10.517 5.233 30.468 1.00 50.44 351 GLY A N 1
ATOM 2764 C CA . GLY A 1 351 ? -10.217 4.081 29.606 1.00 50.44 351 GLY A CA 1
ATOM 2765 C C . GLY A 1 351 ? -10.282 2.758 30.377 1.00 50.44 351 GLY A C 1
ATOM 2766 O O . GLY A 1 351 ? -9.408 1.900 30.300 1.00 50.44 351 GLY A O 1
ATOM 2767 N N . SER A 1 352 ? -11.322 2.621 31.183 1.00 56.09 352 SER A N 1
ATOM 2768 C CA . SER A 1 352 ? -11.447 1.681 32.259 1.00 56.09 352 SER A CA 1
ATOM 2769 C C . SER A 1 352 ? -11.599 0.315 31.639 1.00 56.09 352 SER A C 1
ATOM 2771 O O . SER A 1 352 ? -12.349 0.120 30.684 1.00 56.09 352 SER A O 1
ATOM 2773 N N . ARG A 1 353 ? -10.857 -0.629 32.211 1.00 59.12 353 ARG A N 1
ATOM 2774 C CA . ARG A 1 353 ? -10.809 -2.075 31.949 1.00 59.12 353 ARG A CA 1
ATOM 2775 C C . ARG A 1 353 ? -12.092 -2.718 31.392 1.00 59.12 353 ARG A C 1
ATOM 2777 O O . ARG A 1 353 ? -11.998 -3.728 30.714 1.00 59.12 353 ARG A O 1
ATOM 2784 N N . ARG A 1 354 ? -13.264 -2.134 31.635 1.00 62.62 354 ARG A N 1
ATOM 2785 C CA . ARG A 1 354 ? -14.582 -2.531 31.132 1.00 62.62 354 ARG A CA 1
ATOM 2786 C C . ARG A 1 354 ? -14.732 -2.455 29.612 1.00 62.62 354 ARG A C 1
ATOM 2788 O O . ARG A 1 354 ? -15.312 -3.369 29.049 1.00 62.62 354 ARG A O 1
ATOM 2795 N N . LEU A 1 355 ? -14.137 -1.482 28.912 1.00 71.06 355 LEU A N 1
ATOM 2796 C CA . LEU A 1 355 ? -14.132 -1.518 27.435 1.00 71.06 355 LEU A CA 1
ATOM 2797 C C . LEU A 1 355 ? -13.313 -2.694 26.881 1.00 71.06 355 LEU A C 1
ATOM 2799 O O . LEU A 1 355 ? -13.574 -3.150 25.771 1.00 71.06 355 LEU A O 1
ATOM 2803 N N . ARG A 1 356 ? -12.351 -3.219 27.656 1.00 71.75 356 ARG A N 1
ATOM 2804 C CA . ARG A 1 356 ? -11.651 -4.467 27.308 1.00 71.75 356 ARG A CA 1
ATOM 2805 C C . ARG A 1 356 ? -12.527 -5.706 27.520 1.00 71.75 356 ARG A C 1
ATOM 2807 O O . ARG A 1 356 ? -12.163 -6.763 27.024 1.00 71.75 356 ARG A O 1
ATOM 2814 N N . MET A 1 357 ? -13.637 -5.587 28.256 1.00 77.44 357 MET A N 1
ATOM 2815 C CA . MET A 1 357 ? -14.587 -6.682 28.476 1.00 77.44 357 MET A CA 1
ATOM 2816 C C . MET A 1 357 ? -15.589 -6.830 27.329 1.00 77.44 357 MET A C 1
ATOM 2818 O O . MET A 1 357 ? -16.233 -7.870 27.246 1.00 77.44 357 MET A O 1
ATOM 2822 N N . LEU A 1 358 ? -15.706 -5.835 26.439 1.00 86.56 358 LEU A N 1
ATOM 2823 C CA . LEU A 1 358 ? -16.536 -5.966 25.245 1.00 86.56 358 LEU A CA 1
ATOM 2824 C C . LEU A 1 358 ? -15.969 -7.063 24.339 1.00 86.56 358 LEU A C 1
ATOM 2826 O O . LEU A 1 358 ? -14.854 -6.966 23.815 1.00 86.56 358 LEU A O 1
ATOM 2830 N N . SER A 1 359 ? -16.772 -8.098 24.131 1.00 91.00 359 SER A N 1
ATOM 2831 C CA . SER A 1 359 ? -16.545 -9.122 23.128 1.00 91.00 359 SER A CA 1
ATOM 2832 C C . SER A 1 359 ? -17.004 -8.589 21.776 1.00 91.00 359 SER A C 1
ATOM 2834 O O . SER A 1 359 ? -18.172 -8.696 21.397 1.00 91.00 359 SER A O 1
ATOM 2836 N N . TRP A 1 360 ? -16.066 -8.018 21.019 1.00 91.69 360 TRP A N 1
ATOM 2837 C CA . TRP A 1 360 ? -16.332 -7.512 19.667 1.00 91.69 360 TRP A CA 1
ATOM 2838 C C . TRP A 1 360 ? -16.817 -8.604 18.707 1.00 91.69 360 TRP A C 1
ATOM 2840 O O . TRP A 1 360 ? -17.573 -8.307 17.792 1.00 91.69 360 TRP A O 1
ATOM 2850 N N . ILE A 1 361 ? -16.468 -9.868 18.966 1.00 92.12 361 ILE A N 1
ATOM 2851 C CA . ILE A 1 361 ? -16.993 -11.029 18.233 1.00 92.12 361 ILE A CA 1
ATOM 2852 C C . ILE A 1 361 ? -18.494 -11.208 18.509 1.00 92.12 361 ILE A C 1
ATOM 2854 O O . ILE A 1 361 ? -19.267 -11.514 17.606 1.00 92.12 361 ILE A O 1
ATOM 2858 N N . ALA A 1 362 ? -18.939 -11.015 19.755 1.00 93.25 362 ALA A N 1
ATOM 2859 C CA . ALA A 1 362 ? -20.367 -11.036 20.063 1.00 93.25 362 ALA A CA 1
ATOM 2860 C C . ALA A 1 362 ? -21.086 -9.809 19.474 1.00 93.25 362 ALA A C 1
ATOM 2862 O O . ALA A 1 362 ? -22.195 -9.953 18.969 1.00 93.25 362 ALA A O 1
ATOM 2863 N N . VAL A 1 363 ? -20.428 -8.642 19.441 1.00 93.81 363 VAL A N 1
ATOM 2864 C CA . VAL A 1 363 ? -20.959 -7.447 18.762 1.00 93.81 363 VAL A CA 1
ATOM 2865 C C . VAL A 1 363 ? -21.156 -7.707 17.266 1.00 93.81 363 VAL A C 1
ATOM 2867 O O . VAL A 1 363 ? -22.238 -7.460 16.743 1.00 93.81 363 VAL A O 1
ATOM 2870 N N . GLU A 1 364 ? -20.154 -8.263 16.586 1.00 94.06 364 GLU A N 1
ATOM 2871 C CA . GLU A 1 364 ? -20.220 -8.637 15.167 1.00 94.06 364 GLU A CA 1
ATOM 2872 C C . GLU A 1 364 ? -21.407 -9.559 14.868 1.00 94.06 364 GLU A C 1
ATOM 2874 O O . GLU A 1 364 ? -22.123 -9.346 13.893 1.00 94.06 364 GLU A O 1
ATOM 2879 N N . ARG A 1 365 ? -21.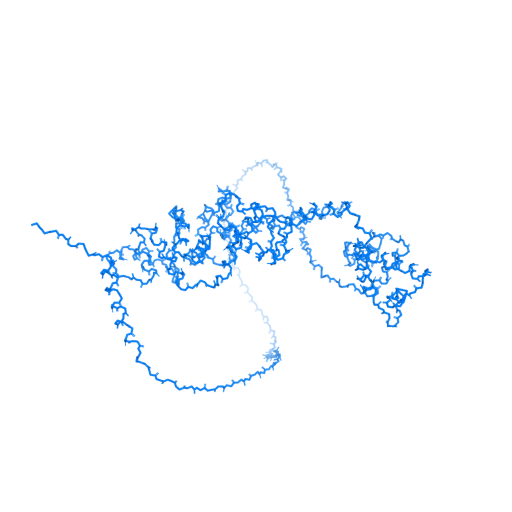676 -10.551 15.727 1.00 92.75 365 ARG A N 1
ATOM 2880 C CA . ARG A 1 365 ? -22.812 -11.475 15.547 1.00 92.75 365 ARG A CA 1
ATOM 2881 C C . ARG A 1 365 ? -24.174 -10.778 15.583 1.00 92.75 365 ARG A C 1
ATOM 2883 O O . ARG A 1 365 ? -25.102 -11.244 14.922 1.00 92.75 365 ARG A O 1
ATOM 2890 N N . ILE A 1 366 ? -24.296 -9.690 16.342 1.00 93.12 366 ILE A N 1
ATOM 2891 C CA . ILE A 1 366 ? -25.527 -8.896 16.445 1.00 93.12 366 ILE A CA 1
ATOM 2892 C C . ILE A 1 366 ? -25.612 -7.900 15.283 1.00 93.12 366 ILE A C 1
ATOM 2894 O O . ILE A 1 366 ? -26.649 -7.806 14.622 1.00 93.12 366 ILE A O 1
ATOM 2898 N N . VAL A 1 367 ? -24.509 -7.208 14.976 1.00 93.62 367 VAL A N 1
ATOM 2899 C CA . VAL A 1 367 ? -24.450 -6.239 13.872 1.00 93.62 367 VAL A CA 1
ATOM 2900 C C . VAL A 1 367 ? -24.616 -6.931 12.521 1.00 93.62 367 VAL A C 1
ATOM 2902 O O . VAL A 1 367 ? -25.316 -6.396 11.672 1.00 93.62 367 VAL A O 1
ATOM 2905 N N . LYS A 1 368 ? -24.071 -8.137 12.327 1.00 90.31 368 LYS A N 1
ATOM 2906 C CA . LYS A 1 368 ? -24.139 -9.006 11.128 1.00 90.31 368 LYS A CA 1
ATOM 2907 C C . LYS A 1 368 ? -23.562 -8.437 9.831 1.00 90.31 368 LYS A C 1
ATOM 2909 O O . LYS A 1 368 ? -23.079 -9.210 9.015 1.00 90.31 368 LYS A O 1
ATOM 2914 N N . SER A 1 369 ? -23.630 -7.127 9.613 1.00 88.31 369 SER A N 1
ATOM 2915 C CA . SER A 1 369 ? -23.173 -6.461 8.390 1.00 88.31 369 SER A CA 1
ATOM 2916 C C . SER A 1 369 ? -21.788 -5.845 8.511 1.00 88.31 369 SER A C 1
ATOM 2918 O O . SER A 1 369 ? -21.322 -5.249 7.560 1.00 88.31 369 SER A O 1
ATOM 2920 N N . ARG A 1 370 ? -21.125 -5.924 9.664 1.00 91.25 370 ARG A N 1
ATOM 2921 C CA . ARG A 1 370 ? -19.788 -5.352 9.871 1.00 91.25 370 ARG A CA 1
ATOM 2922 C C . ARG A 1 370 ? -18.956 -6.321 10.680 1.00 91.25 370 ARG A C 1
ATOM 2924 O O . ARG A 1 370 ? -19.488 -6.966 11.581 1.00 91.25 370 ARG A O 1
ATOM 2931 N N . SER A 1 371 ? -17.662 -6.385 10.388 1.00 90.00 371 SER A N 1
ATOM 2932 C CA . SER A 1 371 ? -16.742 -7.250 11.128 1.00 90.00 371 SER A CA 1
ATOM 2933 C C . SER A 1 371 ? -16.519 -6.738 12.559 1.00 90.00 371 SER A C 1
ATOM 2935 O O . SER A 1 371 ? -16.742 -5.559 12.859 1.00 90.00 371 SER A O 1
ATOM 2937 N N . ASP A 1 372 ? -16.013 -7.589 13.451 1.00 90.38 372 ASP A N 1
ATOM 2938 C CA . ASP A 1 372 ? -15.649 -7.216 14.826 1.00 90.38 372 ASP A CA 1
ATOM 2939 C C . ASP A 1 372 ? -14.668 -6.024 14.878 1.00 90.38 372 ASP A C 1
ATOM 2941 O O . ASP A 1 372 ? -14.837 -5.078 15.654 1.00 90.38 372 ASP A O 1
ATOM 2945 N N . ILE A 1 373 ? -13.656 -6.034 14.004 1.00 85.31 373 ILE A N 1
ATOM 2946 C CA . ILE A 1 373 ? -12.662 -4.969 13.850 1.00 85.31 373 ILE A CA 1
ATOM 2947 C C . ILE A 1 373 ? -13.322 -3.672 13.374 1.00 85.31 373 ILE A C 1
ATOM 2949 O O . ILE A 1 373 ? -12.977 -2.607 13.887 1.00 85.31 373 ILE A O 1
ATOM 2953 N N . GLU A 1 374 ? -14.247 -3.738 12.416 1.00 88.88 374 GLU A N 1
ATOM 2954 C CA . GLU A 1 374 ? -14.966 -2.565 11.910 1.00 88.88 374 GLU A CA 1
ATOM 2955 C C . GLU A 1 374 ? -15.862 -1.953 12.983 1.00 88.88 374 GLU A C 1
ATOM 2957 O O . GLU A 1 374 ? -15.773 -0.749 13.225 1.00 88.88 374 GLU A O 1
ATOM 2962 N N . CYS A 1 375 ? -16.645 -2.783 13.679 1.00 92.25 375 CYS A N 1
ATOM 2963 C CA . CYS A 1 375 ? -17.478 -2.376 14.809 1.00 92.25 375 CYS A CA 1
ATOM 2964 C C . CYS A 1 375 ? -16.643 -1.673 15.881 1.00 92.25 375 CYS A C 1
ATOM 2966 O O . CYS A 1 375 ? -16.971 -0.572 16.324 1.00 92.25 375 CYS A O 1
ATOM 2968 N N . ARG A 1 376 ? -15.507 -2.276 16.250 1.00 89.00 376 ARG A N 1
ATOM 2969 C CA . ARG A 1 376 ? -14.574 -1.709 17.223 1.00 89.00 376 ARG A CA 1
ATOM 2970 C C . ARG A 1 376 ? -14.009 -0.371 16.762 1.00 89.00 376 ARG A C 1
ATOM 2972 O O . ARG A 1 376 ? -13.976 0.585 17.533 1.00 89.00 376 ARG A O 1
ATOM 2979 N N . ASN A 1 377 ? -13.518 -0.302 15.527 1.00 84.94 377 ASN A N 1
ATOM 2980 C CA . ASN A 1 377 ? -12.908 0.912 14.990 1.00 84.94 377 ASN A CA 1
ATOM 2981 C C . ASN A 1 377 ? -13.928 2.049 14.932 1.00 84.94 377 ASN A C 1
ATOM 2983 O O . ASN A 1 377 ? -13.637 3.137 15.425 1.00 84.94 377 ASN A O 1
ATOM 2987 N N . HIS A 1 378 ? -15.122 1.776 14.402 1.00 89.44 378 HIS A N 1
ATOM 2988 C CA . HIS A 1 378 ? -16.201 2.750 14.325 1.00 89.44 378 HIS A CA 1
ATOM 2989 C C . HIS A 1 378 ? -16.615 3.232 15.715 1.00 89.44 378 HIS A C 1
ATOM 2991 O O . HIS A 1 378 ? -16.711 4.437 15.939 1.00 89.44 378 HIS A O 1
ATOM 2997 N N . PHE A 1 379 ? -16.727 2.320 16.687 1.00 88.81 379 PHE A N 1
ATOM 2998 C CA . PHE A 1 379 ? -16.985 2.700 18.069 1.00 88.81 379 PHE A CA 1
ATOM 2999 C C . PHE A 1 379 ? -15.932 3.682 18.602 1.00 88.81 379 PHE A C 1
ATOM 3001 O O . PHE A 1 379 ? -16.267 4.743 19.125 1.00 88.81 379 PHE A O 1
ATOM 3008 N N . TYR A 1 380 ? -14.641 3.404 18.418 1.00 82.62 380 TYR A N 1
ATOM 3009 C CA . TYR A 1 380 ? -13.603 4.340 18.861 1.00 82.62 380 TYR A CA 1
ATOM 3010 C C . TYR A 1 380 ? -13.581 5.662 18.081 1.00 82.62 380 TYR A C 1
ATOM 3012 O O . TYR A 1 380 ? -13.128 6.674 18.616 1.00 82.62 380 TYR A O 1
ATOM 3020 N N . GLU A 1 381 ? -14.031 5.671 16.829 1.00 80.62 381 GLU A N 1
ATOM 3021 C CA . GLU A 1 381 ? -14.022 6.855 15.966 1.00 80.62 381 GLU A CA 1
ATOM 3022 C C . GLU A 1 381 ? -15.223 7.784 16.166 1.00 80.62 381 GLU A C 1
ATOM 3024 O O . GLU A 1 381 ? -15.071 9.002 16.001 1.00 80.62 381 GLU A O 1
ATOM 3029 N N . VAL A 1 382 ? -16.388 7.225 16.494 1.00 82.12 382 VAL A N 1
ATOM 3030 C CA . VAL A 1 382 ? -17.644 7.964 16.691 1.00 82.12 382 VAL A CA 1
ATOM 3031 C C . VAL A 1 382 ? -17.895 8.240 18.165 1.00 82.12 382 VAL A C 1
ATOM 3033 O O . VAL A 1 382 ? -18.193 9.366 18.543 1.00 82.12 382 VAL A O 1
ATOM 3036 N N . TYR A 1 383 ? -17.728 7.229 19.011 1.00 76.00 383 TYR A N 1
ATOM 3037 C CA . TYR A 1 383 ? -18.234 7.254 20.379 1.00 76.00 383 TYR A CA 1
ATOM 3038 C C . TYR A 1 383 ? -17.168 7.589 21.423 1.00 76.00 383 TYR A C 1
ATOM 3040 O O . TYR A 1 383 ? -17.477 8.137 22.478 1.00 76.00 383 TYR A O 1
ATOM 3048 N N . HIS A 1 384 ? -15.892 7.323 21.139 1.00 71.44 384 HIS A N 1
ATOM 3049 C CA . HIS A 1 384 ? -14.814 7.596 22.095 1.00 71.44 384 HIS A CA 1
ATOM 3050 C C . HIS A 1 384 ? -14.268 9.040 22.016 1.00 71.44 384 HIS A C 1
ATOM 3052 O O . HIS A 1 384 ? -13.273 9.345 22.674 1.00 71.44 384 HIS A O 1
ATOM 3058 N N . ASN A 1 385 ? -14.886 9.937 21.227 1.00 61.94 385 ASN A N 1
ATOM 3059 C CA . ASN A 1 385 ? -14.503 11.354 21.052 1.00 61.94 385 ASN A CA 1
ATOM 3060 C C . ASN A 1 385 ? -12.986 11.595 21.056 1.00 61.94 385 ASN A C 1
ATOM 3062 O O . ASN A 1 385 ? -12.492 12.540 21.674 1.00 61.94 385 ASN A O 1
ATOM 3066 N N . GLY A 1 386 ? -12.212 10.716 20.413 1.00 65.81 386 GLY A N 1
ATOM 3067 C CA . GLY A 1 386 ? -10.787 10.963 20.271 1.00 65.81 386 GLY A CA 1
ATOM 3068 C C . GLY A 1 386 ? -10.649 12.244 19.467 1.00 65.81 386 GLY A C 1
ATOM 3069 O O . GLY A 1 386 ? -11.140 12.279 18.335 1.00 65.81 386 GLY A O 1
ATOM 3070 N N . ASN A 1 387 ? -10.011 13.274 20.035 1.00 77.19 387 ASN A N 1
ATOM 3071 C CA . ASN A 1 387 ? -9.768 14.535 19.337 1.00 77.19 387 ASN A CA 1
ATOM 3072 C C . ASN A 1 387 ? -9.317 14.204 17.909 1.00 77.19 387 ASN A C 1
ATOM 3074 O O . ASN A 1 387 ? -8.394 13.405 17.714 1.00 77.19 387 ASN A O 1
ATOM 3078 N N . ARG A 1 388 ? -10.011 14.720 16.893 1.00 81.62 388 ARG A N 1
ATOM 3079 C CA . ARG A 1 388 ? -9.598 14.522 15.498 1.00 81.62 388 ARG A CA 1
ATOM 3080 C C . ARG A 1 388 ? -8.492 15.529 15.176 1.00 81.62 388 ARG A C 1
ATOM 3082 O O . ARG A 1 388 ? -8.446 16.618 15.736 1.00 81.62 388 ARG A O 1
ATOM 3089 N N . GLY A 1 389 ? -7.564 15.150 14.300 1.00 87.81 389 GLY A N 1
ATOM 3090 C CA . GLY A 1 389 ? -6.468 16.024 13.862 1.00 87.81 389 GLY A CA 1
ATOM 3091 C C . GLY A 1 389 ? -5.107 15.719 14.493 1.00 87.81 389 GLY A C 1
ATOM 3092 O O . GLY A 1 389 ? -4.878 14.639 15.040 1.00 87.81 389 GLY A O 1
ATOM 3093 N N . LEU A 1 390 ? -4.170 16.659 14.361 1.00 92.56 390 LEU A N 1
ATOM 3094 C CA . LEU A 1 390 ? -2.780 16.493 14.796 1.00 92.56 390 LEU A CA 1
ATOM 3095 C C . LEU A 1 390 ? -2.678 16.377 16.320 1.00 92.56 390 LEU A C 1
ATOM 3097 O O . LEU A 1 390 ? -3.407 17.054 17.036 1.00 92.56 390 LEU A O 1
ATOM 3101 N N . PHE A 1 391 ? -1.748 15.551 16.812 1.00 94.50 391 PHE A N 1
ATOM 3102 C CA . PHE A 1 391 ? -1.448 15.485 18.246 1.00 94.50 391 PHE A CA 1
ATOM 3103 C C . PHE A 1 391 ? -0.894 16.838 18.711 1.00 94.50 391 PHE A C 1
ATOM 3105 O O . PHE A 1 391 ? 0.093 17.316 18.126 1.00 94.50 391 PHE A O 1
ATOM 3112 N N . SER A 1 392 ? -1.490 17.410 19.759 1.00 94.62 392 SER A N 1
ATOM 3113 C CA . SER A 1 392 ? -1.004 18.610 20.444 1.00 94.62 392 SER A CA 1
ATOM 3114 C C . SER A 1 392 ? 0.383 18.369 21.050 1.00 94.62 392 SER A C 1
ATOM 3116 O O . SER A 1 392 ? 0.879 17.237 21.111 1.00 94.62 392 SER A O 1
ATOM 3118 N N . ARG A 1 393 ? 1.053 19.433 21.500 1.00 95.31 393 ARG A N 1
ATOM 3119 C CA . ARG A 1 393 ? 2.375 19.314 22.128 1.00 95.31 393 ARG A CA 1
ATOM 3120 C C . ARG A 1 393 ? 2.304 18.485 23.417 1.00 95.31 393 ARG A C 1
ATOM 3122 O O . ARG A 1 393 ? 3.163 17.633 23.640 1.00 95.31 393 ARG A O 1
ATOM 3129 N N . GLU A 1 394 ? 1.258 18.684 24.205 1.00 94.56 394 GLU A N 1
ATOM 3130 C CA . GLU A 1 394 ? 0.964 17.996 25.464 1.00 94.56 394 GLU A CA 1
ATOM 3131 C C . GLU A 1 394 ? 0.609 16.530 25.207 1.00 94.56 394 GLU A C 1
ATOM 3133 O O . GLU A 1 394 ? 1.109 15.638 25.890 1.00 94.56 394 GLU A O 1
ATOM 3138 N N . GLU A 1 395 ? -0.192 16.252 24.174 1.00 95.12 395 GLU A N 1
ATOM 3139 C CA . GLU A 1 395 ? -0.505 14.881 23.756 1.00 95.12 395 GLU A CA 1
ATOM 3140 C C . GLU A 1 395 ? 0.745 14.134 23.288 1.00 95.12 395 GLU A C 1
ATOM 3142 O O . GLU A 1 395 ? 0.925 12.975 23.641 1.00 95.12 395 GLU A O 1
ATOM 3147 N N . ARG A 1 396 ? 1.648 14.779 22.535 1.00 96.81 396 ARG A N 1
ATOM 3148 C CA . ARG A 1 396 ? 2.927 14.161 22.132 1.00 96.81 396 ARG A CA 1
ATOM 3149 C C . ARG A 1 396 ? 3.848 13.913 23.319 1.00 96.81 396 ARG A C 1
ATOM 3151 O O . ARG A 1 396 ? 4.574 12.919 23.304 1.00 96.81 396 ARG A O 1
ATOM 3158 N N . LYS A 1 397 ? 3.843 14.809 24.312 1.00 96.94 397 LYS A N 1
ATOM 3159 C CA . LYS A 1 397 ? 4.602 14.638 25.556 1.00 96.94 397 LYS A CA 1
ATOM 3160 C C . LYS A 1 397 ? 4.100 13.401 26.303 1.00 96.94 397 LYS A C 1
ATOM 3162 O O . LYS A 1 397 ? 4.884 12.479 26.503 1.00 96.94 397 LYS A O 1
ATOM 3167 N N . ARG A 1 398 ? 2.790 13.319 26.565 1.00 96.31 398 ARG A N 1
ATOM 3168 C CA . ARG A 1 398 ? 2.162 12.147 27.196 1.00 96.31 398 ARG A CA 1
ATOM 3169 C C . ARG A 1 398 ? 2.345 10.878 26.370 1.00 96.31 398 ARG A C 1
ATOM 3171 O O . ARG A 1 398 ? 2.676 9.842 26.916 1.00 96.31 398 ARG A O 1
ATOM 3178 N N . LEU A 1 399 ? 2.240 10.948 25.044 1.00 96.62 399 LEU A N 1
ATOM 3179 C CA . LEU A 1 399 ? 2.509 9.806 24.164 1.00 96.62 399 LEU A CA 1
ATOM 3180 C C . LEU A 1 399 ? 3.945 9.283 24.330 1.00 96.62 399 LEU A C 1
ATOM 3182 O O . LEU A 1 399 ? 4.165 8.076 24.293 1.00 96.62 399 LEU A O 1
ATOM 3186 N N . LYS A 1 400 ? 4.926 10.179 24.497 1.00 97.25 400 LYS A N 1
ATOM 3187 C CA . LYS A 1 400 ? 6.325 9.803 24.734 1.00 97.25 400 LYS A CA 1
ATOM 3188 C C . LYS A 1 400 ? 6.506 9.165 26.113 1.00 97.25 400 LYS A C 1
ATOM 3190 O O . LYS A 1 400 ? 7.126 8.115 26.185 1.00 97.25 400 LYS A O 1
ATOM 3195 N N . GLU A 1 401 ? 5.943 9.763 27.158 1.00 97.38 401 GLU A N 1
ATOM 3196 C CA . GLU A 1 401 ? 5.965 9.205 28.520 1.00 97.38 401 GLU A CA 1
ATOM 3197 C C . GLU A 1 401 ? 5.286 7.829 28.563 1.00 97.38 401 GLU A C 1
ATOM 3199 O O . GLU A 1 401 ? 5.833 6.875 29.100 1.00 97.38 401 GLU A O 1
ATOM 3204 N N . GLY A 1 402 ? 4.127 7.687 27.915 1.00 96.75 402 GLY A N 1
ATOM 3205 C CA . GLY A 1 402 ? 3.408 6.419 27.824 1.00 96.75 402 GLY A CA 1
ATOM 3206 C C . GLY A 1 402 ? 4.204 5.342 27.084 1.00 96.75 402 GLY A C 1
ATOM 3207 O O . GLY A 1 402 ? 4.206 4.197 27.516 1.00 96.75 402 GLY A O 1
ATOM 3208 N N . LEU A 1 403 ? 4.913 5.693 26.005 1.00 97.19 403 LEU A N 1
ATOM 3209 C CA . LEU A 1 403 ? 5.831 4.772 25.317 1.00 97.19 403 LEU A CA 1
ATOM 3210 C C . LEU A 1 403 ? 6.986 4.311 26.217 1.00 97.19 403 LEU A C 1
ATOM 3212 O O . LEU A 1 403 ? 7.409 3.165 26.115 1.00 97.19 403 LEU A O 1
ATOM 3216 N N . GLU A 1 404 ? 7.511 5.206 27.057 1.00 97.25 404 GLU A N 1
ATOM 3217 C CA . GLU A 1 404 ? 8.588 4.896 28.004 1.00 97.25 404 GLU A CA 1
ATOM 3218 C C . GLU A 1 404 ? 8.080 3.987 29.141 1.00 97.25 404 GLU A C 1
ATOM 3220 O O . GLU A 1 404 ? 8.791 3.074 29.545 1.00 97.25 404 GLU A O 1
ATOM 3225 N N . MET A 1 405 ? 6.839 4.175 29.607 1.00 97.62 405 MET A N 1
ATOM 3226 C CA . MET A 1 405 ? 6.253 3.392 30.707 1.00 97.62 405 MET A CA 1
ATOM 3227 C C . MET A 1 405 ? 5.622 2.058 30.287 1.00 97.62 405 MET A C 1
ATOM 3229 O O . MET A 1 405 ? 5.636 1.103 31.059 1.00 97.62 405 MET A O 1
ATOM 3233 N N . PHE A 1 406 ? 5.004 1.993 29.105 1.00 96.56 406 PHE A N 1
ATOM 3234 C CA . PHE A 1 406 ? 4.139 0.874 28.695 1.00 96.56 406 PHE A CA 1
ATOM 3235 C C . PHE A 1 406 ? 4.592 0.186 27.400 1.00 96.56 406 PHE A C 1
ATOM 3237 O O . PHE A 1 406 ? 3.861 -0.645 26.855 1.00 96.56 406 PHE A O 1
ATOM 3244 N N . GLU A 1 407 ? 5.772 0.537 26.887 1.00 95.12 407 GLU A N 1
ATOM 3245 C CA . GLU A 1 407 ? 6.373 -0.032 25.679 1.00 95.12 407 GLU A CA 1
ATOM 3246 C C . GLU A 1 407 ? 5.450 0.026 24.444 1.00 95.12 407 GLU A C 1
ATOM 3248 O O . GLU A 1 407 ? 5.253 1.087 23.852 1.00 95.12 407 GLU A O 1
ATOM 3253 N N . LYS A 1 408 ? 4.901 -1.122 24.013 1.00 93.81 408 LYS A N 1
ATOM 3254 C CA . LYS A 1 408 ? 4.014 -1.268 22.846 1.00 93.81 408 LYS A CA 1
ATOM 3255 C C . LYS A 1 408 ? 2.564 -1.594 23.225 1.00 93.81 408 LYS A C 1
ATOM 3257 O O . LYS A 1 408 ? 1.771 -1.927 22.344 1.00 93.81 408 LYS A O 1
ATOM 3262 N N . ASP A 1 409 ? 2.181 -1.466 24.498 1.00 93.94 409 ASP A N 1
ATOM 3263 C CA . ASP A 1 409 ? 0.781 -1.596 24.919 1.00 93.94 409 ASP A CA 1
ATOM 3264 C C . ASP A 1 409 ? 0.000 -0.314 24.578 1.00 93.94 409 ASP A C 1
ATOM 3266 O O . ASP A 1 409 ? -0.206 0.579 25.404 1.00 93.94 409 ASP A O 1
ATOM 3270 N N . TYR A 1 410 ? -0.447 -0.216 23.321 1.00 92.56 410 TYR A N 1
ATOM 3271 C CA . TYR A 1 410 ? -1.151 0.957 22.790 1.00 92.56 410 TYR A CA 1
ATOM 3272 C C . TYR A 1 410 ? -2.410 1.337 23.576 1.00 92.56 410 TYR A C 1
ATOM 3274 O O . TYR A 1 410 ? -2.832 2.491 23.520 1.00 92.56 410 TYR A O 1
ATOM 3282 N N . TRP A 1 411 ? -3.000 0.394 24.312 1.00 88.44 411 TRP A N 1
ATOM 3283 C CA . TRP A 1 411 ? -4.170 0.647 25.142 1.00 88.44 411 TRP A CA 1
ATOM 3284 C C . TRP A 1 411 ? -3.810 1.431 26.394 1.00 88.44 411 TRP A C 1
ATOM 3286 O O . TRP A 1 411 ? -4.424 2.463 26.650 1.00 88.44 411 TRP A O 1
ATOM 3296 N N . LYS A 1 412 ? -2.787 0.989 27.136 1.00 89.88 412 LYS A N 1
ATOM 3297 C CA . LYS A 1 412 ? -2.289 1.729 28.309 1.00 89.88 412 LYS A CA 1
ATOM 3298 C C . LYS A 1 412 ? -1.730 3.091 27.912 1.00 89.88 412 LYS A C 1
ATOM 3300 O O . LYS A 1 412 ? -1.931 4.078 28.610 1.00 89.88 412 LYS A O 1
ATOM 3305 N N . ILE A 1 413 ? -1.081 3.168 26.750 1.00 94.12 413 ILE A N 1
ATOM 3306 C CA . ILE A 1 413 ? -0.580 4.440 26.222 1.00 94.12 413 ILE A CA 1
ATOM 3307 C C . ILE A 1 413 ? -1.740 5.384 25.892 1.00 94.12 413 ILE A C 1
ATOM 3309 O O . ILE A 1 413 ? -1.670 6.563 26.220 1.00 94.12 413 ILE A O 1
ATOM 3313 N N . ALA A 1 414 ? -2.807 4.896 25.256 1.00 89.75 414 ALA A N 1
ATOM 3314 C CA . ALA A 1 414 ? -3.991 5.708 24.986 1.00 89.75 414 ALA A CA 1
ATOM 3315 C C . ALA A 1 414 ? -4.700 6.162 26.262 1.00 89.75 414 ALA A C 1
ATOM 3317 O O . ALA A 1 414 ? -5.105 7.317 26.334 1.00 89.75 414 ALA A O 1
ATOM 3318 N N . GLU A 1 415 ? -4.775 5.302 27.277 1.00 86.38 415 GLU A N 1
ATOM 3319 C CA . GLU A 1 415 ? -5.279 5.656 28.607 1.00 86.38 415 GLU A CA 1
ATOM 3320 C C . GLU A 1 415 ? -4.440 6.779 29.242 1.00 86.38 415 GLU A C 1
ATOM 3322 O O . GLU A 1 415 ? -4.995 7.775 29.696 1.00 86.38 415 GLU A O 1
ATOM 3327 N N . HIS A 1 416 ? -3.107 6.698 29.157 1.00 91.62 416 HIS A N 1
ATOM 3328 C CA . HIS A 1 416 ? -2.195 7.751 29.631 1.00 91.62 416 HIS A CA 1
ATOM 3329 C C . HIS A 1 416 ? -2.298 9.056 28.827 1.00 91.62 416 HIS A C 1
ATOM 3331 O O . HIS A 1 416 ? -2.225 10.160 29.372 1.00 91.62 416 HIS A O 1
ATOM 3337 N N . VAL A 1 417 ? -2.503 8.959 27.511 1.00 91.94 417 VAL A N 1
ATOM 3338 C CA . VAL A 1 417 ? -2.756 10.126 26.651 1.00 91.94 417 VAL A CA 1
ATOM 3339 C C . VAL A 1 417 ? -4.140 10.723 26.927 1.00 91.94 417 VAL A C 1
ATOM 3341 O O . VAL A 1 417 ? -4.313 11.927 26.767 1.00 91.94 417 VAL A O 1
ATOM 3344 N N . GLY A 1 418 ? -5.129 9.932 27.340 1.00 85.62 418 GLY A N 1
ATOM 3345 C CA . GLY A 1 418 ? -6.463 10.349 27.797 1.00 85.62 418 GLY A CA 1
ATOM 3346 C C . GLY A 1 418 ? -7.377 11.007 26.752 1.00 85.62 418 GLY A C 1
ATOM 3347 O O . GLY A 1 418 ? -8.580 11.099 26.962 1.00 85.62 418 GLY A O 1
ATOM 3348 N N . THR A 1 419 ? -6.839 11.478 25.625 1.00 86.44 419 THR A N 1
ATOM 3349 C CA . THR A 1 419 ? -7.569 12.249 24.599 1.00 86.44 419 THR A CA 1
ATOM 3350 C C . THR A 1 419 ? -7.593 11.576 23.230 1.00 86.44 419 THR A C 1
ATOM 3352 O O . THR A 1 419 ? -8.183 12.106 22.287 1.00 86.44 419 THR A O 1
ATOM 3355 N N . ARG A 1 420 ? -6.921 10.429 23.083 1.00 88.50 420 ARG A N 1
ATOM 3356 C CA . ARG A 1 420 ? -6.740 9.728 21.807 1.00 88.50 420 ARG A CA 1
ATOM 3357 C C . ARG A 1 420 ? -7.069 8.257 21.959 1.00 88.50 420 ARG A C 1
ATOM 3359 O O . ARG A 1 420 ? -6.782 7.662 22.991 1.00 88.50 420 ARG A O 1
ATOM 3366 N N . SER A 1 421 ? -7.627 7.661 20.910 1.00 86.50 421 SER A N 1
ATOM 3367 C CA . SER A 1 421 ? -7.911 6.228 20.901 1.00 86.50 421 SER A CA 1
ATOM 3368 C C . SER A 1 421 ? -6.624 5.396 20.756 1.00 86.50 421 SER A C 1
ATOM 3370 O O . SER A 1 421 ? -5.635 5.874 20.182 1.00 86.50 421 SER A O 1
ATOM 3372 N N . PRO A 1 422 ? -6.624 4.121 21.189 1.00 87.94 422 PRO A N 1
ATOM 3373 C CA . PRO A 1 422 ? -5.504 3.193 20.980 1.00 87.94 422 PRO A CA 1
ATOM 3374 C C . PRO A 1 422 ? -5.053 3.108 19.518 1.00 87.94 422 PRO A C 1
ATOM 3376 O O . PRO A 1 422 ? -3.861 3.034 19.222 1.00 87.94 422 PRO A O 1
ATOM 3379 N N . ILE A 1 423 ? -6.000 3.195 18.582 1.00 86.75 423 ILE A N 1
ATOM 3380 C CA . ILE A 1 423 ? -5.728 3.164 17.141 1.00 86.75 423 ILE A CA 1
ATOM 3381 C C . ILE A 1 423 ? -5.001 4.437 16.697 1.00 86.75 423 ILE A C 1
ATOM 3383 O O . ILE A 1 423 ? -4.032 4.359 15.937 1.00 86.75 423 ILE A O 1
ATOM 3387 N N . GLN A 1 424 ? -5.434 5.610 17.169 1.00 89.81 424 GLN A N 1
ATOM 3388 C CA . GLN A 1 424 ? -4.765 6.883 16.880 1.00 89.81 424 GLN A CA 1
ATOM 3389 C C . GLN A 1 424 ? -3.336 6.892 17.436 1.00 89.81 424 GLN A C 1
ATOM 3391 O O . GLN A 1 424 ? -2.404 7.288 16.734 1.00 89.81 424 GLN A O 1
ATOM 3396 N N . VAL A 1 425 ? -3.157 6.394 18.661 1.00 93.19 425 VAL A N 1
ATOM 3397 C CA . VAL A 1 425 ? -1.852 6.226 19.313 1.00 93.19 425 VAL A CA 1
ATOM 3398 C C . VAL A 1 425 ? -0.945 5.292 18.511 1.00 93.19 425 VAL A C 1
ATOM 3400 O O . VAL A 1 425 ? 0.165 5.682 18.148 1.00 93.19 425 VAL A O 1
ATOM 3403 N N . MET A 1 426 ? -1.427 4.105 18.135 1.00 94.38 426 MET A N 1
ATOM 3404 C CA . MET A 1 426 ? -0.678 3.156 17.304 1.00 94.38 426 MET A CA 1
ATOM 3405 C C . MET A 1 426 ? -0.259 3.781 15.964 1.00 94.38 426 MET A C 1
ATOM 3407 O O . MET A 1 426 ? 0.901 3.665 15.556 1.00 94.38 426 MET A O 1
ATOM 3411 N N . LYS A 1 427 ? -1.181 4.471 15.275 1.00 93.38 427 LYS A N 1
ATOM 3412 C CA . LYS A 1 427 ? -0.895 5.169 14.009 1.00 93.38 427 LYS A CA 1
ATOM 3413 C C . LYS A 1 427 ? 0.181 6.246 14.198 1.00 93.38 427 LYS A C 1
ATOM 3415 O O . LYS A 1 427 ? 1.097 6.330 13.378 1.00 93.38 427 LYS A O 1
ATOM 3420 N N . ALA A 1 428 ? 0.110 7.027 15.278 1.00 95.31 428 ALA A N 1
ATOM 3421 C CA . ALA A 1 428 ? 1.096 8.058 15.595 1.00 95.31 428 ALA A CA 1
ATOM 3422 C C . ALA A 1 428 ? 2.493 7.468 15.857 1.00 95.31 428 ALA A C 1
ATOM 3424 O O . ALA A 1 428 ? 3.488 7.984 15.341 1.00 95.31 428 ALA A O 1
ATOM 3425 N N . ILE A 1 429 ? 2.572 6.355 16.593 1.00 96.62 429 ILE A N 1
ATOM 3426 C CA . ILE A 1 429 ? 3.830 5.656 16.898 1.00 96.62 429 ILE A CA 1
ATOM 3427 C C . ILE A 1 429 ? 4.466 5.104 15.618 1.00 96.62 429 ILE A C 1
ATOM 3429 O O . ILE A 1 429 ? 5.603 5.460 15.303 1.00 96.62 429 ILE A O 1
ATOM 3433 N N . ARG A 1 430 ? 3.711 4.344 14.813 1.00 95.75 430 ARG A N 1
ATOM 3434 C CA . ARG A 1 430 ? 4.191 3.799 13.527 1.00 95.75 430 ARG A CA 1
ATOM 3435 C C . ARG A 1 430 ? 4.596 4.896 12.542 1.00 95.75 430 ARG A C 1
ATOM 3437 O O . ARG A 1 430 ? 5.534 4.741 11.763 1.00 95.75 430 ARG A O 1
ATOM 3444 N N . GLY A 1 431 ? 3.877 6.020 12.536 1.00 95.31 431 GLY A N 1
ATOM 3445 C CA . GLY A 1 431 ? 4.247 7.196 11.747 1.00 95.31 431 GLY A CA 1
ATOM 3446 C C . GLY A 1 431 ? 5.614 7.752 12.152 1.00 95.31 431 GLY A C 1
ATOM 3447 O O . GLY A 1 431 ? 6.444 8.048 11.293 1.00 95.31 431 GLY A O 1
ATOM 3448 N N . ARG A 1 432 ? 5.876 7.832 13.462 1.00 94.50 432 ARG A N 1
ATOM 3449 C CA . ARG A 1 432 ? 7.151 8.299 14.017 1.00 94.50 432 ARG A CA 1
ATOM 3450 C C . ARG A 1 432 ? 8.307 7.339 13.727 1.00 94.50 432 ARG A C 1
ATOM 3452 O O . ARG A 1 432 ? 9.397 7.815 13.422 1.00 94.50 432 ARG A O 1
ATOM 3459 N N . GLU A 1 433 ? 8.089 6.029 13.811 1.00 95.06 433 GLU A N 1
ATOM 3460 C CA . GLU A 1 433 ? 9.094 5.002 13.487 1.00 95.06 433 GLU A CA 1
ATOM 3461 C C . GLU A 1 433 ? 9.517 5.083 12.018 1.00 95.06 433 GLU A C 1
ATOM 3463 O O . GLU A 1 433 ? 10.695 5.301 11.737 1.00 95.06 433 GLU A O 1
ATOM 3468 N N . ARG A 1 434 ? 8.551 5.092 11.091 1.00 94.69 434 ARG A N 1
ATOM 3469 C CA . ARG A 1 434 ? 8.825 5.258 9.652 1.00 94.69 434 ARG A CA 1
ATOM 3470 C C . ARG A 1 434 ? 9.582 6.549 9.342 1.00 94.69 434 ARG A C 1
ATOM 3472 O O . ARG A 1 434 ? 10.445 6.578 8.470 1.00 94.69 434 ARG A O 1
ATOM 3479 N N . TYR A 1 435 ? 9.275 7.636 10.050 1.00 95.38 435 TYR A N 1
ATOM 3480 C CA . TYR A 1 435 ? 10.012 8.890 9.899 1.00 95.38 435 TYR A CA 1
ATOM 3481 C C . TYR A 1 435 ? 11.466 8.778 10.391 1.00 95.38 435 TYR A C 1
ATOM 3483 O O . TYR A 1 435 ? 12.375 9.285 9.731 1.00 95.38 435 TYR A O 1
ATOM 3491 N N . LYS A 1 436 ? 11.707 8.102 11.525 1.00 95.44 436 LYS A N 1
ATOM 3492 C CA . LYS A 1 436 ? 13.064 7.847 12.036 1.00 95.44 436 LYS A CA 1
ATOM 3493 C C . LYS A 1 436 ? 13.876 6.989 11.064 1.00 95.44 436 LYS A C 1
ATOM 3495 O O . LYS A 1 436 ? 15.007 7.357 10.767 1.00 95.44 436 LYS A O 1
ATOM 3500 N N . GLU A 1 437 ? 13.293 5.914 10.539 1.00 96.00 437 GLU A N 1
ATOM 3501 C CA . GLU A 1 437 ? 13.933 5.030 9.554 1.00 96.00 437 GLU A CA 1
ATOM 3502 C C . GLU A 1 437 ? 14.335 5.794 8.293 1.00 96.00 437 GLU A C 1
ATOM 3504 O O . GLU A 1 437 ? 15.495 5.762 7.892 1.00 96.00 437 GLU A O 1
ATOM 3509 N N . ARG A 1 438 ? 13.416 6.584 7.720 1.00 95.44 438 ARG A N 1
ATOM 3510 C CA . ARG A 1 438 ? 13.723 7.436 6.559 1.00 95.44 438 ARG A CA 1
ATOM 3511 C C . ARG A 1 438 ? 14.874 8.399 6.848 1.00 95.44 438 ARG A C 1
ATOM 3513 O O . ARG A 1 438 ? 15.749 8.576 6.010 1.00 95.44 438 ARG A O 1
ATOM 3520 N N . LYS A 1 439 ? 14.906 9.003 8.038 1.00 96.62 439 LYS A N 1
ATOM 3521 C CA . LYS A 1 439 ? 15.977 9.929 8.428 1.00 96.62 439 LYS A CA 1
ATOM 3522 C C . LYS A 1 439 ? 17.333 9.230 8.594 1.00 96.62 439 LYS A C 1
ATOM 3524 O O . LYS A 1 439 ? 18.357 9.818 8.243 1.00 96.62 439 LYS A O 1
ATOM 3529 N N . LEU A 1 440 ? 17.346 8.007 9.125 1.00 96.81 440 LEU A N 1
ATOM 3530 C CA . LEU A 1 440 ? 18.555 7.189 9.243 1.00 96.81 440 LEU A CA 1
ATOM 3531 C C . LEU A 1 440 ? 19.074 6.776 7.865 1.00 96.81 440 LEU A C 1
ATOM 3533 O O . LEU A 1 440 ? 20.262 6.946 7.608 1.00 96.81 440 LEU A O 1
ATOM 3537 N N . ASN A 1 441 ? 18.189 6.349 6.962 1.00 95.25 441 ASN A N 1
ATOM 3538 C CA . ASN A 1 441 ? 18.563 5.981 5.595 1.00 95.25 441 ASN A CA 1
ATOM 3539 C C . ASN A 1 441 ? 19.177 7.168 4.839 1.00 95.25 441 ASN A C 1
ATOM 3541 O O . ASN A 1 441 ? 20.268 7.040 4.297 1.00 95.25 441 ASN A O 1
ATOM 3545 N N . VAL A 1 442 ? 18.567 8.356 4.925 1.00 96.31 442 VAL A N 1
ATOM 3546 C CA . VAL A 1 442 ? 19.112 9.581 4.307 1.00 96.31 442 VAL A CA 1
ATOM 3547 C C . VAL A 1 442 ? 20.471 9.964 4.905 1.00 96.31 442 VAL A C 1
ATOM 3549 O O . VAL A 1 442 ? 21.355 10.447 4.198 1.00 96.31 442 VAL A O 1
ATOM 3552 N N . SER A 1 443 ? 20.663 9.748 6.210 1.00 95.62 443 SER A N 1
ATOM 3553 C CA . SER A 1 443 ? 21.946 10.021 6.871 1.00 95.62 443 SER A CA 1
ATOM 3554 C C . SER A 1 443 ? 23.031 9.036 6.430 1.00 95.62 443 SER A C 1
ATOM 3556 O O . SER A 1 443 ? 24.159 9.458 6.200 1.00 95.62 443 SER A O 1
ATOM 3558 N N . LYS A 1 444 ? 22.688 7.753 6.266 1.00 96.06 444 LYS A N 1
ATOM 3559 C CA . LYS A 1 444 ? 23.599 6.712 5.779 1.00 96.06 444 LYS A CA 1
ATOM 3560 C C . LYS A 1 444 ? 24.025 6.971 4.333 1.00 96.06 444 LYS A C 1
ATOM 3562 O O . LYS A 1 444 ? 25.217 7.040 4.066 1.00 96.06 444 LYS A O 1
ATOM 3567 N N . GLU A 1 445 ? 23.071 7.264 3.450 1.00 95.25 445 GLU A N 1
ATOM 3568 C CA . GLU A 1 445 ? 23.343 7.645 2.055 1.00 95.25 445 GLU A CA 1
ATOM 3569 C C . GLU A 1 445 ? 24.233 8.898 1.960 1.00 95.25 445 GLU A C 1
ATOM 3571 O O . GLU A 1 445 ? 25.112 8.990 1.106 1.00 95.25 445 GLU A O 1
ATOM 3576 N N . SER A 1 446 ? 24.057 9.862 2.871 1.00 95.25 446 SER A N 1
ATOM 3577 C CA . SER A 1 446 ? 24.893 11.072 2.920 1.00 95.25 446 SER A CA 1
ATOM 3578 C C . SER A 1 446 ? 26.319 10.813 3.421 1.00 95.25 446 SER A C 1
ATOM 3580 O O . SER A 1 446 ? 27.216 11.599 3.114 1.00 95.25 446 SER A O 1
ATOM 3582 N N . SER A 1 447 ? 26.525 9.770 4.229 1.00 95.12 447 SER A N 1
ATOM 3583 C CA . SER A 1 447 ? 27.845 9.352 4.712 1.00 95.12 447 SER A CA 1
ATOM 3584 C C . SER A 1 447 ? 28.589 8.505 3.684 1.00 95.12 447 SER A C 1
ATOM 3586 O O . SER A 1 447 ? 29.796 8.678 3.539 1.00 95.12 447 SER A O 1
ATOM 3588 N N . ASP A 1 448 ? 27.879 7.642 2.958 1.00 93.31 448 ASP A N 1
ATOM 3589 C CA . ASP A 1 448 ? 28.465 6.806 1.908 1.00 93.31 448 ASP A CA 1
ATOM 3590 C C . ASP A 1 448 ? 28.885 7.652 0.694 1.00 93.31 448 ASP A C 1
ATOM 3592 O O . ASP A 1 448 ? 29.954 7.429 0.151 1.00 93.31 448 ASP A O 1
ATOM 3596 N N . ASN A 1 449 ? 28.140 8.712 0.354 1.00 91.25 449 ASN A N 1
ATOM 3597 C CA . ASN A 1 449 ? 28.521 9.660 -0.708 1.00 91.25 449 ASN A CA 1
ATOM 3598 C C . ASN A 1 449 ? 29.718 10.576 -0.367 1.00 91.25 449 ASN A C 1
ATOM 3600 O O . ASN A 1 449 ? 30.111 11.392 -1.199 1.00 91.25 449 ASN A O 1
ATOM 3604 N N . LYS A 1 450 ? 30.246 10.533 0.864 1.00 90.00 450 LYS A N 1
ATOM 3605 C CA . LYS A 1 450 ? 31.415 11.331 1.288 1.00 90.00 450 LYS A CA 1
ATOM 3606 C C . LYS A 1 450 ? 32.713 10.530 1.348 1.00 90.00 450 LYS A C 1
ATOM 3608 O O . LYS A 1 450 ? 33.754 11.130 1.614 1.00 90.00 450 LYS A O 1
ATOM 3613 N N . LYS A 1 451 ? 32.630 9.213 1.190 1.00 78.75 451 LYS A N 1
ATOM 3614 C CA . LYS A 1 451 ? 33.781 8.330 1.016 1.00 78.75 451 LYS A CA 1
ATOM 3615 C C . LYS A 1 451 ? 34.009 8.135 -0.471 1.00 78.75 451 LYS A C 1
ATOM 3617 O O . LYS A 1 451 ? 35.196 8.025 -0.833 1.00 78.75 451 LYS A O 1
#

InterPro domains:
  IPR001005 SANT/Myb domain [PS50090] (221-281)
  IPR001005 SANT/Myb domain [SM00717] (225-283)
  IPR001005 SANT/Myb domain [SM00717] (287-385)
  IPR001005 SANT/Myb domain [SM00717] (387-441)
  IPR001005 SANT/Myb domain [cd00167] (228-280)
  IPR001005 SANT/Myb domain [cd00167] (391-439)
  IPR009057 Homedomain-like superfamily [SSF46689] (226-316)
  IPR009057 Homedomain-like superfamily [SSF46689] (348-425)
  IPR017930 Myb domain [PS51294] (221-285)
  IPR050560 Transcription factors Myb-like [PTHR45614] (226-384)

pLDDT: mean 73.14, std 23.76, range [29.78, 98.12]